Protein AF-A0A3D2B765-F1 (afdb_monomer)

Structure (mmCIF, N/CA/C/O backbone):
data_AF-A0A3D2B765-F1
#
_entry.id   AF-A0A3D2B765-F1
#
loop_
_atom_site.group_PDB
_atom_site.id
_atom_site.type_symbol
_atom_site.label_atom_id
_atom_site.label_alt_id
_atom_site.label_comp_id
_atom_site.label_asym_id
_atom_site.label_entity_id
_atom_site.label_seq_id
_atom_site.pdbx_PDB_ins_code
_atom_site.Cartn_x
_atom_site.Cartn_y
_atom_site.Cartn_z
_atom_site.occupancy
_atom_site.B_iso_or_equiv
_atom_site.auth_seq_id
_atom_site.auth_comp_id
_atom_site.auth_asym_id
_atom_site.auth_atom_id
_atom_site.pdbx_PDB_model_num
ATOM 1 N N . MET A 1 1 ? 132.346 -5.206 -86.046 1.00 43.31 1 MET A N 1
ATOM 2 C CA . MET A 1 1 ? 131.871 -4.388 -84.910 1.00 43.31 1 MET A CA 1
ATOM 3 C C . MET A 1 1 ? 131.123 -3.215 -85.511 1.00 43.31 1 MET A C 1
ATOM 5 O O . MET A 1 1 ? 131.767 -2.311 -86.018 1.00 43.31 1 MET A O 1
ATOM 9 N N . ALA A 1 2 ? 129.797 -3.313 -85.607 1.00 49.16 2 ALA A N 1
ATOM 10 C CA . ALA A 1 2 ? 128.962 -2.236 -86.130 1.00 49.16 2 ALA A CA 1
ATOM 11 C C . ALA A 1 2 ? 128.742 -1.226 -84.998 1.00 49.16 2 ALA A C 1
ATOM 13 O O . ALA A 1 2 ? 128.163 -1.568 -83.969 1.00 49.16 2 ALA A O 1
ATOM 14 N N . THR A 1 3 ? 129.302 -0.034 -85.162 1.00 50.75 3 THR A N 1
ATOM 15 C CA . THR A 1 3 ? 129.155 1.108 -84.261 1.00 50.75 3 THR A CA 1
ATOM 16 C C . THR A 1 3 ? 127.729 1.638 -84.368 1.00 50.75 3 THR A C 1
ATOM 18 O O . THR A 1 3 ? 127.282 1.942 -85.474 1.00 50.75 3 THR A O 1
ATOM 21 N N . LEU A 1 4 ? 127.005 1.700 -83.244 1.00 56.97 4 LEU A N 1
ATOM 22 C CA . LEU A 1 4 ? 125.755 2.460 -83.178 1.00 56.97 4 LEU A CA 1
ATOM 23 C C . LEU A 1 4 ? 126.056 3.911 -83.574 1.00 56.97 4 LEU A C 1
ATOM 25 O O . LEU A 1 4 ? 127.001 4.491 -83.049 1.00 56.97 4 LEU A O 1
ATOM 29 N N . AS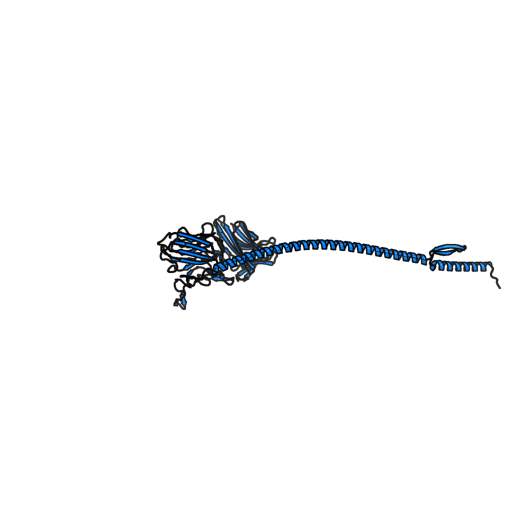P A 1 5 ? 125.265 4.453 -84.499 1.00 66.06 5 ASP A N 1
ATOM 30 C CA . ASP A 1 5 ? 125.273 5.872 -84.854 1.00 66.06 5 ASP A CA 1
ATOM 31 C C . ASP A 1 5 ? 124.842 6.702 -83.632 1.00 66.06 5 ASP A C 1
ATOM 33 O O . ASP A 1 5 ? 123.852 6.365 -82.966 1.00 66.06 5 ASP A O 1
ATOM 37 N N . ASP A 1 6 ? 125.604 7.752 -83.318 1.00 69.00 6 ASP A N 1
ATOM 38 C CA . ASP A 1 6 ? 125.453 8.573 -82.110 1.00 69.00 6 ASP A CA 1
ATOM 39 C C . ASP A 1 6 ? 124.035 9.166 -81.999 1.00 69.00 6 ASP A C 1
ATOM 41 O O . ASP A 1 6 ? 123.502 9.320 -80.894 1.00 69.00 6 ASP A O 1
ATOM 45 N N . ASP A 1 7 ? 123.373 9.410 -83.134 1.00 71.00 7 ASP A N 1
ATOM 46 C CA . ASP A 1 7 ? 122.008 9.938 -83.197 1.00 71.00 7 ASP A CA 1
ATOM 47 C C . ASP A 1 7 ? 120.944 8.934 -82.714 1.00 71.00 7 ASP A C 1
ATOM 49 O O . ASP A 1 7 ? 120.005 9.315 -82.006 1.00 71.00 7 ASP A O 1
ATOM 53 N N . LEU A 1 8 ? 121.100 7.635 -83.011 1.00 76.88 8 LEU A N 1
ATOM 54 C CA . LEU A 1 8 ? 120.183 6.596 -82.526 1.00 76.88 8 LEU A CA 1
ATOM 55 C C . LEU A 1 8 ? 120.366 6.363 -81.021 1.00 76.88 8 LEU A C 1
ATOM 57 O O . LEU A 1 8 ? 119.384 6.235 -80.287 1.00 76.88 8 LEU A O 1
ATOM 61 N N . ALA A 1 9 ? 121.614 6.362 -80.542 1.00 74.06 9 ALA A N 1
ATOM 62 C CA . ALA A 1 9 ? 121.914 6.265 -79.114 1.00 74.06 9 ALA A CA 1
ATOM 63 C C . ALA A 1 9 ? 121.333 7.458 -78.332 1.00 74.06 9 ALA A C 1
ATOM 65 O O . ALA A 1 9 ? 120.778 7.281 -77.243 1.00 74.06 9 ALA A O 1
ATOM 66 N N . LYS A 1 10 ? 121.380 8.664 -78.911 1.00 76.88 10 LYS A N 1
ATOM 67 C CA . LYS A 1 10 ? 120.802 9.884 -78.336 1.00 76.88 10 LYS A CA 1
ATOM 68 C C . LYS A 1 10 ? 119.273 9.851 -78.297 1.00 76.88 10 LYS A C 1
ATOM 70 O O . LYS A 1 10 ? 118.702 10.163 -77.257 1.00 76.88 10 LYS A O 1
ATOM 75 N N . ALA A 1 11 ? 118.608 9.419 -79.371 1.00 78.19 11 ALA A N 1
ATOM 76 C CA . ALA A 1 11 ? 117.147 9.302 -79.416 1.00 78.19 11 ALA A CA 1
ATOM 77 C C . ALA A 1 11 ? 116.607 8.257 -78.423 1.00 78.19 11 ALA A C 1
ATOM 79 O O . ALA A 1 11 ? 115.615 8.501 -77.738 1.00 78.19 11 ALA A O 1
ATOM 80 N N . VAL A 1 12 ? 117.287 7.111 -78.298 1.00 81.44 12 VAL A N 1
ATOM 81 C CA . VAL A 1 12 ? 116.940 6.074 -77.313 1.00 81.44 12 VAL A CA 1
ATOM 82 C C . VAL A 1 12 ? 117.151 6.587 -75.885 1.00 81.44 12 VAL A C 1
ATOM 84 O O . VAL A 1 12 ? 116.276 6.411 -75.039 1.00 81.44 12 VAL A O 1
ATOM 87 N N . THR A 1 13 ? 118.263 7.282 -75.622 1.00 81.31 13 THR A N 1
ATOM 88 C CA . THR A 1 13 ? 118.538 7.901 -74.312 1.00 81.31 13 THR A CA 1
ATOM 89 C C . THR A 1 13 ? 117.486 8.952 -73.952 1.00 81.31 13 THR A C 1
ATOM 91 O O . THR A 1 13 ? 117.015 8.986 -72.818 1.00 81.31 13 THR A O 1
ATOM 94 N N . GLU A 1 14 ? 117.062 9.765 -74.920 1.00 82.25 14 GLU A N 1
ATOM 95 C CA . GLU A 1 14 ? 116.035 10.789 -74.729 1.00 82.25 14 GLU A CA 1
ATOM 96 C C . GLU A 1 14 ? 114.642 10.184 -74.491 1.00 82.25 14 GLU A C 1
ATOM 98 O O . GLU A 1 14 ? 113.902 10.653 -73.627 1.00 82.25 14 GLU A O 1
ATOM 103 N N . GLY A 1 15 ? 114.311 9.081 -75.172 1.00 83.81 15 GLY A N 1
ATOM 104 C CA . GLY A 1 15 ? 113.097 8.305 -74.909 1.00 83.81 15 GLY A CA 1
ATOM 105 C C . GLY A 1 15 ? 113.079 7.691 -73.505 1.00 83.81 15 GLY A C 1
ATOM 106 O O . GLY A 1 15 ? 112.064 7.773 -72.813 1.00 83.81 15 GLY A O 1
ATOM 107 N N . PHE A 1 16 ? 114.208 7.144 -73.038 1.00 86.69 16 PHE A N 1
ATOM 108 C CA . PHE A 1 16 ? 114.338 6.662 -71.657 1.00 86.69 16 PHE A CA 1
ATOM 109 C C . PHE A 1 16 ? 114.245 7.798 -70.632 1.00 86.69 16 PHE A C 1
ATOM 111 O O . PHE A 1 16 ? 113.593 7.633 -69.600 1.00 86.69 16 PHE A O 1
ATOM 118 N N . ARG A 1 17 ? 114.834 8.966 -70.924 1.00 86.31 17 ARG A N 1
ATOM 119 C CA . ARG A 1 17 ? 114.729 10.169 -70.086 1.00 86.31 17 ARG A CA 1
ATOM 120 C C . ARG A 1 17 ? 113.277 10.637 -69.970 1.00 86.31 17 ARG A C 1
ATOM 122 O O . ARG A 1 17 ? 112.829 10.948 -68.868 1.00 86.31 17 ARG A O 1
ATOM 129 N N . GLN A 1 18 ? 112.531 10.642 -71.076 1.00 87.25 18 GLN A N 1
ATOM 130 C CA . GLN A 1 18 ? 111.116 11.007 -71.068 1.00 87.25 18 GLN A CA 1
ATOM 131 C C . GLN A 1 18 ? 110.263 9.977 -70.320 1.00 87.25 18 GLN A C 1
ATOM 133 O O . GLN A 1 18 ? 109.444 10.363 -69.494 1.00 87.25 18 GLN A O 1
ATOM 138 N N . ALA A 1 19 ? 110.504 8.678 -70.516 1.00 87.06 19 ALA A N 1
ATOM 139 C CA . ALA A 1 19 ? 109.804 7.629 -69.775 1.00 87.06 19 ALA A CA 1
ATOM 140 C C . ALA A 1 19 ? 110.054 7.734 -68.260 1.00 87.06 19 ALA A C 1
ATOM 142 O O . ALA A 1 19 ? 109.138 7.555 -67.460 1.00 87.06 19 ALA A O 1
ATOM 143 N N . GLN A 1 20 ? 111.281 8.078 -67.853 1.00 89.44 20 GLN A N 1
ATOM 144 C CA . GLN A 1 20 ? 111.611 8.317 -66.449 1.00 89.44 20 GLN A CA 1
ATOM 145 C C . GLN A 1 20 ? 110.875 9.545 -65.894 1.00 89.44 20 GLN A C 1
ATOM 147 O O . GLN A 1 20 ? 110.379 9.498 -64.770 1.00 89.44 20 GLN A O 1
ATOM 152 N N . ILE A 1 21 ? 110.751 10.617 -66.682 1.00 88.94 21 ILE A N 1
ATOM 153 C CA . ILE A 1 21 ? 109.950 11.796 -66.320 1.00 88.94 21 ILE A CA 1
ATOM 154 C C . ILE A 1 21 ? 108.468 11.444 -66.195 1.00 88.94 21 ILE A C 1
ATOM 156 O O . ILE A 1 21 ? 107.834 11.874 -65.238 1.00 88.94 21 ILE A O 1
ATOM 160 N N . ASP A 1 22 ? 107.919 10.642 -67.104 1.00 90.31 22 ASP A N 1
ATOM 161 C CA . ASP A 1 22 ? 106.507 10.258 -67.080 1.00 90.31 22 ASP A CA 1
ATOM 162 C C . ASP A 1 22 ? 106.182 9.359 -65.879 1.00 90.31 22 ASP A C 1
ATOM 164 O O . ASP A 1 22 ? 105.148 9.553 -65.241 1.00 90.31 22 ASP A O 1
ATOM 168 N N . ILE A 1 23 ? 107.085 8.443 -65.508 1.00 91.81 23 ILE A N 1
ATOM 169 C CA . ILE A 1 23 ? 106.965 7.634 -64.283 1.00 91.81 23 ILE A CA 1
ATOM 170 C C . ILE A 1 23 ? 106.979 8.534 -63.043 1.00 91.81 23 ILE A C 1
ATOM 172 O O . ILE A 1 23 ? 106.123 8.389 -62.173 1.00 91.81 23 ILE A O 1
ATOM 176 N N . VAL A 1 24 ? 107.910 9.493 -62.973 1.00 89.69 24 VAL A N 1
ATOM 177 C CA . VAL A 1 24 ? 107.983 10.449 -61.855 1.00 89.69 24 VAL A CA 1
ATOM 178 C C . VAL A 1 24 ? 106.733 11.331 -61.806 1.00 89.69 24 VAL A C 1
ATOM 180 O O . VAL A 1 24 ? 106.176 11.541 -60.734 1.00 89.69 24 VAL A O 1
ATOM 183 N N . ASN A 1 25 ? 106.242 11.812 -62.949 1.00 92.75 25 ASN A N 1
ATOM 184 C CA . ASN A 1 25 ? 105.008 12.590 -63.027 1.00 92.75 25 ASN A CA 1
ATOM 185 C C . ASN A 1 25 ? 103.793 11.767 -62.584 1.00 92.75 25 ASN A C 1
ATOM 187 O O . ASN A 1 25 ? 102.943 12.287 -61.866 1.00 92.75 25 ASN A O 1
ATOM 191 N N . GLN A 1 26 ? 103.699 10.502 -63.000 1.00 91.88 26 GLN A N 1
ATOM 192 C CA . GLN A 1 26 ? 102.617 9.606 -62.602 1.00 91.88 26 GLN A CA 1
ATOM 193 C C . GLN A 1 26 ? 102.646 9.338 -61.097 1.00 91.88 26 GLN A C 1
ATOM 195 O O . GLN A 1 26 ? 101.596 9.420 -60.464 1.00 91.88 26 GLN A O 1
ATOM 200 N N . ASP A 1 27 ? 103.820 9.065 -60.524 1.00 91.69 27 ASP A N 1
ATOM 201 C CA . ASP A 1 27 ? 103.969 8.886 -59.079 1.00 91.69 27 ASP A CA 1
ATOM 202 C C . ASP A 1 27 ? 103.556 10.160 -58.336 1.00 91.69 27 ASP A C 1
ATOM 204 O O . ASP A 1 27 ? 102.670 10.121 -57.494 1.00 91.69 27 ASP A O 1
ATOM 208 N N . LEU A 1 28 ? 104.062 11.325 -58.747 1.00 90.56 28 LEU A N 1
ATOM 209 C CA . LEU A 1 28 ? 103.657 12.608 -58.172 1.00 90.56 28 LEU A CA 1
ATOM 210 C C . LEU A 1 28 ? 102.136 12.831 -58.252 1.00 90.56 28 LEU A C 1
ATOM 212 O O . LEU A 1 28 ? 101.515 13.210 -57.261 1.00 90.56 28 LEU A O 1
ATOM 216 N N . ILE A 1 29 ? 101.512 12.569 -59.404 1.00 91.81 29 ILE A N 1
ATOM 217 C CA . ILE A 1 29 ? 100.063 12.725 -59.578 1.00 91.81 29 ILE A CA 1
ATOM 218 C C . ILE A 1 29 ? 99.287 11.751 -58.686 1.00 91.81 29 ILE A C 1
ATOM 220 O O . ILE A 1 29 ? 98.302 12.163 -58.078 1.00 91.81 29 ILE A O 1
ATOM 224 N N . LEU A 1 30 ? 99.684 10.478 -58.613 1.00 90.00 30 LEU A N 1
ATOM 225 C CA . LEU A 1 30 ? 98.911 9.436 -57.931 1.00 90.00 30 LEU A CA 1
ATOM 226 C C . LEU A 1 30 ? 99.183 9.357 -56.424 1.00 90.00 30 LEU A C 1
ATOM 228 O O . LEU A 1 30 ? 98.255 9.077 -55.672 1.00 90.00 30 LEU A O 1
ATOM 232 N N . SER A 1 31 ? 100.422 9.587 -55.986 1.00 86.75 31 SER A N 1
ATOM 233 C CA . SER A 1 31 ? 100.885 9.342 -54.613 1.00 86.75 31 SER A CA 1
ATOM 234 C C . SER A 1 31 ? 101.283 10.610 -53.848 1.00 86.75 31 SER A C 1
ATOM 236 O O . SER A 1 31 ? 101.340 10.577 -52.618 1.00 86.75 31 SER A O 1
ATOM 238 N N . GLY A 1 32 ? 101.485 11.748 -54.525 1.00 87.25 32 GLY A N 1
ATOM 239 C CA . GLY A 1 32 ? 101.774 13.025 -53.865 1.00 87.25 32 GLY A CA 1
ATOM 240 C C . GLY A 1 32 ? 100.661 13.457 -52.903 1.00 87.25 32 GLY A C 1
ATOM 241 O O . GLY A 1 32 ? 99.497 13.118 -53.102 1.00 87.25 32 GLY A O 1
ATOM 242 N N . THR A 1 33 ? 100.981 14.218 -51.856 1.00 87.25 33 THR A N 1
ATOM 243 C CA . THR A 1 33 ? 100.013 14.617 -50.808 1.00 87.25 33 THR A CA 1
ATOM 244 C C . THR A 1 33 ? 99.444 16.026 -50.979 1.00 87.25 33 THR A C 1
ATOM 246 O O . THR A 1 33 ? 98.430 16.347 -50.366 1.00 87.25 33 THR A O 1
ATOM 249 N N . ASP A 1 34 ? 100.070 16.848 -51.823 1.00 90.00 34 ASP A N 1
ATOM 250 C CA . ASP A 1 34 ? 99.756 18.264 -52.022 1.00 90.00 34 ASP A CA 1
ATOM 251 C C . ASP A 1 34 ? 99.614 18.616 -53.515 1.00 90.00 34 ASP A C 1
ATOM 253 O O . ASP A 1 34 ? 99.385 17.747 -54.360 1.00 90.00 34 ASP A O 1
ATOM 257 N N . ASP A 1 35 ? 99.708 19.903 -53.860 1.00 91.88 35 ASP A N 1
ATOM 258 C CA . ASP A 1 35 ? 99.886 20.288 -55.257 1.00 91.88 35 ASP A CA 1
ATOM 259 C C . ASP A 1 35 ? 101.255 19.810 -55.739 1.00 91.88 35 ASP A C 1
ATOM 261 O O . ASP A 1 35 ? 102.297 20.154 -55.179 1.00 91.88 35 ASP A O 1
ATOM 265 N N . VAL A 1 36 ? 101.249 19.006 -56.793 1.00 91.44 36 VAL A N 1
ATOM 266 C CA . VAL A 1 36 ? 102.445 18.424 -57.385 1.00 91.44 36 VAL A CA 1
ATOM 267 C C . VAL A 1 36 ? 102.806 19.136 -58.673 1.00 91.44 36 VAL A C 1
ATOM 269 O O . VAL A 1 36 ? 101.946 19.633 -59.399 1.00 91.44 36 VAL A O 1
ATOM 272 N N . THR A 1 37 ? 104.105 19.209 -58.950 1.00 92.62 37 THR A N 1
ATOM 273 C CA . THR A 1 37 ? 104.629 19.866 -60.148 1.00 92.62 37 THR A CA 1
ATOM 274 C C . THR A 1 37 ? 105.208 18.822 -61.084 1.00 92.62 37 THR A C 1
ATOM 276 O O . THR A 1 37 ? 106.235 18.221 -60.780 1.00 92.62 37 THR A O 1
ATOM 279 N N . VAL A 1 38 ? 104.555 18.628 -62.224 1.00 91.75 38 VAL A N 1
ATOM 280 C CA . VAL A 1 38 ? 105.006 17.713 -63.274 1.00 91.75 38 VAL A CA 1
ATOM 281 C C . VAL A 1 38 ? 105.881 18.448 -64.282 1.00 91.75 38 VAL A C 1
ATOM 283 O O . VAL A 1 38 ? 105.679 19.639 -64.535 1.00 91.75 38 VAL A O 1
ATOM 286 N N . THR A 1 39 ? 106.857 17.748 -64.856 1.00 91.06 39 THR A N 1
ATOM 287 C CA . THR A 1 39 ? 107.708 18.283 -65.931 1.00 91.06 39 THR A CA 1
ATOM 288 C C . THR A 1 39 ? 107.216 17.739 -67.266 1.00 91.06 39 THR A C 1
ATOM 290 O O . THR A 1 39 ? 107.131 16.527 -67.439 1.00 91.06 39 THR A O 1
ATOM 293 N N . LEU A 1 40 ? 106.852 18.618 -68.195 1.00 87.06 40 LEU A N 1
ATOM 294 C CA . LEU A 1 40 ? 106.370 18.241 -69.522 1.00 87.06 40 LEU A CA 1
ATOM 295 C C . LEU A 1 40 ? 107.539 17.848 -70.437 1.00 87.06 40 LEU A C 1
ATOM 297 O O . LEU A 1 40 ? 108.704 18.093 -70.122 1.00 87.06 40 LEU A O 1
ATOM 301 N N . ALA A 1 41 ? 107.228 17.255 -71.590 1.00 81.88 41 ALA A N 1
ATOM 302 C CA . ALA A 1 41 ? 108.240 16.781 -72.537 1.00 81.88 41 ALA A CA 1
ATOM 303 C C . ALA A 1 41 ? 109.158 17.894 -73.084 1.00 81.88 41 ALA A C 1
ATOM 305 O O . ALA A 1 41 ? 110.308 17.634 -73.427 1.00 81.88 41 ALA A O 1
ATOM 306 N N . ASP A 1 42 ? 108.682 19.143 -73.110 1.00 84.56 42 ASP A N 1
ATOM 307 C CA . ASP A 1 42 ? 109.452 20.333 -73.498 1.00 84.56 42 ASP A CA 1
ATOM 308 C C . ASP A 1 42 ? 110.288 20.940 -72.347 1.00 84.56 42 ASP A C 1
ATOM 310 O O . ASP A 1 42 ? 110.934 21.972 -72.518 1.00 84.56 42 ASP A O 1
ATOM 314 N N . GLY A 1 43 ? 110.276 20.312 -71.164 1.00 80.69 43 GLY A N 1
ATOM 315 C CA . GLY A 1 43 ? 110.978 20.762 -69.960 1.00 80.69 43 GLY A CA 1
ATOM 316 C C . GLY A 1 43 ? 110.238 21.824 -69.139 1.00 80.69 43 GLY A C 1
ATOM 317 O O . GLY A 1 43 ? 110.706 22.184 -68.053 1.00 80.69 43 GLY A O 1
ATOM 318 N N . SER A 1 44 ? 109.087 22.318 -69.603 1.00 89.62 44 SER A N 1
ATOM 319 C CA . SER A 1 44 ? 108.252 23.244 -68.834 1.00 89.62 44 SER A CA 1
ATOM 320 C C . SER A 1 44 ? 107.575 22.541 -67.649 1.00 89.62 44 SER A C 1
ATOM 322 O O . SER A 1 44 ? 107.417 21.320 -67.623 1.00 89.62 44 SER A O 1
ATOM 324 N N . LYS A 1 45 ? 107.200 23.307 -66.619 1.00 92.25 45 LYS A N 1
ATOM 325 C CA . LYS A 1 45 ? 106.627 22.780 -65.371 1.00 92.25 45 LYS A CA 1
ATOM 326 C C . LYS A 1 45 ? 105.172 23.204 -65.213 1.00 92.25 45 LYS A C 1
ATOM 328 O O . LYS A 1 45 ? 104.847 24.367 -65.447 1.00 92.25 45 LYS A O 1
ATOM 333 N N . LYS A 1 46 ? 104.310 22.288 -64.759 1.00 91.38 46 LYS A N 1
ATOM 334 C CA . LYS A 1 46 ? 102.900 22.571 -64.446 1.00 91.38 46 LYS A CA 1
ATOM 335 C C . LYS A 1 46 ? 102.530 22.042 -63.068 1.00 91.38 46 LYS A C 1
ATOM 337 O O . LYS A 1 46 ? 102.831 20.896 -62.752 1.00 91.38 46 LYS A O 1
ATOM 342 N N . THR A 1 47 ? 101.851 22.870 -62.282 1.00 93.69 47 THR A N 1
ATOM 343 C CA . THR A 1 47 ? 101.428 22.542 -60.916 1.00 93.69 47 THR A CA 1
ATOM 344 C C . THR A 1 47 ? 99.920 22.321 -60.858 1.00 93.69 47 THR A C 1
ATOM 346 O O . THR A 1 47 ? 99.153 23.091 -61.438 1.00 93.69 47 THR A O 1
ATOM 349 N N . GLY A 1 48 ? 99.494 21.270 -60.163 1.00 90.75 48 GLY A N 1
ATOM 350 C CA . GLY A 1 48 ? 98.089 20.963 -59.904 1.00 90.75 48 GLY A CA 1
ATOM 351 C C . GLY A 1 48 ? 97.943 19.978 -58.744 1.00 90.75 48 GLY A C 1
ATOM 352 O O . GLY A 1 48 ? 98.945 19.416 -58.304 1.00 90.75 48 GLY A O 1
ATOM 353 N N . PRO A 1 49 ? 96.727 19.762 -58.229 1.00 91.56 49 PRO A N 1
ATOM 354 C CA . PRO A 1 49 ? 96.523 18.877 -57.092 1.00 91.56 49 PRO A CA 1
ATOM 355 C C . PRO A 1 49 ? 96.815 17.424 -57.472 1.00 91.56 49 PRO A C 1
ATOM 357 O O . PRO A 1 49 ? 96.432 16.968 -58.553 1.00 91.56 49 PRO A O 1
ATOM 360 N N . SER A 1 50 ? 97.460 16.686 -56.569 1.00 92.88 50 SER A N 1
ATOM 361 C CA . SER A 1 50 ? 97.535 15.232 -56.685 1.00 92.88 50 SER A CA 1
ATOM 362 C C . SER A 1 50 ? 96.153 14.583 -56.521 1.00 92.88 50 SER A C 1
ATOM 364 O O . SER A 1 50 ? 95.202 15.173 -55.992 1.00 92.88 50 SER A O 1
ATOM 366 N N . TRP A 1 51 ? 96.047 13.322 -56.930 1.00 92.25 51 TRP A N 1
ATOM 367 C CA . TRP A 1 51 ? 94.854 12.503 -56.742 1.00 92.25 51 TRP A CA 1
ATOM 368 C C . TRP A 1 51 ? 94.552 12.277 -55.258 1.00 92.25 51 TRP A C 1
ATOM 370 O O . TRP A 1 51 ? 93.396 12.381 -54.847 1.00 92.25 51 TRP A O 1
ATOM 380 N N . SER A 1 52 ? 95.584 12.073 -54.430 1.00 90.75 52 SER A N 1
ATOM 381 C CA . SER A 1 52 ? 95.428 11.966 -52.976 1.00 90.75 52 SER A CA 1
ATOM 382 C C . SER A 1 52 ? 94.833 13.241 -52.378 1.00 90.75 52 SER A C 1
ATOM 384 O O . SER A 1 52 ? 93.886 13.147 -51.598 1.00 90.75 52 SER A O 1
ATOM 386 N N . LYS A 1 53 ? 95.294 14.434 -52.788 1.00 91.38 53 LYS A N 1
ATOM 387 C CA . LYS A 1 53 ? 94.742 15.714 -52.313 1.00 91.38 53 LYS A CA 1
ATOM 388 C C . LYS A 1 53 ? 93.275 15.889 -52.707 1.00 91.38 53 LYS A C 1
ATOM 390 O O . LYS A 1 53 ? 92.455 16.255 -51.865 1.00 91.38 53 LYS A O 1
ATOM 395 N N . LEU A 1 54 ? 92.930 15.593 -53.962 1.00 91.06 54 LEU A N 1
ATOM 396 C CA . LEU A 1 54 ? 91.542 15.644 -54.440 1.00 91.06 54 LEU A CA 1
ATOM 397 C C . LEU A 1 54 ? 90.645 14.646 -53.699 1.00 91.06 54 LEU A C 1
ATOM 399 O O . LEU A 1 54 ? 89.536 14.996 -53.300 1.00 91.06 54 LEU A O 1
ATOM 403 N N . SER A 1 55 ? 91.130 13.424 -53.465 1.00 90.25 55 SER A N 1
ATOM 404 C CA . SER A 1 55 ? 90.388 12.404 -52.720 1.00 90.25 55 SER A CA 1
ATOM 405 C C . SER A 1 55 ? 90.162 12.807 -51.258 1.00 90.25 55 SER A C 1
ATOM 407 O O . SER A 1 55 ? 89.051 12.660 -50.753 1.00 90.25 55 SER A O 1
ATOM 409 N N . ALA A 1 56 ? 91.163 13.401 -50.599 1.00 89.25 56 ALA A N 1
ATOM 410 C CA . ALA A 1 56 ? 91.053 13.904 -49.232 1.00 89.25 56 ALA A CA 1
ATOM 411 C C . ALA A 1 56 ? 90.029 15.042 -49.126 1.00 89.25 56 ALA A C 1
ATOM 413 O O . ALA A 1 56 ? 89.180 15.026 -48.236 1.00 89.25 56 ALA A O 1
ATOM 414 N N . GLN A 1 57 ? 90.044 15.985 -50.073 1.00 90.94 57 GLN A N 1
ATOM 415 C CA . GLN A 1 57 ? 89.040 17.050 -50.154 1.00 90.94 57 GLN A CA 1
ATOM 416 C C . GLN A 1 57 ? 87.628 16.495 -50.380 1.00 90.94 57 GLN A C 1
ATOM 418 O O . GLN A 1 57 ? 86.686 16.945 -49.728 1.00 90.94 57 GLN A O 1
ATOM 423 N N . ALA A 1 58 ? 87.476 15.498 -51.257 1.00 89.94 58 ALA A N 1
ATOM 424 C CA . ALA A 1 58 ? 86.194 14.839 -51.496 1.00 89.94 58 ALA A CA 1
ATOM 425 C C . ALA A 1 58 ? 85.678 14.101 -50.246 1.00 89.94 58 ALA A C 1
ATOM 427 O O . ALA A 1 58 ? 84.496 14.211 -49.925 1.00 89.94 58 ALA A O 1
ATOM 428 N N . MET A 1 59 ? 86.554 13.413 -49.504 1.00 93.19 59 MET A N 1
ATOM 429 C CA . MET A 1 59 ? 86.205 12.774 -48.228 1.00 93.19 59 MET A CA 1
ATOM 430 C C . MET A 1 59 ? 85.794 13.805 -47.171 1.00 93.19 59 MET A C 1
ATOM 432 O O . MET A 1 59 ? 84.724 13.672 -46.589 1.00 93.19 59 MET A O 1
ATOM 436 N N . SER A 1 60 ? 86.565 14.885 -46.989 1.00 92.31 60 SER A N 1
ATOM 437 C CA . SER A 1 60 ? 86.216 15.962 -46.046 1.00 92.31 60 SER A CA 1
ATOM 438 C C . SER A 1 60 ? 84.895 16.658 -46.397 1.00 92.31 60 SER A C 1
ATOM 440 O O . SER A 1 60 ? 84.125 17.028 -45.506 1.00 92.31 60 SER A O 1
ATOM 442 N N . ALA A 1 61 ? 84.599 16.829 -47.690 1.00 91.50 61 ALA A N 1
ATOM 443 C CA . ALA A 1 61 ? 83.306 17.332 -48.148 1.00 91.50 61 ALA A CA 1
ATOM 444 C C . ALA A 1 61 ? 82.171 16.336 -47.848 1.00 91.50 61 ALA A C 1
ATOM 446 O O . ALA A 1 61 ? 81.096 16.753 -47.414 1.00 91.50 61 ALA A O 1
ATOM 447 N N . GLY A 1 62 ? 82.420 15.033 -48.021 1.00 93.25 62 GLY A N 1
ATOM 448 C CA . GLY A 1 62 ? 81.505 13.957 -47.632 1.00 93.25 62 GLY A CA 1
ATOM 449 C C . GLY A 1 62 ? 81.200 13.949 -46.131 1.00 93.25 62 GLY A C 1
ATOM 450 O O . GLY A 1 62 ? 80.029 13.951 -45.750 1.00 93.25 62 GLY A O 1
ATOM 451 N N . ASP A 1 63 ? 82.227 14.044 -45.284 1.00 94.00 63 ASP A N 1
ATOM 452 C CA . ASP A 1 63 ? 82.087 14.135 -43.825 1.00 94.00 63 ASP A CA 1
ATOM 453 C C . ASP A 1 63 ? 81.300 15.386 -43.414 1.00 94.00 63 ASP A C 1
ATOM 455 O O . ASP A 1 63 ? 80.401 15.325 -42.572 1.00 94.00 63 ASP A O 1
ATOM 459 N N . SER A 1 64 ? 81.574 16.522 -44.062 1.00 93.62 64 SER A N 1
ATOM 460 C CA . SER A 1 64 ? 80.844 17.773 -43.830 1.00 93.62 64 SER A CA 1
ATOM 461 C C . SER A 1 64 ? 79.367 17.657 -44.221 1.00 93.62 64 SER A C 1
ATOM 463 O O . SER A 1 64 ? 78.493 18.130 -43.491 1.00 93.62 64 SER A O 1
ATOM 465 N N . ALA A 1 65 ? 79.057 16.995 -45.340 1.00 93.31 65 ALA A N 1
ATOM 466 C CA . ALA A 1 65 ? 77.682 16.736 -45.758 1.00 93.31 65 ALA A CA 1
ATOM 467 C C . ALA A 1 65 ? 76.953 15.787 -44.788 1.00 93.31 65 ALA A C 1
ATOM 469 O O . ALA A 1 65 ? 75.797 16.035 -44.434 1.00 93.31 65 ALA A O 1
ATOM 470 N N . ALA A 1 66 ? 77.629 14.744 -44.295 1.00 93.50 66 ALA A N 1
ATOM 471 C CA . ALA A 1 66 ? 77.085 13.832 -43.289 1.00 93.50 66 ALA A CA 1
ATOM 472 C C . ALA A 1 66 ? 76.819 14.540 -41.945 1.00 93.50 66 ALA A C 1
ATOM 474 O O . ALA A 1 66 ? 75.764 14.344 -41.326 1.00 93.50 66 ALA A O 1
ATOM 475 N N . ALA A 1 67 ? 77.727 15.421 -41.516 1.00 94.00 67 ALA A N 1
ATOM 476 C CA . ALA A 1 67 ? 77.545 16.256 -40.331 1.00 94.00 67 ALA A CA 1
ATOM 477 C C . ALA A 1 67 ? 76.351 17.216 -40.487 1.00 94.00 67 ALA A C 1
ATOM 479 O O . ALA A 1 67 ? 75.540 17.349 -39.566 1.00 94.00 67 ALA A O 1
ATOM 480 N N . ALA A 1 68 ? 76.183 17.830 -41.663 1.00 93.88 68 ALA A N 1
ATOM 481 C CA . ALA A 1 68 ? 75.036 18.686 -41.962 1.00 93.88 68 ALA A CA 1
ATOM 482 C C . ALA A 1 68 ? 73.704 17.911 -41.929 1.00 93.88 68 ALA A C 1
ATOM 484 O O . ALA A 1 68 ? 72.738 18.378 -41.322 1.00 93.88 68 ALA A O 1
ATOM 485 N N . ALA A 1 69 ? 73.657 16.703 -42.501 1.00 94.00 69 ALA A N 1
ATOM 486 C CA . ALA A 1 69 ? 72.475 15.836 -42.457 1.00 94.00 69 ALA A CA 1
ATOM 487 C C . ALA A 1 69 ? 72.112 15.407 -41.021 1.00 94.00 69 ALA A C 1
ATOM 489 O O . ALA A 1 69 ? 70.940 15.419 -40.628 1.00 94.00 69 ALA A O 1
ATOM 490 N N . THR A 1 70 ? 73.122 15.093 -40.204 1.00 95.19 70 THR A N 1
ATOM 491 C CA . THR A 1 70 ? 72.945 14.787 -38.775 1.00 95.19 70 THR A CA 1
ATOM 492 C C . THR A 1 70 ? 72.396 15.998 -38.019 1.00 95.19 70 THR A C 1
ATOM 494 O O . THR A 1 70 ? 71.440 15.876 -37.252 1.00 95.19 70 THR A O 1
ATOM 497 N N . SER A 1 71 ? 72.940 17.190 -38.280 1.00 95.19 71 SER A N 1
ATOM 498 C CA . SER A 1 71 ? 72.472 18.442 -37.676 1.00 95.19 71 SER A CA 1
ATOM 499 C C . SER A 1 71 ? 71.008 18.741 -38.023 1.00 95.19 71 SER A C 1
ATOM 501 O O . SER A 1 71 ? 70.216 19.057 -37.134 1.00 95.19 71 SER A O 1
ATOM 503 N N . ALA A 1 72 ? 70.603 18.547 -39.284 1.00 95.38 72 ALA A N 1
ATOM 504 C CA . ALA A 1 72 ? 69.209 18.698 -39.708 1.00 95.38 72 ALA A CA 1
ATOM 505 C C . ALA A 1 72 ? 68.263 17.730 -38.968 1.00 95.38 72 ALA A C 1
ATOM 507 O O . ALA A 1 72 ? 67.185 18.125 -38.517 1.00 95.38 72 ALA A O 1
ATOM 508 N N . THR A 1 73 ? 68.690 16.478 -38.775 1.00 95.12 73 THR A N 1
ATOM 509 C CA . THR A 1 73 ? 67.931 15.467 -38.018 1.00 95.12 73 THR A CA 1
ATOM 510 C C . THR A 1 73 ? 67.789 15.852 -36.541 1.00 95.12 73 THR A C 1
ATOM 512 O O . THR A 1 73 ? 66.698 15.769 -35.967 1.00 95.12 73 THR A O 1
ATOM 515 N N . ASN A 1 74 ? 68.866 16.347 -35.925 1.00 95.00 74 ASN A N 1
ATOM 516 C CA . ASN A 1 74 ? 68.854 16.825 -34.542 1.00 95.00 74 ASN A CA 1
ATOM 517 C C . ASN A 1 74 ? 67.945 18.049 -34.369 1.00 95.00 74 ASN A C 1
ATOM 519 O O . ASN A 1 74 ? 67.174 18.109 -33.411 1.00 95.00 74 ASN A O 1
ATOM 523 N N . ALA A 1 75 ? 67.973 18.992 -35.315 1.00 94.94 75 ALA A N 1
ATOM 524 C CA . ALA A 1 75 ? 67.077 20.145 -35.316 1.00 94.94 75 ALA A CA 1
ATOM 525 C C . ALA A 1 75 ? 65.604 19.710 -35.383 1.00 94.94 75 ALA A C 1
ATOM 527 O O . ALA A 1 75 ? 64.781 20.200 -34.606 1.00 94.94 75 ALA A O 1
ATOM 528 N N . LYS A 1 76 ? 65.276 18.724 -36.232 1.00 95.00 76 LYS A N 1
ATOM 529 C CA . LYS A 1 76 ? 63.911 18.186 -36.329 1.00 95.00 76 LYS A CA 1
ATOM 530 C C . LYS A 1 76 ? 63.460 17.461 -35.057 1.00 95.00 76 LYS A C 1
ATOM 532 O O . LYS A 1 76 ? 62.308 17.584 -34.632 1.00 95.00 76 LYS A O 1
ATOM 537 N N . THR A 1 77 ? 64.377 16.737 -34.420 1.00 95.81 77 THR A N 1
ATOM 538 C CA . THR A 1 77 ? 64.137 16.089 -33.122 1.00 95.81 77 THR A CA 1
ATOM 539 C C . THR A 1 77 ? 63.873 17.132 -32.034 1.00 95.81 77 THR A C 1
ATOM 541 O O . THR A 1 77 ? 62.923 16.999 -31.265 1.00 95.81 77 THR A O 1
ATOM 544 N N . SER A 1 78 ? 64.651 18.217 -32.011 1.00 95.31 78 SER A N 1
ATOM 545 C CA . SER A 1 78 ? 64.468 19.330 -31.072 1.00 95.31 78 SER A CA 1
ATOM 546 C C . SER A 1 78 ? 63.107 20.019 -31.242 1.00 95.31 78 SER A C 1
ATOM 548 O O . SER A 1 78 ? 62.403 20.245 -30.258 1.00 95.31 78 SER A O 1
ATOM 550 N N . GLU A 1 79 ? 62.674 20.263 -32.485 1.00 96.56 79 GLU A N 1
ATOM 551 C CA . GLU A 1 79 ? 61.334 20.792 -32.786 1.00 96.56 79 GLU A CA 1
ATOM 552 C C . GLU A 1 79 ? 60.222 19.875 -32.237 1.00 96.56 79 GLU A C 1
ATOM 554 O O . GLU A 1 79 ? 59.264 20.334 -31.610 1.00 96.56 79 GLU A O 1
ATOM 559 N N . THR A 1 80 ? 60.375 18.560 -32.411 1.00 95.75 80 THR A N 1
ATOM 560 C CA . THR A 1 80 ? 59.426 17.556 -31.903 1.00 95.75 80 THR A CA 1
ATOM 561 C C . THR A 1 80 ? 59.365 17.555 -30.372 1.00 95.75 80 THR A C 1
ATOM 563 O O . THR A 1 80 ? 58.276 17.529 -29.786 1.00 95.75 80 THR A O 1
ATOM 566 N N . ASN A 1 81 ? 60.519 17.653 -29.709 1.00 95.12 81 ASN A N 1
ATOM 567 C CA . ASN A 1 81 ? 60.606 17.733 -28.252 1.00 95.12 81 ASN A CA 1
ATOM 568 C C . ASN A 1 81 ? 59.967 19.021 -27.712 1.00 95.12 81 ASN A C 1
ATOM 570 O O . ASN A 1 81 ? 59.219 18.968 -26.736 1.00 95.12 81 ASN A O 1
ATOM 574 N N . ALA A 1 82 ? 60.185 20.163 -28.372 1.00 95.19 82 ALA A N 1
ATOM 575 C CA . ALA A 1 82 ? 59.567 21.434 -27.997 1.00 95.19 82 ALA A CA 1
ATOM 576 C C . ALA A 1 82 ? 58.030 21.386 -28.109 1.00 95.19 82 ALA A C 1
ATOM 578 O O . ALA A 1 82 ? 57.322 21.832 -27.202 1.00 95.19 82 ALA A O 1
ATOM 579 N N . ASN A 1 83 ? 57.498 20.777 -29.174 1.00 95.06 83 ASN A N 1
ATOM 580 C CA . ASN A 1 83 ? 56.054 20.582 -29.343 1.00 95.06 83 ASN A CA 1
ATOM 581 C C . ASN A 1 83 ? 55.458 19.631 -28.289 1.00 95.06 83 ASN A C 1
ATOM 583 O O . ASN A 1 83 ? 54.370 19.884 -27.758 1.00 95.06 83 ASN A O 1
ATOM 587 N N . SER A 1 84 ? 56.187 18.572 -27.933 1.00 95.38 84 SER A N 1
ATOM 588 C CA . SER A 1 84 ? 55.794 17.650 -26.859 1.00 95.38 84 SER A CA 1
ATOM 589 C C . SER A 1 84 ? 55.759 18.359 -25.500 1.00 95.38 84 SER A C 1
ATOM 591 O O . SER A 1 84 ? 54.780 18.237 -24.763 1.00 95.38 84 SER A O 1
ATOM 593 N N . ALA A 1 85 ? 56.767 19.187 -25.204 1.00 95.75 85 ALA A N 1
ATOM 594 C CA . ALA A 1 85 ? 56.824 19.991 -23.984 1.00 95.75 85 ALA A CA 1
ATOM 595 C C . ALA A 1 85 ? 55.669 21.004 -23.897 1.00 95.75 85 ALA A C 1
ATOM 597 O O . ALA A 1 85 ? 55.049 21.143 -22.842 1.00 95.75 85 ALA A O 1
ATOM 598 N N . LYS A 1 86 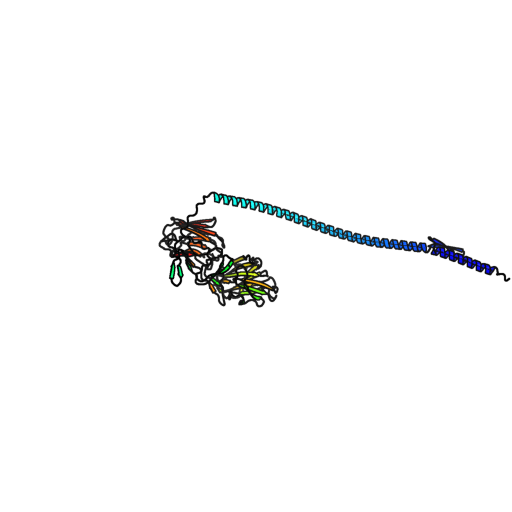? 55.311 21.658 -25.010 1.00 97.00 86 LYS A N 1
ATOM 599 C CA . LYS A 1 86 ? 54.144 22.555 -25.085 1.00 97.00 86 LYS A CA 1
ATOM 600 C C . LYS A 1 86 ? 52.838 21.825 -24.745 1.00 97.00 86 LYS A C 1
ATOM 602 O O . LYS A 1 86 ? 52.011 22.351 -24.002 1.00 97.00 86 LYS A O 1
ATOM 607 N N . THR A 1 87 ? 52.668 20.607 -25.255 1.00 95.9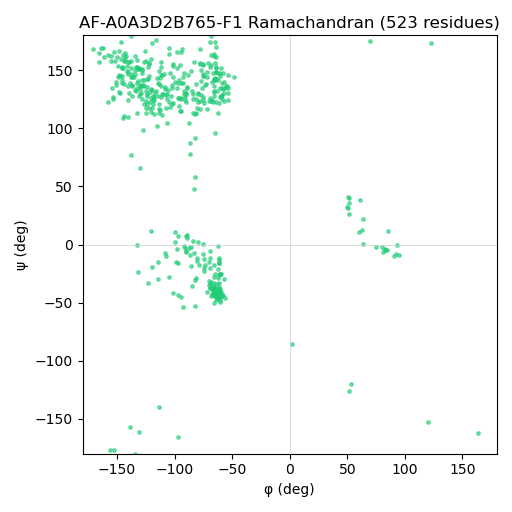4 87 THR A N 1
ATOM 608 C CA . THR A 1 87 ? 51.485 19.769 -24.990 1.00 95.94 87 THR A CA 1
ATOM 609 C C . THR A 1 87 ? 51.421 19.329 -23.525 1.00 95.94 87 THR A C 1
ATOM 611 O O . THR A 1 87 ? 50.364 19.408 -22.892 1.00 95.94 87 THR A O 1
ATOM 614 N N . ALA A 1 88 ? 52.560 18.930 -22.952 1.00 94.94 88 ALA A N 1
ATOM 615 C CA . ALA A 1 88 ? 52.663 18.580 -21.538 1.00 94.94 88 ALA A CA 1
ATOM 616 C C . ALA A 1 88 ? 52.331 19.776 -20.626 1.00 94.94 88 ALA A C 1
ATOM 618 O O . ALA A 1 88 ? 51.584 19.626 -19.659 1.00 94.94 88 ALA A O 1
ATOM 619 N N . ALA A 1 89 ? 52.812 20.978 -20.965 1.00 95.38 89 ALA A N 1
ATOM 620 C CA . ALA A 1 89 ? 52.502 22.201 -20.227 1.00 95.38 89 ALA A CA 1
ATOM 621 C C . ALA A 1 89 ? 51.002 22.546 -20.270 1.00 95.38 89 ALA A C 1
ATOM 623 O O . ALA A 1 89 ? 50.418 22.862 -19.233 1.00 95.38 89 ALA A O 1
ATOM 624 N N . ALA A 1 90 ? 50.358 22.424 -21.437 1.00 95.19 90 ALA A N 1
ATOM 625 C CA . ALA A 1 90 ? 48.915 22.633 -21.572 1.00 95.19 90 ALA A CA 1
ATOM 626 C C . ALA A 1 90 ? 48.105 21.626 -20.734 1.00 95.19 90 ALA A C 1
ATOM 628 O O . ALA A 1 90 ? 47.185 22.016 -20.017 1.00 95.19 90 ALA A O 1
ATOM 629 N N . THR A 1 91 ? 48.499 20.349 -20.754 1.00 95.81 91 THR A N 1
ATOM 630 C CA . THR A 1 91 ? 47.873 19.293 -19.937 1.00 95.81 91 THR A CA 1
ATOM 631 C C . THR A 1 91 ? 48.017 19.587 -18.441 1.00 95.81 91 THR A C 1
ATOM 633 O O . THR A 1 91 ? 47.057 19.464 -17.683 1.00 95.81 91 THR A O 1
ATOM 636 N N . SER A 1 92 ? 49.200 20.038 -18.011 1.00 95.19 92 SER A N 1
ATOM 637 C CA . SER A 1 92 ? 49.457 20.421 -16.619 1.00 95.19 92 SER A CA 1
ATOM 638 C C . SER A 1 92 ? 48.562 21.582 -16.165 1.00 95.19 92 SER A C 1
ATOM 640 O O . SER A 1 92 ? 47.994 21.533 -15.074 1.00 95.19 92 SER A O 1
ATOM 642 N N . ALA A 1 93 ? 48.342 22.583 -17.024 1.00 96.75 93 ALA A N 1
ATOM 643 C CA . ALA A 1 93 ? 47.425 23.687 -16.738 1.00 96.75 93 ALA A CA 1
ATOM 644 C C . ALA A 1 93 ? 45.965 23.214 -16.570 1.00 96.75 93 ALA A C 1
ATOM 646 O O . ALA A 1 93 ? 45.286 23.632 -15.630 1.00 96.75 93 ALA A O 1
ATOM 647 N N . SER A 1 94 ? 45.488 22.301 -17.425 1.00 95.50 94 SER A N 1
ATOM 648 C CA . SER A 1 94 ? 44.153 21.694 -17.292 1.00 95.50 94 SER A CA 1
ATOM 649 C C . SER A 1 94 ? 44.005 20.874 -16.005 1.00 95.50 94 SER A C 1
ATOM 651 O O . SER A 1 94 ? 42.978 20.963 -15.325 1.00 95.50 94 SER A O 1
ATOM 653 N N . ASN A 1 95 ? 45.040 20.119 -15.629 1.00 94.06 95 ASN A N 1
ATOM 654 C CA . ASN A 1 95 ? 45.054 19.351 -14.384 1.00 94.06 95 ASN A CA 1
ATOM 655 C C . ASN A 1 95 ? 45.018 20.272 -13.158 1.00 94.06 95 ASN A C 1
ATOM 657 O O . ASN A 1 95 ? 44.220 20.043 -12.253 1.00 94.06 95 ASN A O 1
ATOM 661 N N . ALA A 1 96 ? 45.802 21.354 -13.159 1.00 94.88 96 ALA A N 1
ATOM 662 C CA . ALA A 1 96 ? 45.779 22.353 -12.092 1.00 94.88 96 ALA A CA 1
ATOM 663 C C . ALA A 1 96 ? 44.388 22.991 -11.937 1.00 94.88 96 ALA A C 1
ATOM 665 O O . ALA A 1 96 ? 43.899 23.137 -10.815 1.00 94.88 96 ALA A O 1
ATOM 666 N N . LYS A 1 97 ? 43.707 23.295 -13.053 1.00 94.94 97 LYS A N 1
ATOM 667 C CA . LYS A 1 97 ? 42.339 23.828 -13.010 1.00 94.94 97 LYS A CA 1
ATOM 668 C C . LYS A 1 97 ? 41.338 22.821 -12.439 1.00 94.94 97 LYS A C 1
ATOM 670 O O . LYS A 1 97 ? 40.480 23.191 -11.643 1.00 94.94 97 LYS A O 1
ATOM 675 N N . THR A 1 98 ? 41.480 21.546 -12.795 1.00 95.38 98 THR A N 1
ATOM 676 C CA . THR A 1 98 ? 40.658 20.457 -12.240 1.00 95.38 98 THR A CA 1
ATOM 677 C C . THR A 1 98 ? 40.876 20.312 -10.731 1.00 95.38 98 THR A C 1
ATOM 679 O O . THR A 1 98 ? 39.913 20.193 -9.974 1.00 95.38 98 THR A O 1
ATOM 682 N N . SER A 1 99 ? 42.127 20.390 -10.265 1.00 94.06 99 SER A N 1
ATOM 683 C CA . SER A 1 99 ? 42.454 20.371 -8.835 1.00 94.06 99 SER A CA 1
ATOM 684 C C . SER A 1 99 ? 41.834 21.546 -8.073 1.00 94.06 99 SER A C 1
ATOM 686 O O . SER A 1 99 ? 41.324 21.342 -6.974 1.00 94.06 99 SER A O 1
ATOM 688 N N . GLU A 1 100 ? 41.812 22.749 -8.653 1.00 97.06 100 GLU A N 1
ATOM 689 C CA . GLU A 1 100 ? 41.139 23.916 -8.064 1.00 97.06 100 GLU A CA 1
ATOM 690 C C . GLU A 1 100 ? 39.626 23.672 -7.891 1.00 97.06 100 GLU A C 1
ATOM 692 O O . GLU A 1 100 ? 39.068 23.911 -6.817 1.00 97.06 100 GLU A O 1
ATOM 697 N N . THR A 1 101 ? 38.959 23.117 -8.909 1.00 95.75 101 THR A N 1
ATOM 698 C CA . THR A 1 101 ? 37.533 22.752 -8.835 1.00 95.75 101 THR A CA 1
ATOM 699 C C . THR A 1 101 ? 37.262 21.668 -7.788 1.00 95.75 101 THR A C 1
ATOM 701 O O . THR A 1 101 ? 36.282 21.761 -7.043 1.00 95.75 101 THR A O 1
ATOM 704 N N . ASN A 1 102 ? 38.136 20.665 -7.680 1.00 93.62 102 ASN A N 1
ATOM 705 C CA . ASN A 1 102 ? 38.024 19.601 -6.677 1.00 93.62 102 ASN A CA 1
ATOM 706 C C . ASN A 1 102 ? 38.256 20.113 -5.245 1.00 93.62 102 ASN A C 1
ATOM 708 O O . ASN A 1 102 ? 37.628 19.624 -4.300 1.00 93.62 102 ASN A O 1
ATOM 712 N N . ALA A 1 103 ? 39.115 21.119 -5.068 1.00 94.50 103 ALA A N 1
ATOM 713 C CA . ALA A 1 103 ? 39.293 21.786 -3.783 1.00 94.50 103 ALA A CA 1
ATOM 714 C C . ALA A 1 103 ? 38.025 22.558 -3.379 1.00 94.50 103 ALA A C 1
ATOM 716 O O . ALA A 1 103 ? 37.563 22.415 -2.247 1.00 94.50 103 ALA A O 1
ATOM 717 N N . LYS A 1 104 ? 37.400 23.290 -4.317 1.00 94.69 104 LYS A N 1
ATOM 718 C CA . LYS A 1 104 ? 36.151 24.032 -4.059 1.00 94.69 104 LYS A CA 1
ATOM 719 C C . LYS A 1 104 ? 34.969 23.103 -3.750 1.00 94.69 104 LYS A C 1
ATOM 721 O O . LYS A 1 104 ? 34.345 23.238 -2.704 1.00 94.69 104 LYS A O 1
ATOM 726 N N . THR A 1 105 ? 34.769 22.110 -4.617 1.00 95.50 105 THR A N 1
ATOM 727 C CA . THR A 1 105 ? 34.447 20.711 -4.278 1.00 95.50 105 THR A CA 1
ATOM 728 C C . THR A 1 105 ? 34.290 20.368 -2.793 1.00 95.50 105 THR A C 1
ATOM 730 O O . THR A 1 105 ? 33.227 20.354 -2.168 1.00 95.50 105 THR A O 1
ATOM 733 N N . SER A 1 106 ? 35.462 20.087 -2.235 1.00 93.00 106 SER A N 1
ATOM 734 C CA . SER A 1 106 ? 35.666 19.607 -0.878 1.00 93.00 106 SER A CA 1
ATOM 735 C C . SER A 1 106 ? 35.285 20.645 0.177 1.00 93.00 106 SER A C 1
ATOM 737 O O . SER A 1 106 ? 34.734 20.274 1.209 1.00 93.00 106 SER A O 1
ATOM 739 N N . GLU A 1 107 ? 35.511 21.935 -0.083 1.00 96.50 107 GLU A N 1
ATOM 740 C CA . GLU A 1 107 ? 35.112 23.026 0.816 1.00 96.50 107 GLU A CA 1
ATOM 741 C C . GLU A 1 107 ? 33.582 23.089 0.990 1.00 96.50 107 GLU A C 1
ATOM 743 O O . GLU A 1 107 ? 33.080 23.173 2.114 1.00 96.50 107 GLU A O 1
ATOM 748 N N . THR A 1 108 ? 32.820 22.964 -0.102 1.00 95.12 108 THR A N 1
ATOM 749 C CA . THR A 1 108 ? 31.348 22.914 -0.056 1.00 95.12 108 THR A CA 1
ATOM 750 C C . THR A 1 108 ? 30.838 21.674 0.680 1.00 95.12 108 THR A C 1
ATOM 752 O O . THR A 1 108 ? 29.921 21.771 1.504 1.00 95.12 108 THR A O 1
ATOM 755 N N . ASN A 1 109 ? 31.452 20.513 0.439 1.00 92.50 109 ASN A N 1
ATOM 756 C CA . ASN A 1 109 ? 31.101 19.278 1.140 1.00 92.50 109 ASN A CA 1
ATOM 757 C C . ASN A 1 109 ? 31.385 19.382 2.646 1.00 92.50 109 ASN A C 1
ATOM 759 O O . ASN A 1 109 ? 30.547 18.986 3.454 1.00 92.50 109 ASN A O 1
ATOM 763 N N . ALA A 1 110 ? 32.516 19.978 3.038 1.00 93.19 110 ALA A N 1
ATOM 764 C CA . ALA A 1 110 ? 32.852 20.208 4.441 1.00 93.19 110 ALA A CA 1
ATOM 765 C C . ALA A 1 110 ? 31.825 21.118 5.136 1.00 93.19 110 ALA A C 1
ATOM 767 O O . ALA A 1 110 ? 31.372 20.798 6.236 1.00 93.19 110 ALA A O 1
ATOM 768 N N . LYS A 1 111 ? 31.383 22.197 4.473 1.00 94.12 111 LYS A N 1
ATOM 769 C CA . LYS A 1 111 ? 30.346 23.088 5.016 1.00 94.12 111 LYS A CA 1
ATOM 770 C C . LYS A 1 111 ? 28.989 22.394 5.166 1.00 94.12 111 LYS A C 1
ATOM 772 O O . LYS A 1 111 ? 28.281 22.618 6.144 1.00 94.12 111 LYS A O 1
ATOM 777 N N . THR A 1 112 ? 28.638 21.523 4.222 1.00 94.25 112 THR A N 1
ATOM 778 C CA . THR A 1 112 ? 27.413 20.708 4.296 1.00 94.25 112 THR A CA 1
ATOM 779 C C . THR A 1 112 ? 27.460 19.750 5.488 1.00 94.25 112 THR A C 1
ATOM 781 O O . THR A 1 112 ? 26.496 19.663 6.248 1.00 94.25 112 THR A O 1
ATOM 784 N N . SER A 1 113 ? 28.599 19.089 5.709 1.00 91.56 113 SER A N 1
ATOM 785 C CA . SER A 1 113 ? 28.807 18.214 6.869 1.00 91.56 113 SER A CA 1
ATOM 786 C C . SER A 1 113 ? 28.708 18.962 8.203 1.00 91.56 113 SER A C 1
ATOM 788 O O . SER A 1 113 ? 28.103 18.445 9.139 1.00 91.56 113 SER A O 1
ATOM 790 N N . GLU A 1 114 ? 29.236 20.186 8.291 1.00 96.25 114 GLU A N 1
ATOM 791 C CA . GLU A 1 114 ? 29.099 21.044 9.479 1.00 96.25 114 GLU A CA 1
ATOM 792 C C . GLU A 1 114 ? 27.623 21.353 9.792 1.00 96.25 114 GLU A C 1
ATOM 794 O O . GLU A 1 114 ? 27.181 21.204 10.933 1.00 96.25 114 GLU A O 1
ATOM 799 N N . ASN A 1 115 ? 26.830 21.705 8.773 1.00 94.31 115 ASN A N 1
ATOM 800 C CA . ASN A 1 115 ? 25.395 21.954 8.936 1.00 94.31 115 ASN A CA 1
ATOM 801 C C . ASN A 1 115 ? 24.645 20.692 9.390 1.00 94.31 115 ASN A C 1
ATOM 803 O O . ASN A 1 115 ? 23.850 20.753 10.327 1.00 94.31 115 ASN A O 1
ATOM 807 N N . ASN A 1 116 ? 24.938 19.537 8.783 1.00 91.25 116 ASN A N 1
ATOM 808 C CA . ASN A 1 116 ? 24.328 18.258 9.160 1.00 91.25 116 ASN A CA 1
ATOM 809 C C . ASN A 1 116 ? 24.658 17.865 10.608 1.00 91.25 116 ASN A C 1
ATOM 811 O O . ASN A 1 116 ? 23.793 17.354 11.328 1.00 91.25 116 ASN A O 1
ATOM 815 N N . ALA A 1 117 ? 25.888 18.131 11.058 1.00 90.62 117 ALA A N 1
ATOM 816 C CA . ALA A 1 117 ? 26.286 17.922 12.446 1.00 90.62 117 ALA A CA 1
ATOM 817 C C . ALA A 1 117 ? 25.481 18.823 13.399 1.00 90.62 117 ALA A C 1
ATOM 819 O O . ALA A 1 117 ? 24.983 18.343 14.417 1.00 90.62 117 ALA A O 1
ATOM 820 N N . LYS A 1 118 ? 25.257 20.095 13.036 1.00 93.19 118 LYS A N 1
ATOM 821 C CA . LYS A 1 118 ? 24.441 21.029 13.830 1.00 93.19 118 LYS A CA 1
ATOM 822 C C . LYS A 1 118 ? 22.967 20.620 13.911 1.00 93.19 118 LYS A C 1
ATOM 824 O O . LYS A 1 118 ? 22.348 20.710 14.975 1.00 93.19 118 LYS A O 1
ATOM 829 N N . THR A 1 119 ? 22.398 20.135 12.809 1.00 92.62 119 THR A N 1
ATOM 830 C CA . THR A 1 119 ? 21.042 19.567 12.794 1.00 92.62 119 THR A CA 1
ATOM 831 C C . THR A 1 119 ? 20.956 18.330 13.685 1.00 92.62 119 THR A C 1
ATOM 833 O O . THR A 1 119 ? 20.018 18.205 14.470 1.00 92.62 119 THR A O 1
ATOM 836 N N . SER A 1 120 ? 21.956 17.448 13.626 1.00 91.12 120 SER A N 1
ATOM 837 C CA . SER A 1 120 ? 22.010 16.247 14.469 1.00 91.12 120 SER A CA 1
ATOM 838 C C . SER A 1 120 ? 22.090 16.591 15.959 1.00 91.12 120 SER A C 1
ATOM 840 O O . SER A 1 120 ? 21.374 15.994 16.759 1.00 91.12 120 SER A O 1
ATOM 842 N N . GLU A 1 121 ? 22.888 17.596 16.332 1.00 94.38 121 GLU A N 1
ATOM 843 C CA . GLU A 1 121 ? 22.959 18.117 17.705 1.00 94.38 121 GLU A CA 1
ATOM 844 C C . GLU A 1 121 ? 21.588 18.626 18.191 1.00 94.38 121 GLU A C 1
ATOM 846 O O . GLU A 1 121 ? 21.150 18.299 19.294 1.00 94.38 121 GLU A O 1
ATOM 851 N N . THR A 1 122 ? 20.870 19.366 17.340 1.00 92.62 122 THR A N 1
ATOM 852 C CA . THR A 1 122 ? 19.532 19.899 17.651 1.00 92.62 122 THR A CA 1
ATOM 853 C C . THR A 1 122 ? 18.504 18.775 17.828 1.00 92.62 122 THR A C 1
ATOM 855 O O . THR A 1 122 ? 17.729 18.786 18.786 1.00 92.62 122 THR A O 1
ATOM 858 N N . ASN A 1 123 ? 18.524 17.768 16.951 1.00 88.00 123 ASN A N 1
ATOM 859 C CA . ASN A 1 123 ? 17.640 16.602 17.036 1.00 88.00 123 ASN A CA 1
ATOM 860 C C . ASN A 1 123 ? 17.913 15.761 18.292 1.00 88.00 123 ASN A C 1
ATOM 862 O O . ASN A 1 123 ? 16.975 15.283 18.935 1.00 88.00 123 ASN A O 1
ATOM 866 N N . ALA A 1 124 ? 19.185 15.603 18.672 1.00 86.25 124 ALA A N 1
ATOM 867 C CA . ALA A 1 124 ? 19.567 14.912 19.899 1.00 86.25 124 ALA A CA 1
ATOM 868 C C . ALA A 1 124 ? 19.064 15.658 21.147 1.00 86.25 124 ALA A C 1
ATOM 870 O O . ALA A 1 124 ? 18.491 15.036 22.042 1.00 86.25 124 ALA A O 1
ATOM 871 N N . ALA A 1 125 ? 19.197 16.989 21.182 1.00 88.75 125 ALA A N 1
ATOM 872 C CA . ALA A 1 125 ? 18.673 17.812 22.271 1.00 88.75 125 ALA A CA 1
ATOM 873 C C . ALA A 1 125 ? 17.138 17.733 22.383 1.00 88.75 125 ALA A C 1
ATOM 875 O O . ALA A 1 125 ? 16.609 17.582 23.484 1.00 88.75 125 ALA A O 1
ATOM 876 N N . ALA A 1 126 ? 16.419 17.764 21.254 1.00 85.94 126 ALA A N 1
ATOM 877 C CA . ALA A 1 126 ? 14.965 17.592 21.228 1.00 85.94 126 ALA A CA 1
ATOM 878 C C . ALA A 1 126 ? 14.535 16.199 21.722 1.00 85.94 126 ALA A C 1
ATOM 880 O O . ALA A 1 126 ? 13.590 16.081 22.502 1.00 85.94 126 ALA A O 1
ATOM 881 N N . SER A 1 127 ? 15.267 15.152 21.326 1.00 85.44 127 SER A N 1
ATOM 882 C CA . SER A 1 127 ? 15.021 13.777 21.781 1.00 85.44 127 SER A CA 1
ATOM 883 C C . SER A 1 127 ? 15.241 13.629 23.288 1.00 85.44 127 SER A C 1
ATOM 885 O O . SER A 1 127 ? 14.441 12.992 23.971 1.00 85.44 127 SER A O 1
ATOM 887 N N . LEU A 1 128 ? 16.287 14.263 23.830 1.00 84.31 128 LEU A N 1
ATOM 888 C CA . LEU A 1 128 ? 16.549 14.289 25.269 1.00 84.31 128 LEU A CA 1
ATOM 889 C C . LEU A 1 128 ? 15.434 15.015 26.035 1.00 84.31 128 LEU A C 1
ATOM 891 O O . LEU A 1 128 ? 14.972 14.507 27.054 1.00 84.31 128 LEU A O 1
ATOM 895 N N . ALA A 1 129 ? 14.969 16.163 25.537 1.00 82.12 129 ALA A N 1
ATOM 896 C CA . ALA A 1 129 ? 13.869 16.904 26.152 1.00 82.12 129 ALA A CA 1
ATOM 897 C C . ALA A 1 129 ? 12.558 16.093 26.161 1.00 82.12 129 ALA A C 1
ATOM 899 O O . ALA A 1 129 ? 11.861 16.055 27.177 1.00 82.12 129 ALA A O 1
ATOM 900 N N . ALA A 1 130 ? 12.250 15.391 25.064 1.00 76.12 130 ALA A N 1
ATOM 901 C CA . ALA A 1 130 ? 11.098 14.493 24.982 1.00 76.12 130 ALA A CA 1
ATOM 902 C C . ALA A 1 130 ? 11.216 13.314 25.966 1.00 76.12 130 ALA A C 1
ATOM 904 O O . ALA A 1 130 ? 10.258 12.991 26.667 1.00 76.12 130 ALA A O 1
ATOM 905 N N . ALA A 1 131 ? 12.404 12.711 26.083 1.00 73.25 131 ALA A N 1
ATOM 906 C CA . ALA A 1 131 ? 12.657 11.640 27.046 1.00 73.25 131 ALA A CA 1
ATOM 907 C C . ALA A 1 131 ? 12.504 12.122 28.501 1.00 73.25 131 ALA A C 1
ATOM 909 O O . ALA A 1 131 ? 11.908 11.430 29.324 1.00 73.25 131 ALA A O 1
ATOM 910 N N . GLN A 1 132 ? 12.980 13.330 28.815 1.00 77.06 132 GLN A N 1
ATOM 911 C CA . GLN A 1 132 ? 12.849 13.925 30.148 1.00 77.06 132 GLN A CA 1
ATOM 912 C C . GLN A 1 132 ? 11.386 14.222 30.521 1.00 77.06 132 GLN A C 1
ATOM 914 O O . GLN A 1 132 ? 11.002 14.002 31.671 1.00 77.06 132 GLN A O 1
ATOM 919 N N . GLN A 1 133 ? 10.547 14.643 29.565 1.00 72.75 133 GLN A N 1
ATOM 920 C CA . GLN A 1 133 ? 9.098 14.777 29.781 1.00 72.75 133 GLN A CA 1
ATOM 921 C C . GLN A 1 133 ? 8.415 13.437 30.088 1.00 72.75 133 GLN A C 1
ATOM 923 O O . GLN A 1 133 ? 7.482 13.404 30.883 1.00 72.75 133 GLN A O 1
ATOM 928 N N . LEU A 1 134 ? 8.887 12.332 29.505 1.00 59.12 134 LEU A N 1
ATOM 929 C CA . LEU A 1 134 ? 8.327 11.002 29.761 1.00 59.12 134 LEU A CA 1
ATOM 930 C C . LEU A 1 134 ? 8.653 10.497 31.179 1.00 59.12 134 LEU A C 1
ATOM 932 O O . LEU A 1 134 ? 7.856 9.789 31.783 1.00 59.12 134 LEU A O 1
ATOM 936 N N . THR A 1 135 ? 9.808 10.885 31.729 1.00 57.22 135 THR A N 1
ATOM 937 C CA . THR A 1 135 ? 10.251 10.467 33.074 1.00 57.22 135 THR A CA 1
ATOM 938 C C . THR A 1 135 ? 9.622 11.246 34.234 1.00 57.22 135 THR A C 1
ATOM 940 O O . THR A 1 135 ? 9.744 10.816 35.379 1.00 57.22 135 THR A O 1
ATOM 943 N N . SER A 1 136 ? 8.972 12.388 33.976 1.00 55.62 136 SER A N 1
ATOM 944 C CA . SER A 1 136 ? 8.373 13.238 35.020 1.00 55.62 136 SER A CA 1
ATOM 945 C C . SER A 1 136 ? 6.916 12.895 35.346 1.00 55.62 136 SER A C 1
ATOM 947 O O . SER A 1 136 ? 6.362 13.437 36.304 1.00 55.62 136 SER A O 1
ATOM 949 N N . VAL A 1 137 ? 6.307 11.970 34.597 1.00 57.56 137 VAL A N 1
ATOM 950 C CA . VAL A 1 137 ? 4.977 11.424 34.875 1.00 57.56 137 VAL A CA 1
ATOM 951 C C . VAL A 1 137 ? 5.165 10.024 35.467 1.00 57.56 137 VAL A C 1
ATOM 953 O O . VAL A 1 137 ? 5.739 9.166 34.796 1.00 57.56 137 VAL A O 1
ATOM 956 N N . PRO A 1 138 ? 4.729 9.754 36.711 1.00 59.50 138 PRO A N 1
ATOM 957 C CA . PRO A 1 138 ? 4.700 8.394 37.230 1.00 59.50 138 PRO A CA 1
ATOM 958 C C . PRO A 1 138 ? 3.915 7.515 36.254 1.00 59.50 138 PRO A C 1
ATOM 960 O O . PRO A 1 138 ? 2.772 7.834 35.926 1.00 59.50 138 PRO A O 1
ATOM 963 N N . TYR A 1 139 ? 4.524 6.434 35.765 1.00 59.53 139 TYR A N 1
ATOM 964 C CA . TYR A 1 139 ? 3.799 5.423 35.003 1.00 59.53 139 TYR A CA 1
ATOM 965 C C . TYR A 1 139 ? 2.781 4.765 35.941 1.00 59.53 139 TYR A C 1
ATOM 967 O O . TYR A 1 139 ? 3.117 3.861 36.706 1.00 59.53 139 TYR A O 1
ATOM 975 N N . GLU A 1 140 ? 1.541 5.244 35.913 1.00 60.72 140 GLU A N 1
ATOM 976 C CA . GLU A 1 140 ? 0.405 4.463 36.381 1.00 60.72 140 GLU A CA 1
ATOM 977 C C . GLU A 1 140 ? 0.005 3.512 35.257 1.00 60.72 140 GLU A C 1
ATOM 979 O O . GLU A 1 140 ? -0.228 3.933 34.121 1.00 60.72 140 GLU A O 1
ATOM 984 N N . ALA A 1 141 ? -0.044 2.214 35.563 1.00 65.81 141 ALA A N 1
ATOM 985 C CA . ALA A 1 141 ? -0.559 1.235 34.621 1.00 65.81 141 ALA A CA 1
ATOM 986 C C . ALA A 1 141 ? -1.990 1.637 34.247 1.00 65.81 141 ALA A C 1
ATOM 988 O O . ALA A 1 141 ? -2.841 1.792 35.126 1.00 65.81 141 ALA A O 1
ATOM 989 N N . ALA A 1 142 ? -2.246 1.816 32.948 1.00 66.06 142 ALA A N 1
ATOM 990 C CA . ALA A 1 142 ? -3.590 2.099 32.473 1.00 66.06 142 ALA A CA 1
ATOM 991 C C . ALA A 1 142 ? -4.545 0.999 32.980 1.00 66.06 142 ALA A C 1
ATOM 993 O O . ALA A 1 142 ? -4.175 -0.182 32.954 1.00 66.06 142 ALA A O 1
ATOM 994 N N . PRO A 1 143 ? -5.747 1.358 33.466 1.00 76.44 143 PRO A N 1
ATOM 995 C CA . PRO A 1 143 ? -6.707 0.368 33.929 1.00 76.44 143 PRO A CA 1
ATOM 996 C C . PRO A 1 143 ? -7.017 -0.618 32.801 1.00 76.44 143 PRO A C 1
ATOM 998 O O . PRO A 1 143 ? -7.140 -0.227 31.638 1.00 76.44 143 PRO A O 1
ATOM 1001 N N . PHE A 1 144 ? -7.127 -1.903 33.148 1.00 85.62 144 PHE A N 1
ATOM 1002 C CA . PHE A 1 144 ? -7.490 -2.937 32.183 1.00 85.62 144 PHE A CA 1
ATOM 1003 C C . PHE A 1 144 ? -8.864 -2.595 31.582 1.00 85.62 144 PHE A C 1
ATOM 1005 O O . PHE A 1 144 ? -9.802 -2.357 32.347 1.00 85.62 144 PHE A O 1
ATOM 1012 N N . PRO A 1 145 ? -8.996 -2.514 30.249 1.00 91.38 145 PRO A N 1
ATOM 1013 C CA . PRO A 1 145 ? -10.220 -2.029 29.627 1.00 91.38 145 PRO A CA 1
ATOM 1014 C C . PRO A 1 145 ? -11.363 -3.042 29.763 1.00 91.38 145 PRO A C 1
ATOM 1016 O O . PRO A 1 145 ? -11.148 -4.253 29.716 1.00 91.38 145 PRO A O 1
ATOM 1019 N N . ASP A 1 146 ? -12.596 -2.539 29.859 1.00 92.38 146 ASP A N 1
ATOM 1020 C CA . ASP A 1 146 ? -13.807 -3.375 29.925 1.00 92.38 146 ASP A CA 1
ATOM 1021 C C . ASP A 1 146 ? -14.004 -4.223 28.657 1.00 92.38 146 ASP A C 1
ATOM 1023 O O . ASP A 1 146 ? -14.574 -5.315 28.700 1.00 92.38 146 ASP A O 1
ATOM 1027 N N . VAL A 1 147 ? -13.513 -3.719 27.519 1.00 94.75 147 VAL A N 1
ATOM 1028 C CA . VAL A 1 147 ? -13.518 -4.388 26.217 1.00 94.75 147 VAL A CA 1
ATOM 1029 C C . VAL A 1 147 ? -12.121 -4.312 25.615 1.00 94.75 147 VAL A C 1
ATOM 1031 O O . VAL A 1 147 ? -11.563 -3.225 25.477 1.00 94.75 147 VAL A O 1
ATOM 1034 N N . TRP A 1 148 ? -11.575 -5.458 25.208 1.00 95.06 148 TRP A N 1
ATOM 1035 C CA . TRP A 1 148 ? -10.277 -5.544 24.546 1.00 95.06 148 TRP A CA 1
ATOM 1036 C C . TRP A 1 148 ? -10.315 -6.569 23.417 1.00 95.06 148 TRP A C 1
ATOM 1038 O O . TRP A 1 148 ? -10.352 -7.775 23.664 1.00 95.06 148 TRP A O 1
ATOM 1048 N N . ALA A 1 149 ? -10.256 -6.078 22.181 1.00 95.19 149 ALA A N 1
ATOM 1049 C CA . ALA A 1 149 ? -10.053 -6.878 20.979 1.00 95.19 149 ALA A CA 1
ATOM 1050 C C . ALA A 1 149 ? -8.686 -6.513 20.367 1.00 95.19 149 ALA A C 1
ATOM 1052 O O . ALA A 1 149 ? -8.528 -5.374 19.930 1.00 95.19 149 ALA A O 1
ATOM 1053 N N . PRO A 1 150 ? -7.688 -7.419 20.355 1.00 94.12 150 PRO A N 1
ATOM 1054 C CA . PRO A 1 150 ? -6.377 -7.129 19.769 1.00 94.12 150 PRO A CA 1
ATOM 1055 C C . PRO A 1 150 ? -6.414 -6.908 18.252 1.00 94.12 150 PRO A C 1
ATOM 1057 O O . PRO A 1 150 ? -5.625 -6.120 17.745 1.00 94.12 150 PRO A O 1
ATOM 1060 N N . LEU A 1 151 ? -7.316 -7.603 17.542 1.00 94.75 151 LEU A N 1
ATOM 1061 C CA . LEU A 1 151 ? -7.544 -7.487 16.091 1.00 94.75 151 LEU A CA 1
ATOM 1062 C C . LEU A 1 151 ? -6.271 -7.595 15.234 1.00 94.75 151 LEU A C 1
ATOM 1064 O O . LEU A 1 151 ? -6.179 -6.999 14.162 1.00 94.75 151 LEU A O 1
ATOM 1068 N N . ASN A 1 152 ? -5.292 -8.367 15.701 1.00 91.00 152 ASN A N 1
ATOM 1069 C CA . ASN A 1 152 ? -4.008 -8.534 15.033 1.00 91.00 152 ASN A CA 1
ATOM 1070 C C . ASN A 1 152 ? -3.912 -9.859 14.263 1.00 91.00 152 ASN A C 1
ATOM 1072 O O . ASN A 1 152 ? -3.367 -9.861 13.165 1.00 91.00 152 ASN A O 1
ATOM 1076 N N . ASP A 1 153 ? -4.407 -10.956 14.834 1.00 91.88 153 ASP A N 1
ATOM 1077 C CA . ASP A 1 153 ? -4.306 -12.320 14.299 1.00 91.88 153 ASP A CA 1
ATOM 1078 C C . ASP A 1 153 ? -5.657 -13.054 14.321 1.00 91.88 153 ASP A C 1
ATOM 1080 O O . ASP A 1 153 ? -5.869 -13.990 13.551 1.00 91.88 153 ASP A O 1
ATOM 1084 N N . ASP A 1 154 ? -6.575 -12.642 15.203 1.00 94.81 154 ASP A N 1
ATOM 1085 C CA . ASP A 1 154 ? -7.943 -13.145 15.269 1.00 94.81 154 ASP A CA 1
ATOM 1086 C C . ASP A 1 154 ? -8.925 -12.110 15.858 1.00 94.81 154 ASP A C 1
ATOM 1088 O O . ASP A 1 154 ? -8.586 -10.950 16.109 1.00 94.81 154 ASP A O 1
ATOM 1092 N N . LEU A 1 155 ? -10.185 -12.527 16.011 1.00 97.00 155 LEU A N 1
ATOM 1093 C CA . LEU A 1 155 ? -11.295 -11.704 16.502 1.00 97.00 155 LEU A CA 1
ATOM 1094 C C . LEU A 1 155 ? -11.612 -11.933 17.987 1.00 97.00 155 LEU A C 1
ATOM 1096 O O . LEU A 1 155 ? -12.670 -11.492 18.451 1.00 97.00 155 LEU A O 1
ATOM 1100 N N . ARG A 1 156 ? -10.757 -12.649 18.729 1.00 96.69 156 ARG A N 1
ATOM 1101 C CA . ARG A 1 156 ? -11.032 -12.998 20.126 1.00 96.69 156 ARG A CA 1
ATOM 1102 C C . ARG A 1 156 ? -10.916 -11.777 21.025 1.00 96.69 156 ARG A C 1
ATOM 1104 O O . ARG A 1 156 ? -10.051 -10.917 20.869 1.00 96.69 156 ARG A O 1
ATOM 1111 N N . LEU A 1 157 ? -11.788 -11.745 22.019 1.00 96.81 157 LEU A N 1
ATOM 1112 C CA . LEU A 1 157 ? -11.800 -10.756 23.078 1.00 96.81 157 LEU A CA 1
ATOM 1113 C C . LEU A 1 157 ? -10.930 -11.240 24.243 1.00 96.81 157 LEU A C 1
ATOM 1115 O O . LEU A 1 157 ? -11.128 -12.344 24.752 1.00 96.81 157 LEU A O 1
ATOM 1119 N N . LEU A 1 158 ? -10.011 -10.392 24.705 1.00 95.31 158 LEU A N 1
ATOM 1120 C CA . LEU A 1 158 ? -9.340 -10.565 26.001 1.00 95.31 158 LEU A CA 1
ATOM 1121 C C . LEU A 1 158 ? -10.220 -10.053 27.150 1.00 95.31 158 LEU A C 1
ATOM 1123 O O . LEU A 1 158 ? -10.149 -10.563 28.266 1.00 95.31 158 LEU A O 1
ATOM 1127 N N . ALA A 1 159 ? -11.072 -9.070 26.855 1.00 94.50 159 ALA A N 1
ATOM 1128 C CA . ALA A 1 159 ? -12.132 -8.576 27.723 1.00 94.50 159 ALA A CA 1
ATOM 1129 C C . ALA A 1 159 ? -13.339 -8.154 26.882 1.00 94.50 159 ALA A C 1
ATOM 1131 O O . ALA A 1 159 ? -13.195 -7.755 25.725 1.00 94.50 159 ALA A O 1
ATOM 1132 N N . GLY A 1 160 ? -14.524 -8.215 27.477 1.00 94.56 160 GLY A N 1
ATOM 1133 C CA . GLY A 1 160 ? -15.774 -7.819 26.842 1.00 94.56 160 GLY A CA 1
ATOM 1134 C C . GLY A 1 160 ? -16.806 -8.937 26.818 1.00 94.56 160 GLY A C 1
ATOM 1135 O O . GLY A 1 160 ? -16.572 -10.090 27.198 1.00 94.56 160 GLY A O 1
ATOM 1136 N N . SER A 1 161 ? -18.002 -8.572 26.378 1.00 94.75 161 SER A N 1
ATOM 1137 C CA . SER A 1 161 ? -19.138 -9.477 26.314 1.00 94.75 161 SER A CA 1
ATOM 1138 C C . SER A 1 161 ? -19.388 -9.899 24.869 1.00 94.75 161 SER A C 1
ATOM 1140 O O . SER A 1 161 ? -19.675 -9.061 24.024 1.00 94.75 161 SER A O 1
ATOM 1142 N N . ALA A 1 162 ? -19.378 -11.197 24.590 1.00 95.81 162 ALA A N 1
ATOM 1143 C CA . ALA A 1 162 ? -19.924 -11.803 23.373 1.00 95.81 162 ALA A CA 1
ATOM 1144 C C . ALA A 1 162 ? -20.567 -13.152 23.745 1.00 95.81 162 ALA A C 1
ATOM 1146 O O . ALA A 1 162 ? -20.299 -13.660 24.846 1.00 95.81 162 ALA A O 1
ATOM 1147 N N . PRO A 1 163 ? -21.401 -13.749 22.876 1.00 94.81 163 PRO A N 1
ATOM 1148 C CA . PRO A 1 163 ? -21.690 -15.173 22.975 1.00 94.81 163 PRO A CA 1
ATOM 1149 C C . PRO A 1 163 ? -20.377 -15.965 22.985 1.00 94.81 163 PRO A C 1
ATOM 1151 O O . PRO A 1 163 ? -19.407 -15.564 22.343 1.00 94.81 163 PRO A O 1
ATOM 1154 N N . TYR A 1 164 ? -20.343 -17.072 23.720 1.00 95.38 164 TYR A N 1
ATOM 1155 C CA . TYR A 1 164 ? -19.194 -17.967 23.681 1.00 95.38 164 TYR A CA 1
ATOM 1156 C C . TYR A 1 164 ? -19.011 -18.551 22.281 1.00 95.38 164 TYR A C 1
ATOM 1158 O O . TYR A 1 164 ? -19.989 -18.884 21.598 1.00 95.38 164 TYR A O 1
ATOM 1166 N N . ASP A 1 165 ? -17.751 -18.685 21.876 1.00 94.81 165 ASP A N 1
ATOM 1167 C CA . ASP A 1 165 ? -17.400 -19.328 20.620 1.00 94.81 165 ASP A CA 1
ATOM 1168 C C . ASP A 1 165 ? -17.817 -20.803 20.668 1.00 94.81 165 ASP A C 1
ATOM 1170 O O . ASP A 1 165 ? -17.844 -21.438 21.725 1.00 94.81 165 ASP A O 1
ATOM 1174 N N . LYS A 1 166 ? -18.173 -21.363 19.513 1.00 94.12 166 LYS A N 1
ATOM 1175 C CA . LYS A 1 166 ? -18.711 -22.722 19.414 1.00 94.12 166 LYS A CA 1
ATOM 1176 C C . LYS A 1 166 ? -17.931 -23.534 18.398 1.00 94.12 166 LYS A C 1
ATOM 1178 O O . LYS A 1 166 ? -17.670 -23.063 17.295 1.00 94.12 166 LYS A O 1
ATOM 1183 N N . LEU A 1 167 ? -17.627 -24.780 18.745 1.00 91.81 167 LEU A N 1
ATOM 1184 C CA . LEU A 1 167 ? -17.028 -25.759 17.846 1.00 91.81 167 LEU A CA 1
ATOM 1185 C C . LEU A 1 167 ? -17.990 -26.931 17.659 1.00 91.81 167 LEU A C 1
ATOM 1187 O O . LEU A 1 167 ? -18.488 -27.489 18.632 1.00 91.81 167 LEU A O 1
ATOM 1191 N N . THR A 1 168 ? -18.254 -27.320 16.412 1.00 92.12 168 THR A N 1
ATOM 1192 C CA . THR A 1 168 ? -19.075 -28.506 16.130 1.00 92.12 168 THR A CA 1
ATOM 1193 C C . THR A 1 168 ? -18.172 -29.709 15.881 1.00 92.12 168 THR A C 1
ATOM 1195 O O . THR A 1 168 ? -17.390 -29.701 14.934 1.00 92.12 168 THR A O 1
ATOM 1198 N N . ILE A 1 169 ? -18.292 -30.748 16.708 1.00 91.38 169 ILE A N 1
ATOM 1199 C CA . ILE A 1 169 ? -17.541 -32.004 16.589 1.00 91.38 169 ILE A CA 1
ATOM 1200 C C . ILE A 1 169 ? -18.554 -33.140 16.477 1.00 91.38 169 ILE A C 1
ATOM 1202 O O . ILE A 1 169 ? -19.355 -33.352 17.385 1.00 91.38 169 ILE A O 1
ATOM 1206 N N . SER A 1 170 ? -18.553 -33.860 15.353 1.00 91.62 170 SER A N 1
ATOM 1207 C CA . SER A 1 170 ? -19.463 -34.996 15.118 1.00 91.62 170 SER A CA 1
ATOM 1208 C C . SER A 1 170 ? -20.950 -34.670 15.363 1.00 91.62 170 SER A C 1
ATOM 1210 O O . SER A 1 170 ? -21.704 -35.500 15.863 1.00 91.62 170 SER A O 1
ATOM 1212 N N . GLY A 1 171 ? -21.374 -33.442 15.042 1.00 90.31 171 GLY A N 1
ATOM 1213 C CA . GLY A 1 171 ? -22.751 -32.966 15.232 1.00 90.31 171 GLY A CA 1
ATOM 1214 C C . GLY A 1 171 ? -23.092 -32.471 16.644 1.00 90.31 171 GLY A C 1
ATOM 1215 O O . GLY A 1 171 ? -24.189 -31.959 16.848 1.00 90.31 171 GLY A O 1
ATOM 1216 N N . GLN A 1 172 ? -22.172 -32.567 17.609 1.00 91.69 172 GLN A N 1
ATOM 1217 C CA . GLN A 1 172 ? -22.315 -31.951 18.930 1.00 91.69 172 GLN A CA 1
ATOM 1218 C C . GLN A 1 172 ? -21.665 -30.567 18.951 1.00 91.69 172 GLN A C 1
ATOM 1220 O O . GLN A 1 172 ? -20.577 -30.379 18.408 1.00 91.69 172 GLN A O 1
ATOM 1225 N N . VAL A 1 173 ? -22.325 -29.603 19.592 1.00 93.44 173 VAL A N 1
ATOM 1226 C CA . VAL A 1 173 ? -21.822 -28.234 19.747 1.00 93.44 173 VAL A CA 1
ATOM 1227 C C . VAL A 1 173 ? -21.126 -28.109 21.100 1.00 93.44 173 VAL A C 1
ATOM 1229 O O . VAL A 1 173 ? -21.775 -28.215 22.139 1.00 93.44 173 VAL A O 1
ATOM 1232 N N . LEU A 1 174 ? -19.816 -27.874 21.078 1.00 93.94 174 LEU A N 1
ATOM 1233 C CA . LEU A 1 174 ? -19.003 -27.552 22.245 1.00 93.94 174 LEU A CA 1
ATOM 1234 C C . LEU A 1 174 ? -18.884 -26.035 22.380 1.00 93.94 174 LEU A C 1
ATOM 1236 O O . LEU A 1 174 ? -18.443 -25.358 21.452 1.00 93.94 174 LEU A O 1
ATOM 1240 N N . GLU A 1 175 ? -19.252 -25.517 23.546 1.00 96.06 175 GLU A N 1
ATOM 1241 C CA . GLU A 1 175 ? -18.999 -24.130 23.923 1.00 96.06 175 GLU A CA 1
ATOM 1242 C C . GLU A 1 175 ? -17.547 -23.971 24.394 1.00 96.06 175 GLU A C 1
ATOM 1244 O O . GLU A 1 175 ? -17.058 -24.753 25.212 1.00 96.06 175 GLU A O 1
ATOM 1249 N N . LEU A 1 176 ? -16.845 -22.985 23.846 1.00 94.56 176 LEU A N 1
ATOM 1250 C CA . LEU A 1 176 ? -15.464 -22.665 24.183 1.00 94.56 176 LEU A CA 1
ATOM 1251 C C . LEU A 1 176 ? -15.426 -21.554 25.240 1.00 94.56 176 LEU A C 1
ATOM 1253 O O . LEU A 1 176 ? -16.328 -20.723 25.290 1.00 94.56 176 LEU A O 1
ATOM 1257 N N . PRO A 1 177 ? -14.364 -21.465 26.058 1.00 93.69 177 PRO A N 1
ATOM 1258 C CA . PRO A 1 177 ? -14.217 -20.372 27.020 1.00 93.69 177 PRO A CA 1
ATOM 1259 C C . PRO A 1 177 ? -13.947 -19.014 26.352 1.00 93.69 177 PRO A C 1
ATOM 1261 O O . PRO A 1 177 ? -13.989 -17.982 27.021 1.00 93.69 177 PRO A O 1
ATOM 1264 N N . THR A 1 178 ? -13.639 -19.006 25.053 1.00 95.56 178 THR A N 1
ATOM 1265 C CA . THR A 1 178 ? -13.351 -17.802 24.278 1.00 95.56 178 THR A CA 1
ATOM 1266 C C . THR A 1 178 ? -14.629 -17.131 23.787 1.00 95.56 178 THR A C 1
ATOM 1268 O O . THR A 1 178 ? -15.695 -17.739 23.687 1.00 95.56 178 THR A O 1
ATOM 1271 N N . LYS A 1 179 ? -14.505 -15.839 23.506 1.00 96.50 179 LYS A N 1
ATOM 1272 C CA . LYS A 1 179 ? -15.556 -14.971 22.987 1.00 96.50 179 LYS A CA 1
ATOM 1273 C C . LYS A 1 179 ? -14.946 -14.158 21.864 1.00 96.50 179 LYS A C 1
ATOM 1275 O O . LYS A 1 179 ? -13.877 -13.586 22.071 1.00 96.50 179 LYS A O 1
ATOM 1280 N N . SER A 1 180 ? -15.619 -14.070 20.728 1.00 96.75 180 SER A N 1
ATOM 1281 C CA . SER A 1 180 ? -15.107 -13.339 19.572 1.00 96.75 180 SER A CA 1
ATOM 1282 C C . SER A 1 180 ? -16.095 -12.305 19.052 1.00 96.75 180 SER A C 1
ATOM 1284 O O . SER A 1 180 ? -17.311 -12.397 19.244 1.00 96.75 180 SER A O 1
ATOM 1286 N N . MET A 1 181 ? -15.563 -11.309 18.351 1.00 97.31 181 MET A N 1
ATOM 1287 C CA . MET A 1 181 ? -16.374 -10.480 17.468 1.00 97.31 181 MET A CA 1
ATOM 1288 C C . MET A 1 181 ? -16.946 -11.324 16.326 1.00 97.31 181 MET A C 1
ATOM 1290 O O . MET A 1 181 ? -16.371 -12.335 15.922 1.00 97.31 181 MET A O 1
ATOM 1294 N N . THR A 1 182 ? -18.091 -10.907 15.790 1.00 97.12 182 THR A N 1
ATOM 1295 C CA . THR A 1 182 ? -18.718 -11.584 14.652 1.00 97.12 182 THR A CA 1
ATOM 1296 C C . THR A 1 182 ? -18.289 -10.916 13.360 1.00 97.12 182 THR A C 1
ATOM 1298 O O . THR A 1 182 ? -18.494 -9.716 13.187 1.00 97.12 182 THR A O 1
ATOM 1301 N N . PHE A 1 183 ? -17.753 -11.704 12.434 1.00 97.94 183 PHE A N 1
ATOM 1302 C CA . PHE A 1 183 ? -17.396 -11.248 11.099 1.00 97.94 183 PHE A CA 1
ATOM 1303 C C . PHE A 1 183 ? -18.254 -11.931 10.041 1.00 97.94 183 PHE A C 1
ATOM 1305 O O . PHE A 1 183 ? -18.531 -13.128 10.113 1.00 97.94 183 PHE A O 1
ATOM 1312 N N . THR A 1 184 ? -18.671 -11.156 9.045 1.00 97.94 184 THR A N 1
ATOM 1313 C CA . THR A 1 184 ? -19.453 -11.646 7.911 1.00 97.94 184 THR A CA 1
ATOM 1314 C C . THR A 1 184 ? -18.938 -11.047 6.612 1.00 97.94 184 THR A C 1
ATOM 1316 O O . THR A 1 184 ? -18.654 -9.853 6.536 1.00 97.94 184 THR A O 1
ATOM 1319 N N . ARG A 1 185 ? -18.838 -11.895 5.586 1.00 98.12 185 ARG A N 1
ATOM 1320 C CA . ARG A 1 185 ? -18.592 -11.514 4.190 1.00 98.12 185 ARG A CA 1
ATOM 1321 C C . ARG A 1 185 ? -19.091 -12.641 3.296 1.00 98.12 185 ARG A C 1
ATOM 1323 O O . ARG A 1 185 ? -18.595 -13.759 3.398 1.00 98.12 185 ARG A O 1
ATOM 1330 N N . SER A 1 186 ? -20.009 -12.345 2.379 1.00 97.88 186 SER A N 1
ATOM 1331 C CA . SER A 1 186 ? -20.697 -13.352 1.549 1.00 97.88 186 SER A CA 1
ATOM 1332 C C . SER A 1 186 ? -19.862 -13.959 0.411 1.00 97.88 186 SER A C 1
ATOM 1334 O O . SER A 1 186 ? -20.370 -14.780 -0.348 1.00 97.88 186 SER A O 1
ATOM 1336 N N . THR A 1 187 ? -18.600 -13.560 0.253 1.00 98.44 187 THR A N 1
ATOM 1337 C CA . THR A 1 187 ? -17.698 -14.030 -0.811 1.00 98.44 187 THR A CA 1
ATOM 1338 C C . THR A 1 187 ? -16.327 -14.373 -0.240 1.00 98.44 187 THR A C 1
ATOM 1340 O O . THR A 1 187 ? -15.953 -13.898 0.836 1.00 98.44 187 THR A O 1
ATOM 1343 N N . ILE A 1 188 ? -15.539 -15.143 -0.990 1.00 98.31 188 ILE A N 1
ATOM 1344 C CA . ILE A 1 188 ? -14.093 -15.211 -0.757 1.00 98.31 188 ILE A CA 1
ATOM 1345 C C . ILE A 1 188 ? -13.453 -13.838 -1.014 1.00 98.31 188 ILE A C 1
ATOM 1347 O O . ILE A 1 188 ? -14.048 -12.975 -1.672 1.00 98.31 188 ILE A O 1
ATOM 1351 N N . ALA A 1 189 ? -12.252 -13.630 -0.492 1.00 98.44 189 ALA A N 1
ATOM 1352 C CA . ALA A 1 189 ? -11.466 -12.420 -0.712 1.00 98.44 189 ALA A CA 1
ATOM 1353 C C . ALA A 1 189 ? -9.974 -12.735 -0.617 1.00 98.44 189 ALA A C 1
ATOM 1355 O O . ALA A 1 189 ? -9.603 -13.721 0.014 1.00 98.44 189 ALA A O 1
ATOM 1356 N N . THR A 1 190 ? -9.119 -11.899 -1.205 1.00 98.50 190 THR A N 1
ATOM 1357 C CA . THR A 1 190 ? -7.670 -12.018 -1.002 1.00 98.50 190 THR A CA 1
ATOM 1358 C C . THR A 1 190 ? -7.143 -10.941 -0.063 1.00 98.50 190 THR A C 1
ATOM 1360 O O . THR A 1 190 ? -7.851 -9.976 0.234 1.00 98.50 190 THR A O 1
ATOM 1363 N N . TYR A 1 191 ? -5.938 -11.156 0.448 1.00 97.88 191 TYR A N 1
ATOM 1364 C CA . TYR A 1 191 ? -5.162 -10.206 1.243 1.00 97.88 191 TYR A CA 1
ATOM 1365 C C . TYR A 1 191 ? -3.682 -10.576 1.167 1.00 97.88 191 TYR A C 1
ATOM 1367 O O . TYR A 1 191 ? -3.339 -11.701 0.783 1.00 97.88 191 TYR A O 1
ATOM 1375 N N . ILE A 1 192 ? -2.816 -9.639 1.532 1.00 96.19 192 ILE A N 1
ATOM 1376 C CA . ILE A 1 192 ? -1.397 -9.896 1.737 1.00 96.19 192 ILE A CA 1
ATOM 1377 C C . ILE A 1 192 ? -1.181 -10.178 3.221 1.00 96.19 192 ILE A C 1
ATOM 1379 O O . ILE A 1 192 ? -1.395 -9.320 4.073 1.00 96.19 192 ILE A O 1
ATOM 1383 N N . ASP A 1 193 ? -0.773 -11.401 3.551 1.00 95.25 193 ASP A N 1
ATOM 1384 C CA . ASP A 1 193 ? -0.509 -11.749 4.944 1.00 95.25 193 ASP A CA 1
ATOM 1385 C C . ASP A 1 193 ? 0.740 -11.033 5.491 1.00 95.25 193 ASP A C 1
ATOM 1387 O O . ASP A 1 193 ? 1.502 -10.379 4.774 1.00 95.25 193 ASP A O 1
ATOM 1391 N N . LYS A 1 194 ? 1.004 -11.198 6.788 1.00 93.25 194 LYS A N 1
ATOM 1392 C CA . LYS A 1 194 ? 2.155 -10.575 7.463 1.00 93.25 194 LYS A CA 1
ATOM 1393 C C . LYS A 1 194 ? 3.520 -11.012 6.919 1.00 93.25 194 LYS A C 1
ATOM 1395 O O . LYS A 1 194 ? 4.518 -10.354 7.204 1.00 93.25 194 LYS A O 1
ATOM 1400 N N . SER A 1 195 ? 3.581 -12.106 6.156 1.00 92.62 195 SER A N 1
ATOM 1401 C CA . SER A 1 195 ? 4.798 -12.557 5.472 1.00 92.62 195 SER A CA 1
ATOM 1402 C C . SER A 1 195 ? 4.974 -11.932 4.084 1.00 92.62 195 SER A C 1
ATOM 1404 O O . SER A 1 195 ? 5.999 -12.144 3.439 1.00 92.62 195 SER A O 1
ATOM 1406 N N . GLY A 1 196 ? 4.005 -11.129 3.636 1.00 93.12 196 GLY A N 1
ATOM 1407 C CA . GLY A 1 196 ? 4.010 -10.484 2.331 1.00 93.12 196 GLY A CA 1
ATOM 1408 C C . GLY A 1 196 ? 3.444 -11.357 1.214 1.00 93.12 196 GLY A C 1
ATOM 1409 O O . GLY A 1 196 ? 3.613 -10.979 0.058 1.00 93.12 196 GLY A O 1
ATOM 1410 N N . VAL A 1 197 ? 2.790 -12.484 1.533 1.00 96.19 197 VAL A N 1
ATOM 1411 C CA . VAL A 1 197 ? 2.279 -13.479 0.573 1.00 96.19 197 VAL A CA 1
ATOM 1412 C C . VAL A 1 197 ? 0.779 -13.291 0.333 1.00 96.19 197 VAL A C 1
ATOM 1414 O O . VAL A 1 197 ? 0.012 -13.083 1.270 1.00 96.19 197 VAL A O 1
ATOM 1417 N N . LEU A 1 198 ? 0.339 -13.430 -0.921 1.00 97.44 198 LEU A N 1
ATOM 1418 C CA . LEU A 1 198 ? -1.072 -13.403 -1.299 1.00 97.44 198 LEU A CA 1
ATOM 1419 C C . LEU A 1 198 ? -1.800 -14.639 -0.755 1.00 97.44 198 LEU A C 1
ATOM 1421 O O . LEU A 1 198 ? -1.452 -15.782 -1.064 1.00 97.44 198 LEU A O 1
ATOM 1425 N N . LYS A 1 199 ? -2.855 -14.407 0.023 1.00 97.94 199 LYS A N 1
ATOM 1426 C CA . LYS A 1 199 ? -3.725 -15.439 0.594 1.00 97.94 199 LYS A CA 1
ATOM 1427 C C . LYS A 1 199 ? -5.159 -15.260 0.135 1.00 97.94 199 LYS A C 1
ATOM 1429 O O . LYS A 1 199 ? -5.559 -14.184 -0.293 1.00 97.94 199 LYS A O 1
ATOM 1434 N N . THR A 1 200 ? -5.935 -16.337 0.223 1.00 97.94 200 THR A N 1
ATOM 1435 C CA . THR A 1 200 ? -7.384 -16.319 0.004 1.00 97.94 200 THR A CA 1
ATOM 1436 C C . THR A 1 200 ? -8.069 -16.643 1.321 1.00 97.94 200 THR A C 1
ATOM 1438 O O . THR A 1 200 ? -7.846 -17.716 1.868 1.00 97.94 200 THR A O 1
ATOM 1441 N N . ALA A 1 201 ? -8.900 -15.724 1.797 1.00 98.38 201 ALA A N 1
ATOM 1442 C CA . ALA A 1 201 ? -9.806 -15.926 2.913 1.00 98.38 201 ALA A CA 1
ATOM 1443 C C . ALA A 1 201 ? -11.148 -16.461 2.395 1.00 98.38 201 ALA A C 1
ATOM 1445 O O . ALA A 1 201 ? -11.699 -15.963 1.401 1.00 98.38 201 ALA A O 1
ATOM 1446 N N . ALA A 1 202 ? -11.689 -17.463 3.078 1.00 98.56 202 ALA A N 1
ATOM 1447 C CA . ALA A 1 202 ? -12.993 -18.032 2.796 1.00 98.56 202 ALA A CA 1
ATOM 1448 C C . ALA A 1 202 ? -14.137 -17.028 3.045 1.00 98.56 202 ALA A C 1
ATOM 1450 O O . ALA A 1 202 ? -13.961 -15.906 3.534 1.00 98.56 202 ALA A O 1
ATOM 1451 N N . VAL A 1 203 ? -15.354 -17.440 2.691 1.00 98.25 203 VAL A N 1
ATOM 1452 C CA . VAL A 1 203 ? -16.584 -16.749 3.105 1.00 98.25 203 VAL A CA 1
ATOM 1453 C C . VAL A 1 203 ? -16.611 -16.660 4.634 1.00 98.25 203 VAL A C 1
ATOM 1455 O O . VAL A 1 203 ? -16.338 -17.647 5.311 1.00 98.25 203 VAL A O 1
ATOM 1458 N N . ASN A 1 204 ? -16.948 -15.483 5.166 1.00 97.56 204 ASN A N 1
ATOM 1459 C CA . ASN A 1 204 ? -16.932 -15.156 6.601 1.00 97.56 204 ASN A CA 1
ATOM 1460 C C . ASN A 1 204 ? -15.569 -15.275 7.313 1.00 97.56 204 ASN A C 1
ATOM 1462 O O . ASN A 1 204 ? -15.524 -15.169 8.536 1.00 97.56 204 ASN A O 1
ATOM 1466 N N . GLU A 1 205 ? -14.462 -15.447 6.589 1.00 97.62 205 GLU A N 1
ATOM 1467 C CA . GLU A 1 205 ? -13.129 -15.441 7.192 1.00 97.62 205 GLU A CA 1
ATOM 1468 C C . GLU A 1 205 ? -12.553 -14.008 7.209 1.00 97.62 205 GLU A C 1
ATOM 1470 O O . GLU A 1 205 ? -12.462 -13.372 6.146 1.00 97.62 205 GLU A O 1
ATOM 1475 N N . PRO A 1 206 ? -12.188 -13.463 8.385 1.00 97.75 206 PRO A N 1
ATOM 1476 C CA . PRO A 1 206 ? -11.545 -12.155 8.484 1.00 97.75 206 PRO A CA 1
ATOM 1477 C C . PRO A 1 206 ? -10.167 -12.162 7.814 1.00 97.75 206 PRO A C 1
ATOM 1479 O O . PRO A 1 206 ? -9.534 -13.204 7.662 1.00 97.75 206 PRO A O 1
ATOM 1482 N N . ARG A 1 207 ? -9.698 -10.983 7.406 1.00 97.88 207 ARG A N 1
ATOM 1483 C CA . ARG A 1 207 ? -8.400 -10.804 6.746 1.00 97.88 207 ARG A CA 1
ATOM 1484 C C . ARG A 1 207 ? -7.501 -9.985 7.657 1.00 97.88 207 ARG A C 1
ATOM 1486 O O . ARG A 1 207 ? -7.918 -8.924 8.107 1.00 97.88 207 ARG A O 1
ATOM 1493 N N . PHE A 1 208 ? -6.298 -10.481 7.922 1.00 96.81 208 PHE A N 1
ATOM 1494 C CA . PHE A 1 208 ? -5.315 -9.799 8.760 1.00 96.81 208 PHE A CA 1
ATOM 1495 C C . PHE A 1 208 ? -4.055 -9.534 7.947 1.00 96.81 208 PHE A C 1
ATOM 1497 O O . PHE A 1 208 ? -3.365 -10.472 7.537 1.00 96.81 208 PHE A O 1
ATOM 1504 N N . GLU A 1 209 ? -3.773 -8.257 7.716 1.00 94.69 209 GLU A N 1
ATOM 1505 C CA . GLU A 1 209 ? -2.542 -7.811 7.067 1.00 94.69 209 GLU A CA 1
ATOM 1506 C C . GLU A 1 209 ? -1.517 -7.385 8.128 1.00 94.69 209 GLU A C 1
ATOM 1508 O O . GLU A 1 209 ? -1.629 -7.718 9.315 1.00 94.69 209 GLU A O 1
ATOM 1513 N N . ARG A 1 210 ? -0.466 -6.678 7.712 1.00 92.25 210 ARG A N 1
ATOM 1514 C CA . ARG A 1 210 ? 0.581 -6.204 8.621 1.00 92.25 210 ARG A CA 1
ATOM 1515 C C . ARG A 1 210 ? 0.029 -5.246 9.680 1.00 92.25 210 ARG A C 1
ATOM 1517 O O . ARG A 1 210 ? 0.529 -5.242 10.802 1.00 92.25 210 ARG A O 1
ATOM 1524 N N . GLU A 1 211 ? -0.982 -4.468 9.320 1.00 92.06 211 GLU A N 1
ATOM 1525 C CA . GLU A 1 211 ? -1.565 -3.399 10.126 1.00 92.06 211 GLU A CA 1
ATOM 1526 C C . GLU A 1 211 ? -2.726 -3.864 11.021 1.00 92.06 211 GLU A C 1
ATOM 1528 O O . GLU A 1 211 ? -3.183 -3.090 11.856 1.00 92.06 211 GLU A O 1
ATOM 1533 N N . GLY A 1 212 ? -3.174 -5.119 10.894 1.00 95.00 212 GLY A N 1
ATOM 1534 C CA . GLY A 1 212 ? -4.268 -5.693 11.685 1.00 95.00 212 GLY A CA 1
ATOM 1535 C C . GLY A 1 212 ? -5.443 -6.1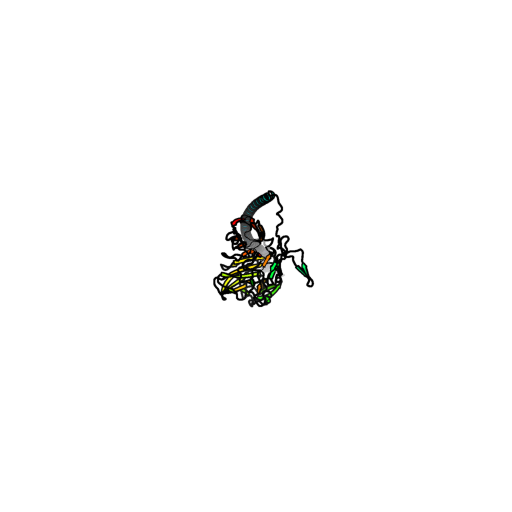64 10.829 1.00 95.00 212 GLY A C 1
ATOM 1536 O O . GLY A 1 212 ? -5.259 -6.578 9.682 1.00 95.00 212 GLY A O 1
ATOM 1537 N N . LEU A 1 213 ? -6.646 -6.158 11.412 1.00 97.69 213 LEU A N 1
ATOM 1538 C CA . LEU A 1 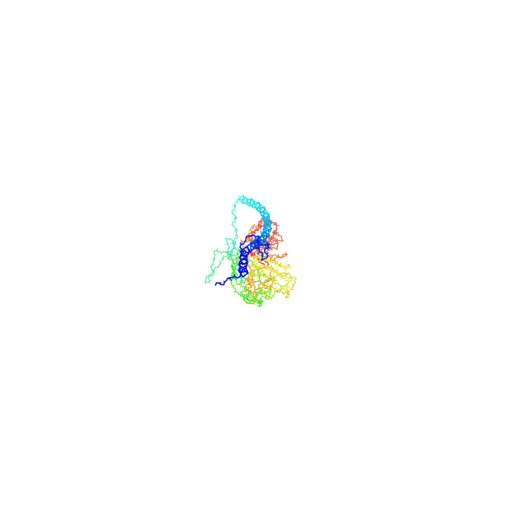213 ? -7.893 -6.519 10.733 1.00 97.69 213 LEU A CA 1
ATOM 1539 C C . LEU A 1 213 ? -8.170 -5.560 9.569 1.00 97.69 213 LEU A C 1
ATOM 1541 O O . LEU A 1 213 ? -8.497 -4.398 9.789 1.00 97.69 213 LEU A O 1
ATOM 1545 N N . LEU A 1 214 ? -8.121 -6.085 8.350 1.00 98.06 214 LEU A N 1
ATOM 1546 C CA . LEU A 1 214 ? -8.429 -5.356 7.128 1.00 98.06 214 LEU A CA 1
ATOM 1547 C C . LEU A 1 214 ? -9.943 -5.209 6.945 1.00 98.06 214 LEU A C 1
ATOM 1549 O O . LEU A 1 214 ? -10.672 -6.208 6.944 1.00 98.06 214 LEU A O 1
ATOM 1553 N N . MET A 1 215 ? -10.395 -3.977 6.706 1.00 98.06 215 MET A N 1
ATOM 1554 C CA . MET A 1 215 ? -11.800 -3.659 6.466 1.00 98.06 215 MET A CA 1
ATOM 1555 C C . MET A 1 215 ? -11.998 -2.929 5.131 1.00 98.06 215 MET A C 1
ATOM 1557 O O . MET A 1 215 ? -11.500 -1.824 4.914 1.00 98.06 215 MET A O 1
ATOM 1561 N N . GLU A 1 216 ? -12.796 -3.518 4.234 1.00 97.44 216 GLU A N 1
ATOM 1562 C CA . GLU A 1 216 ? -13.051 -2.955 2.904 1.00 97.44 216 GLU A CA 1
ATOM 1563 C C . GLU A 1 216 ? -14.525 -3.038 2.487 1.00 97.44 216 GLU A C 1
ATOM 1565 O O . GLU A 1 216 ? -15.219 -4.031 2.723 1.00 97.44 216 GLU A O 1
ATOM 1570 N N . GLY A 1 217 ? -15.000 -2.016 1.765 1.00 97.50 217 GLY A N 1
ATOM 1571 C CA . GLY A 1 217 ? -16.327 -2.038 1.140 1.00 97.50 217 GLY A CA 1
ATOM 1572 C C . GLY A 1 217 ? -16.434 -3.047 -0.006 1.00 97.50 217 GLY A C 1
ATOM 1573 O O . GLY A 1 217 ? -15.470 -3.728 -0.344 1.00 97.50 217 GLY A O 1
ATOM 1574 N N . GLN A 1 218 ? -17.609 -3.151 -0.627 1.00 98.00 218 GLN A N 1
ATOM 1575 C CA . GLN A 1 218 ? -17.791 -3.989 -1.817 1.00 98.00 218 GLN A CA 1
ATOM 1576 C C . GLN A 1 218 ? -16.960 -3.442 -2.989 1.00 98.00 218 GLN A C 1
ATOM 1578 O O . GLN A 1 218 ? -16.903 -2.231 -3.198 1.00 98.00 218 GLN A O 1
ATOM 1583 N N . SER A 1 219 ? -16.364 -4.327 -3.786 1.00 98.44 219 SER A N 1
ATOM 1584 C CA . SER A 1 219 ? -15.701 -3.938 -5.033 1.00 98.44 219 SER A CA 1
ATOM 1585 C C . SER A 1 219 ? -15.823 -5.012 -6.109 1.00 98.44 219 SER A C 1
ATOM 1587 O O . SER A 1 219 ? -16.095 -6.171 -5.807 1.00 98.44 219 SER A O 1
ATOM 1589 N N . THR A 1 220 ? -15.648 -4.625 -7.371 1.00 98.75 220 THR A N 1
ATOM 1590 C CA . THR A 1 220 ? -15.704 -5.515 -8.538 1.00 98.75 220 THR A CA 1
ATOM 1591 C C . THR A 1 220 ? -14.478 -5.306 -9.409 1.00 98.75 220 THR A C 1
ATOM 1593 O O . THR A 1 220 ? -14.201 -4.171 -9.788 1.00 98.75 220 THR A O 1
ATOM 1596 N N . ASN A 1 221 ? -13.792 -6.392 -9.769 1.00 98.75 221 ASN A N 1
ATOM 1597 C CA . ASN A 1 221 ? -12.711 -6.354 -10.750 1.00 98.75 221 ASN A CA 1
ATOM 1598 C C . ASN A 1 221 ? -13.248 -6.611 -12.160 1.00 98.75 221 ASN A C 1
ATOM 1600 O O . ASN A 1 221 ? -13.867 -7.644 -12.421 1.00 98.75 221 ASN A O 1
ATOM 1604 N N . TYR A 1 222 ? -12.977 -5.675 -13.065 1.00 98.75 222 TYR A N 1
ATOM 1605 C CA . TYR A 1 222 ? -13.410 -5.705 -14.460 1.00 98.75 222 TYR A CA 1
ATOM 1606 C C . TYR A 1 222 ? -12.340 -6.214 -15.433 1.00 98.75 222 TYR A C 1
ATOM 1608 O O . TYR A 1 222 ? -12.623 -6.354 -16.626 1.00 98.75 222 TYR A O 1
ATOM 1616 N N . VAL A 1 223 ? -11.123 -6.507 -14.971 1.00 98.50 223 VAL A N 1
ATOM 1617 C CA . VAL A 1 223 ? -10.111 -7.215 -15.771 1.00 98.50 223 VAL A CA 1
ATOM 1618 C C . VAL A 1 223 ? -10.496 -8.682 -15.815 1.00 98.50 223 VAL A C 1
ATOM 1620 O O . VAL A 1 223 ? -10.664 -9.282 -14.764 1.00 98.50 223 VAL A O 1
ATOM 1623 N N . LEU A 1 224 ? -10.651 -9.262 -17.004 1.00 98.00 224 LEU A N 1
ATOM 1624 C CA . LEU A 1 224 ? -11.030 -10.670 -17.159 1.00 98.00 224 LEU A CA 1
ATOM 1625 C C . LEU A 1 224 ? -9.799 -11.578 -17.119 1.00 98.00 224 LEU A C 1
ATOM 1627 O O . LEU A 1 224 ? -8.723 -11.190 -17.574 1.00 98.00 224 LEU A O 1
ATOM 1631 N N . ASN A 1 225 ? -9.977 -12.800 -16.620 1.00 97.00 225 ASN A N 1
ATOM 1632 C CA . ASN A 1 225 ? -8.928 -13.806 -16.450 1.00 97.00 225 ASN A CA 1
ATOM 1633 C C . ASN A 1 225 ? -7.715 -13.253 -15.692 1.00 97.00 225 ASN A C 1
ATOM 1635 O O . ASN A 1 225 ? -6.571 -13.505 -16.060 1.00 97.00 225 ASN A O 1
ATOM 1639 N N . SER A 1 226 ? -7.932 -12.433 -14.662 1.00 96.25 226 SER A N 1
ATOM 1640 C CA . SER A 1 226 ? -6.824 -11.821 -13.927 1.00 96.25 226 SER A CA 1
ATOM 1641 C C . SER A 1 226 ? -5.983 -12.874 -13.192 1.00 96.25 226 SER A C 1
ATOM 1643 O O . SER A 1 226 ? -4.799 -12.657 -12.946 1.00 96.25 226 SER A O 1
ATOM 1645 N N . ASN A 1 227 ? -6.577 -14.029 -12.862 1.00 94.56 227 ASN A N 1
ATOM 1646 C CA . ASN A 1 227 ? -5.893 -15.164 -12.242 1.00 94.56 227 ASN A CA 1
ATOM 1647 C C . ASN A 1 227 ? -5.224 -16.128 -13.238 1.00 94.56 227 ASN A C 1
ATOM 1649 O O . ASN A 1 227 ? -4.472 -16.999 -12.807 1.00 94.56 227 ASN A O 1
ATOM 1653 N N . ASP A 1 228 ? -5.479 -15.962 -14.537 1.00 95.12 228 ASP A N 1
ATOM 1654 C CA . ASP A 1 228 ? -4.827 -16.685 -15.629 1.00 95.12 228 ASP A CA 1
ATOM 1655 C C . ASP A 1 228 ? -4.502 -15.702 -16.767 1.00 95.12 228 ASP A C 1
ATOM 1657 O O . ASP A 1 228 ? -5.188 -15.643 -17.798 1.00 95.12 228 ASP A O 1
ATOM 1661 N N . PRO A 1 229 ? -3.443 -14.893 -16.597 1.00 93.50 229 PRO A N 1
ATOM 1662 C CA . PRO A 1 229 ? -3.125 -13.835 -17.541 1.00 93.50 229 PRO A CA 1
ATOM 1663 C C . PRO A 1 229 ? -2.632 -14.362 -18.901 1.00 93.50 229 PRO A C 1
ATOM 1665 O O . PRO A 1 229 ? -2.472 -13.583 -19.844 1.00 93.50 229 PRO A O 1
ATOM 1668 N N . SER A 1 230 ? -2.440 -15.679 -19.060 1.00 92.38 230 SER A N 1
ATOM 1669 C CA . SER A 1 230 ? -2.167 -16.289 -20.368 1.00 92.38 230 SER A CA 1
ATOM 1670 C C . SER A 1 230 ? -3.322 -16.066 -21.362 1.00 92.38 230 SER A C 1
ATOM 1672 O O . SER A 1 230 ? -3.101 -15.955 -22.577 1.00 92.38 230 SER A O 1
ATOM 1674 N N . LEU A 1 231 ? -4.543 -15.890 -20.842 1.00 94.50 231 LEU A N 1
ATOM 1675 C CA . LEU A 1 231 ? -5.770 -15.650 -21.601 1.00 94.50 231 LEU A CA 1
ATOM 1676 C C . LEU A 1 231 ? -6.010 -14.172 -21.940 1.00 94.50 231 LEU A C 1
ATOM 1678 O O . LEU A 1 231 ? -6.976 -13.851 -22.633 1.00 94.50 231 LEU A O 1
ATOM 1682 N N . TRP A 1 232 ? -5.149 -13.253 -21.495 1.00 96.12 232 TRP A N 1
ATOM 1683 C CA . TRP A 1 232 ? -5.306 -11.834 -21.807 1.00 96.12 232 TRP A CA 1
ATOM 1684 C C . TRP A 1 232 ? -5.152 -11.538 -23.299 1.00 96.12 232 TRP A C 1
ATOM 1686 O O . TRP A 1 232 ? -4.314 -12.115 -24.001 1.00 96.12 232 TRP A O 1
ATOM 1696 N N . LEU A 1 233 ? -5.953 -10.589 -23.779 1.00 92.88 233 LEU A N 1
ATOM 1697 C CA . LEU A 1 233 ? -5.834 -10.041 -25.125 1.00 92.88 233 LEU A CA 1
ATOM 1698 C C . LEU A 1 233 ? -4.740 -8.964 -25.127 1.00 92.88 233 LEU A C 1
ATOM 1700 O O . LEU A 1 233 ? -4.987 -7.788 -24.840 1.00 92.88 233 LEU A O 1
ATOM 1704 N N . SER A 1 234 ? -3.518 -9.397 -25.435 1.00 93.38 234 SER A N 1
ATOM 1705 C CA . SER A 1 234 ? -2.339 -8.541 -25.548 1.00 93.38 234 SER A CA 1
ATOM 1706 C C . SER A 1 234 ? -2.093 -8.099 -26.989 1.00 93.38 234 SER A C 1
ATOM 1708 O O . SER A 1 234 ? -2.620 -8.660 -27.952 1.00 93.38 234 SER A O 1
ATOM 1710 N N . ASN A 1 235 ? -1.233 -7.098 -27.154 1.00 94.06 235 ASN A N 1
ATOM 1711 C CA . ASN A 1 235 ? -0.692 -6.749 -28.461 1.00 94.06 235 ASN A CA 1
ATOM 1712 C C . ASN A 1 235 ? 0.055 -7.956 -29.066 1.00 94.06 235 ASN A C 1
ATOM 1714 O O . ASN A 1 235 ? 0.806 -8.627 -28.360 1.00 94.06 235 ASN A O 1
ATOM 1718 N N . GLY A 1 236 ? -0.100 -8.202 -30.373 1.00 94.06 236 GLY A N 1
ATOM 1719 C CA . GLY A 1 236 ? 0.526 -9.342 -31.062 1.00 94.06 236 GLY A CA 1
ATOM 1720 C C . GLY A 1 236 ? 2.061 -9.348 -31.046 1.00 94.06 236 GLY A C 1
ATOM 1721 O O . GLY A 1 236 ? 2.674 -10.384 -31.281 1.00 94.06 236 GLY A O 1
ATOM 1722 N N . THR A 1 237 ? 2.685 -8.211 -30.722 1.00 94.62 237 THR A N 1
ATOM 1723 C CA . THR A 1 237 ? 4.145 -8.092 -30.567 1.00 94.62 237 THR A CA 1
ATOM 1724 C C . THR A 1 237 ? 4.653 -8.373 -29.143 1.00 94.62 237 THR A C 1
ATOM 1726 O O . THR A 1 237 ? 5.843 -8.212 -28.870 1.00 94.62 237 THR A O 1
ATOM 1729 N N . LEU A 1 238 ? 3.770 -8.804 -28.232 1.00 95.00 238 LEU A N 1
ATOM 1730 C CA . LEU A 1 238 ? 4.130 -9.368 -26.931 1.00 95.00 238 LEU A CA 1
ATOM 1731 C C . LEU A 1 238 ? 3.877 -10.872 -26.927 1.00 95.00 238 LEU A C 1
ATOM 1733 O O . LEU A 1 238 ? 2.736 -11.326 -27.022 1.00 95.00 238 LEU A O 1
ATOM 1737 N N . THR A 1 239 ? 4.941 -11.642 -26.743 1.00 95.88 239 THR A N 1
ATOM 1738 C CA . THR A 1 239 ? 4.827 -13.047 -26.361 1.00 95.88 239 THR A CA 1
ATOM 1739 C C . THR A 1 239 ? 4.424 -13.114 -24.892 1.00 95.88 239 THR A C 1
ATOM 1741 O O . THR A 1 239 ? 5.117 -12.563 -24.036 1.00 95.88 239 THR A O 1
ATOM 1744 N N . LYS A 1 240 ? 3.296 -13.769 -24.613 1.00 95.25 240 LYS A N 1
ATOM 1745 C CA . LYS A 1 240 ? 2.726 -13.898 -23.269 1.00 95.25 240 LYS A CA 1
ATOM 1746 C C . LYS A 1 240 ? 3.273 -15.122 -22.543 1.00 95.25 240 LYS A C 1
ATOM 1748 O O . LYS A 1 240 ? 3.442 -16.177 -23.152 1.00 95.25 240 LYS A O 1
ATOM 1753 N N . GLY A 1 241 ? 3.433 -15.006 -21.235 1.00 93.31 241 GLY A N 1
ATOM 1754 C CA . GLY A 1 241 ? 3.674 -16.112 -20.321 1.00 93.31 241 GLY A CA 1
ATOM 1755 C C . GLY A 1 241 ? 3.031 -15.859 -18.960 1.00 93.31 241 GLY A C 1
ATOM 1756 O O . GLY A 1 241 ? 2.463 -14.796 -18.703 1.00 93.31 241 GLY A O 1
ATOM 1757 N N . SER A 1 242 ? 3.101 -16.868 -18.096 1.00 95.06 242 SER A N 1
ATOM 1758 C CA . SER A 1 242 ? 2.613 -16.798 -16.722 1.00 95.06 242 SER A CA 1
ATOM 1759 C C . SER A 1 242 ? 3.592 -17.519 -15.803 1.00 95.06 242 SER A C 1
ATOM 1761 O O . SER A 1 242 ? 3.997 -18.644 -16.099 1.00 95.06 242 SER A O 1
ATOM 1763 N N . ILE A 1 243 ? 3.986 -16.866 -14.714 1.00 95.56 243 ILE A N 1
ATOM 1764 C CA . ILE A 1 243 ? 4.894 -17.399 -13.690 1.00 95.56 243 ILE A CA 1
ATOM 1765 C C . ILE A 1 243 ? 4.337 -17.113 -12.290 1.00 95.56 243 ILE A C 1
ATOM 1767 O O . ILE A 1 243 ? 3.288 -16.491 -12.145 1.00 95.56 243 ILE A O 1
ATOM 1771 N N . VAL A 1 244 ? 5.059 -17.539 -11.256 1.00 95.56 244 VAL A N 1
ATOM 1772 C CA . VAL A 1 244 ? 4.876 -17.084 -9.872 1.00 95.56 244 VAL A CA 1
ATOM 1773 C C . VAL A 1 244 ? 6.182 -16.414 -9.453 1.00 95.56 244 VAL A C 1
ATOM 1775 O O . VAL A 1 244 ? 7.243 -17.014 -9.614 1.00 95.56 244 VAL A O 1
ATOM 1778 N N . ASP A 1 245 ? 6.118 -15.162 -9.000 1.00 92.88 245 ASP A N 1
ATOM 1779 C CA . ASP A 1 245 ? 7.303 -14.338 -8.709 1.00 92.88 245 ASP A CA 1
ATOM 1780 C C . ASP A 1 245 ? 7.037 -13.350 -7.558 1.00 92.88 245 ASP A C 1
ATOM 1782 O O . ASP A 1 245 ? 5.888 -13.101 -7.187 1.00 92.88 245 ASP A O 1
ATOM 1786 N N . GLY A 1 246 ? 8.101 -12.746 -7.027 1.00 92.62 246 GLY A N 1
ATOM 1787 C CA . GLY A 1 246 ? 8.039 -11.724 -5.983 1.00 92.62 246 GLY A CA 1
ATOM 1788 C C . GLY A 1 246 ? 7.595 -12.258 -4.620 1.00 92.62 246 GLY A C 1
ATOM 1789 O O . GLY A 1 246 ? 7.215 -13.412 -4.463 1.00 92.62 246 GLY A O 1
ATOM 1790 N N . THR A 1 247 ? 7.616 -11.403 -3.600 1.00 93.50 247 THR A N 1
ATOM 1791 C CA . THR A 1 247 ? 7.263 -11.821 -2.227 1.00 93.50 247 THR A CA 1
ATOM 1792 C C . THR A 1 247 ? 5.801 -12.234 -2.098 1.00 93.50 247 THR A C 1
ATOM 1794 O O . THR A 1 247 ? 5.472 -13.081 -1.275 1.00 93.50 247 THR A O 1
ATOM 1797 N N . THR A 1 248 ? 4.931 -11.675 -2.944 1.00 93.62 248 THR A N 1
ATOM 1798 C CA . THR A 1 248 ? 3.494 -11.975 -2.938 1.00 93.62 248 THR A CA 1
ATOM 1799 C C . THR A 1 248 ? 3.171 -13.381 -3.404 1.00 93.62 248 THR A C 1
ATOM 1801 O O . THR A 1 248 ? 2.089 -13.867 -3.085 1.00 93.62 248 THR A O 1
ATOM 1804 N N . GLN A 1 249 ? 4.069 -14.046 -4.141 1.00 94.94 249 GLN A N 1
ATOM 1805 C CA . GLN A 1 249 ? 3.810 -15.356 -4.743 1.00 94.94 249 GLN A CA 1
ATOM 1806 C C . GLN A 1 249 ? 2.504 -15.380 -5.565 1.00 94.94 249 GLN A C 1
ATOM 1808 O O . GLN A 1 249 ? 1.866 -16.423 -5.720 1.00 94.94 249 GLN A O 1
ATOM 1813 N N . ALA A 1 250 ? 2.084 -14.222 -6.081 1.00 95.00 250 ALA A N 1
ATOM 1814 C CA . ALA A 1 250 ? 0.915 -14.102 -6.932 1.00 95.00 250 ALA A CA 1
ATOM 1815 C C . ALA A 1 250 ? 1.225 -14.637 -8.336 1.00 95.00 250 ALA A C 1
ATOM 1817 O O . ALA A 1 250 ? 2.373 -14.620 -8.788 1.00 95.00 250 ALA A O 1
ATOM 1818 N N . VAL A 1 251 ? 0.182 -15.067 -9.049 1.00 96.00 251 VAL A N 1
ATOM 1819 C CA . VAL A 1 251 ? 0.289 -15.341 -10.486 1.00 96.00 251 VAL A CA 1
ATOM 1820 C C . VAL A 1 251 ? 0.706 -14.052 -11.197 1.00 96.00 251 VAL A C 1
ATOM 1822 O O . VAL A 1 251 ? 0.090 -12.997 -11.021 1.00 96.00 251 VAL A O 1
ATOM 1825 N N . THR A 1 252 ? 1.763 -14.152 -11.993 1.00 96.81 252 THR A N 1
ATOM 1826 C CA . THR A 1 252 ? 2.437 -13.035 -12.648 1.00 96.81 252 THR A CA 1
ATOM 1827 C C . THR A 1 252 ? 2.359 -13.206 -14.154 1.00 96.81 252 THR A C 1
ATOM 1829 O O . THR A 1 252 ? 2.905 -14.161 -14.706 1.00 96.81 252 THR A O 1
ATOM 1832 N N . TYR A 1 253 ? 1.759 -12.237 -14.835 1.00 97.25 253 TYR A N 1
ATOM 1833 C CA . TYR A 1 253 ? 1.873 -12.106 -16.282 1.00 97.25 253 TYR A CA 1
ATOM 1834 C C . TYR A 1 253 ? 3.310 -11.774 -16.675 1.00 97.25 253 TYR A C 1
ATOM 1836 O O . TYR A 1 253 ? 3.902 -10.863 -16.094 1.00 97.25 253 TYR A O 1
ATOM 1844 N N . THR A 1 254 ? 3.824 -12.424 -17.717 1.00 96.06 254 THR A N 1
ATOM 1845 C CA . THR A 1 254 ? 5.034 -11.985 -18.416 1.00 96.06 254 THR A CA 1
ATOM 1846 C C . THR A 1 254 ? 4.699 -11.604 -19.852 1.00 96.06 254 THR A C 1
ATOM 1848 O O . THR A 1 254 ? 4.007 -12.329 -20.564 1.00 96.06 254 THR A O 1
ATOM 1851 N N . GLY A 1 255 ? 5.184 -10.445 -20.290 1.00 96.00 255 GLY A N 1
ATOM 1852 C CA . GLY A 1 255 ? 5.074 -10.005 -21.677 1.00 96.00 255 GLY A CA 1
ATOM 1853 C C . GLY A 1 255 ? 6.449 -9.681 -22.230 1.00 96.00 255 GLY A C 1
ATOM 1854 O O . GLY A 1 255 ? 7.054 -8.709 -21.786 1.00 96.00 255 GLY A O 1
ATOM 1855 N N . THR A 1 256 ? 6.926 -10.456 -23.201 1.00 96.44 256 THR A N 1
ATOM 1856 C CA . THR A 1 256 ? 8.225 -10.235 -23.853 1.00 96.44 256 THR A CA 1
ATOM 1857 C C . THR A 1 256 ? 8.030 -9.688 -25.259 1.00 96.44 256 THR A C 1
ATOM 1859 O O . THR A 1 256 ? 7.348 -10.303 -26.080 1.00 96.44 256 THR A O 1
ATOM 1862 N N . VAL A 1 257 ? 8.652 -8.550 -25.561 1.00 97.06 257 VAL A N 1
ATOM 1863 C CA . VAL A 1 257 ? 8.641 -7.953 -26.901 1.00 97.06 257 VAL A CA 1
ATOM 1864 C C . VAL A 1 257 ? 9.289 -8.920 -27.891 1.00 97.06 257 VAL A C 1
ATOM 1866 O O . VAL A 1 257 ? 10.448 -9.297 -27.725 1.00 97.06 257 VAL A O 1
ATOM 1869 N N . ASN A 1 258 ? 8.549 -9.311 -28.928 1.00 96.62 258 ASN A N 1
ATOM 1870 C CA . ASN A 1 258 ? 9.009 -10.247 -29.962 1.00 96.62 258 ASN A CA 1
ATOM 1871 C C . ASN A 1 258 ? 9.306 -9.569 -31.314 1.00 96.62 258 ASN A C 1
ATOM 1873 O O . ASN A 1 258 ? 9.911 -10.183 -32.189 1.00 96.62 258 ASN A O 1
ATOM 1877 N N . ALA A 1 259 ? 8.937 -8.293 -31.464 1.00 95.06 259 ALA A N 1
ATOM 1878 C CA . ALA A 1 259 ? 9.231 -7.479 -32.637 1.00 95.06 259 ALA A CA 1
ATOM 1879 C C . ALA A 1 259 ? 9.427 -6.006 -32.244 1.00 95.06 259 ALA A C 1
ATOM 1881 O O . ALA A 1 259 ? 8.582 -5.417 -31.572 1.00 95.06 259 ALA A O 1
ATOM 1882 N N . ALA A 1 260 ? 10.516 -5.390 -32.712 1.00 91.31 260 ALA A N 1
ATOM 1883 C CA . ALA A 1 260 ? 10.878 -4.002 -32.400 1.00 91.31 260 ALA A CA 1
ATOM 1884 C C . ALA A 1 260 ? 10.160 -2.971 -33.299 1.00 91.31 260 ALA A C 1
ATOM 1886 O O . ALA A 1 260 ? 10.780 -2.080 -33.884 1.00 91.31 260 ALA A O 1
ATOM 1887 N N . THR A 1 261 ? 8.842 -3.108 -33.453 1.00 93.81 261 THR A N 1
ATOM 1888 C CA . THR A 1 261 ? 8.028 -2.287 -34.371 1.00 93.81 261 THR A CA 1
ATOM 1889 C C . THR A 1 261 ? 7.122 -1.281 -33.667 1.00 93.81 261 THR A C 1
ATOM 1891 O O . THR A 1 261 ? 6.512 -0.449 -34.335 1.00 93.81 261 THR A O 1
ATOM 1894 N N . SER A 1 262 ? 7.032 -1.332 -32.336 1.00 91.81 262 SER A N 1
ATOM 1895 C CA . SER A 1 262 ? 6.186 -0.444 -31.541 1.00 91.81 262 SER A CA 1
ATOM 1896 C C . SER A 1 262 ? 6.923 0.048 -30.302 1.00 91.81 262 SER A C 1
ATOM 1898 O O . SER A 1 262 ? 7.729 -0.665 -29.707 1.00 91.81 262 SER A O 1
ATOM 1900 N N . ALA A 1 263 ? 6.623 1.279 -29.901 1.00 92.75 263 ALA A N 1
ATOM 1901 C CA . ALA A 1 263 ? 7.022 1.844 -28.618 1.00 92.75 263 ALA A CA 1
ATOM 1902 C C . ALA A 1 263 ? 5.970 1.597 -27.525 1.00 92.75 263 ALA A C 1
ATOM 1904 O O . ALA A 1 263 ? 6.156 2.032 -26.397 1.00 92.75 263 ALA A O 1
ATOM 1905 N N . ASN A 1 264 ? 4.826 0.989 -27.850 1.00 93.62 264 ASN A N 1
ATOM 1906 C CA . ASN A 1 264 ? 3.661 0.904 -26.972 1.00 93.62 264 ASN A CA 1
ATOM 1907 C C . ASN A 1 264 ? 2.945 -0.440 -27.159 1.00 93.62 264 ASN A C 1
ATOM 1909 O O . ASN A 1 264 ? 2.290 -0.669 -28.180 1.00 93.62 264 ASN A O 1
ATOM 1913 N N . HIS A 1 265 ? 3.041 -1.321 -26.167 1.00 95.44 265 HIS A N 1
ATOM 1914 C CA . HIS A 1 265 ? 2.487 -2.669 -26.223 1.00 95.44 265 HIS A CA 1
ATOM 1915 C C . HIS A 1 265 ? 1.452 -2.887 -25.121 1.00 95.44 265 HIS A C 1
ATOM 1917 O O . HIS A 1 265 ? 1.770 -2.839 -23.936 1.00 95.44 265 HIS A O 1
ATOM 1923 N N . GLN A 1 266 ? 0.205 -3.142 -25.518 1.00 96.38 266 GLN A N 1
ATOM 1924 C CA . GLN A 1 266 ? -0.879 -3.481 -24.595 1.00 96.38 266 GLN A CA 1
ATOM 1925 C C . GLN A 1 266 ? -0.625 -4.846 -23.967 1.00 96.38 266 GLN A C 1
ATOM 1927 O O . GLN A 1 266 ? -0.519 -5.828 -24.702 1.00 96.38 266 GLN A O 1
ATOM 1932 N N . ALA A 1 267 ? -0.597 -4.922 -22.639 1.00 96.50 267 ALA A N 1
ATOM 1933 C CA . ALA A 1 267 ? -0.653 -6.206 -21.951 1.00 96.50 267 ALA A CA 1
ATOM 1934 C C . ALA A 1 267 ? -2.108 -6.678 -21.834 1.00 96.50 267 ALA A C 1
ATOM 1936 O O . ALA A 1 267 ? -2.429 -7.766 -22.298 1.00 96.50 267 ALA A O 1
ATOM 1937 N N . THR A 1 268 ? -3.000 -5.839 -21.297 1.00 97.81 268 THR A N 1
ATOM 1938 C CA . THR A 1 268 ? -4.445 -6.112 -21.261 1.00 97.81 268 THR A CA 1
ATOM 1939 C C . THR A 1 268 ? -5.249 -4.844 -20.956 1.00 97.81 268 THR A C 1
ATOM 1941 O O . THR A 1 268 ? -4.685 -3.815 -20.568 1.00 97.81 268 THR A O 1
ATOM 1944 N N . VAL A 1 269 ? -6.567 -4.933 -21.124 1.00 98.12 269 VAL A N 1
ATOM 1945 C CA . VAL A 1 269 ? -7.557 -3.899 -20.794 1.00 98.12 269 VAL A CA 1
ATOM 1946 C C . VAL A 1 269 ? -8.726 -4.525 -20.040 1.00 98.12 269 VAL A C 1
ATOM 1948 O O . VAL A 1 269 ? -9.018 -5.711 -20.202 1.00 98.12 269 VAL A O 1
ATOM 1951 N N . SER A 1 270 ? -9.400 -3.732 -19.214 1.00 98.56 270 SER A N 1
ATOM 1952 C CA . SER A 1 270 ? -10.641 -4.135 -18.564 1.00 98.56 270 SER A CA 1
ATOM 1953 C C . SER A 1 270 ? -11.768 -4.344 -19.577 1.00 98.56 270 SER A C 1
ATOM 1955 O O . SER A 1 270 ? -11.746 -3.827 -20.695 1.00 98.56 270 SER A O 1
ATOM 1957 N N . SER A 1 271 ? -12.804 -5.052 -19.139 1.00 98.00 271 SER A N 1
ATOM 1958 C CA . SER A 1 271 ? -14.133 -4.966 -19.743 1.00 98.00 271 SER A CA 1
ATOM 1959 C C . SER A 1 271 ? -14.737 -3.560 -19.575 1.00 98.00 271 SER A C 1
ATOM 1961 O O . SER A 1 271 ? -14.188 -2.708 -18.869 1.00 98.00 271 SER A O 1
ATOM 1963 N N . ASN A 1 272 ? -15.853 -3.316 -20.265 1.00 98.25 272 ASN A N 1
ATOM 1964 C CA . ASN A 1 272 ? -16.573 -2.044 -20.256 1.00 98.25 272 ASN A CA 1
ATOM 1965 C C . ASN A 1 272 ? -17.174 -1.744 -18.876 1.00 98.25 272 ASN A C 1
ATOM 1967 O O . ASN A 1 272 ? -17.884 -2.578 -18.316 1.00 98.25 272 ASN A O 1
ATOM 1971 N N . ILE A 1 273 ? -16.950 -0.528 -18.375 1.00 98.69 273 ILE A N 1
ATOM 1972 C CA . ILE A 1 273 ? -17.462 -0.047 -17.089 1.00 98.69 273 ILE A CA 1
ATOM 1973 C C . ILE A 1 273 ? -18.373 1.147 -17.351 1.00 98.69 273 ILE A C 1
ATOM 1975 O O . ILE A 1 273 ? -17.909 2.207 -17.764 1.00 98.69 273 ILE A O 1
ATOM 1979 N N . THR A 1 274 ? -19.673 0.992 -17.113 1.00 98.62 274 THR A N 1
ATOM 1980 C CA . THR A 1 274 ? -20.619 2.110 -17.208 1.00 98.62 274 THR A CA 1
ATOM 1981 C C . THR A 1 274 ? -20.476 3.023 -15.996 1.00 98.62 274 THR A C 1
ATOM 1983 O O . THR A 1 274 ? -20.565 2.567 -14.849 1.00 98.62 274 THR A O 1
ATOM 1986 N N . VAL A 1 275 ? -20.276 4.310 -16.260 1.00 98.56 275 VAL A N 1
ATOM 1987 C CA . VAL A 1 275 ? -20.105 5.355 -15.248 1.00 98.56 275 VAL A CA 1
ATOM 1988 C C . VAL A 1 275 ? -21.060 6.516 -15.498 1.00 98.56 275 VAL A C 1
ATOM 1990 O O . VAL A 1 275 ? -21.391 6.812 -16.645 1.00 98.56 275 VAL A O 1
ATOM 1993 N N . ASP A 1 276 ? -21.451 7.183 -14.421 1.00 98.25 276 ASP A N 1
ATOM 1994 C CA . ASP A 1 276 ? -22.074 8.500 -14.393 1.00 98.25 276 ASP A CA 1
ATOM 1995 C C . ASP A 1 276 ? -21.030 9.591 -14.103 1.00 98.25 276 ASP A C 1
ATOM 1997 O O . ASP A 1 276 ? -19.907 9.327 -13.661 1.00 98.25 276 ASP A O 1
ATOM 2001 N N . ALA A 1 277 ? -21.406 10.852 -14.332 1.00 96.81 277 ALA A N 1
ATOM 2002 C CA . ALA A 1 277 ? -20.559 11.991 -13.991 1.00 96.81 277 ALA A CA 1
ATOM 2003 C C . ALA A 1 277 ? -20.240 12.009 -12.482 1.00 96.81 277 ALA A C 1
ATOM 2005 O O . ALA A 1 277 ? -21.137 11.967 -11.642 1.00 96.81 277 ALA A O 1
ATOM 2006 N N . GLY A 1 278 ? -18.957 12.118 -12.143 1.00 95.06 278 GLY A N 1
ATOM 2007 C CA . GLY A 1 278 ? -18.443 12.125 -10.775 1.00 95.06 278 GLY A CA 1
ATOM 2008 C C . GLY A 1 278 ? -18.082 10.746 -10.220 1.00 95.06 278 GLY A C 1
ATOM 2009 O O . GLY A 1 278 ? -17.441 10.682 -9.171 1.00 95.06 278 GLY A O 1
ATOM 2010 N N . GLU A 1 279 ? -18.435 9.654 -10.903 1.00 97.19 279 GLU A N 1
ATOM 2011 C CA . GLU A 1 279 ? -17.993 8.318 -10.505 1.00 97.19 279 GLU A CA 1
ATOM 2012 C C . GLU A 1 279 ? -16.535 8.072 -10.900 1.00 97.19 279 GLU A C 1
ATOM 2014 O O . GLU A 1 279 ? -16.021 8.624 -11.877 1.00 97.19 279 GLU A O 1
ATOM 2019 N N . ALA A 1 280 ? -15.862 7.233 -10.116 1.00 97.62 280 ALA A N 1
ATOM 2020 C CA . ALA A 1 280 ? -14.441 6.977 -10.258 1.00 97.62 280 ALA A CA 1
ATOM 2021 C C . ALA A 1 280 ? -14.157 5.542 -10.711 1.00 97.62 280 ALA A C 1
ATOM 2023 O O . ALA A 1 280 ? -14.822 4.596 -10.286 1.00 97.62 280 ALA A O 1
ATOM 2024 N N . VAL A 1 281 ? -13.131 5.394 -11.547 1.00 98.69 281 VAL A N 1
ATOM 2025 C CA . VAL A 1 281 ? -12.562 4.113 -11.962 1.00 98.69 281 VAL A CA 1
ATOM 2026 C C . VAL A 1 281 ? -11.093 4.088 -11.572 1.00 98.69 281 VAL A C 1
ATOM 2028 O O . VAL A 1 281 ? -10.321 4.940 -12.011 1.00 98.69 281 VAL A O 1
ATOM 2031 N N . THR A 1 282 ? -10.704 3.099 -10.774 1.00 98.81 282 THR A N 1
ATOM 2032 C CA . THR A 1 282 ? -9.327 2.901 -10.323 1.00 98.81 282 THR A CA 1
ATOM 2033 C C . THR A 1 282 ? -8.732 1.672 -10.984 1.00 98.81 282 THR A C 1
ATOM 2035 O O . THR A 1 282 ? -9.332 0.604 -10.954 1.00 98.81 282 THR A O 1
ATOM 2038 N N . ILE A 1 283 ? -7.547 1.813 -11.570 1.00 98.88 283 ILE A N 1
ATOM 2039 C CA . ILE A 1 283 ? -6.693 0.699 -11.987 1.00 98.88 283 ILE A CA 1
ATOM 2040 C C . ILE A 1 283 ? -5.569 0.537 -10.970 1.00 98.88 283 ILE A C 1
ATOM 2042 O O . ILE A 1 283 ? -4.979 1.529 -10.539 1.00 98.88 283 ILE A O 1
ATOM 2046 N N . SER A 1 284 ? -5.257 -0.700 -10.603 1.00 98.44 284 SER A N 1
ATOM 2047 C CA . SER A 1 284 ? -4.141 -1.031 -9.724 1.00 98.44 284 SER A CA 1
ATOM 2048 C C . SER A 1 284 ? -3.423 -2.293 -10.186 1.00 98.44 284 SER A C 1
ATOM 2050 O O . SER A 1 284 ? -4.022 -3.183 -10.788 1.00 98.44 284 SER A O 1
ATOM 2052 N N . ALA A 1 285 ? -2.115 -2.354 -9.948 1.00 97.69 285 ALA A N 1
ATOM 2053 C CA . ALA A 1 285 ? -1.300 -3.540 -10.187 1.00 97.69 285 ALA A CA 1
ATOM 2054 C C . ALA A 1 285 ? 0.011 -3.463 -9.406 1.00 97.69 285 ALA A C 1
ATOM 2056 O O . ALA A 1 285 ? 0.485 -2.375 -9.078 1.00 97.69 285 ALA A O 1
ATOM 2057 N N . ARG A 1 286 ? 0.662 -4.611 -9.217 1.00 96.06 286 ARG A N 1
ATOM 2058 C CA . ARG A 1 286 ? 2.113 -4.633 -9.018 1.00 96.06 286 ARG A CA 1
ATOM 2059 C C . ARG A 1 286 ? 2.788 -4.818 -10.365 1.00 96.06 286 ARG A C 1
ATOM 2061 O O . ARG A 1 286 ? 2.435 -5.746 -11.091 1.00 96.06 286 ARG A O 1
ATOM 2068 N N . ALA A 1 287 ? 3.761 -3.983 -10.708 1.00 95.94 287 ALA A N 1
ATOM 2069 C CA . ALA A 1 287 ? 4.474 -4.119 -11.973 1.00 95.94 287 ALA A CA 1
ATOM 2070 C C . ALA A 1 287 ? 5.971 -3.833 -11.843 1.00 95.94 287 ALA A C 1
ATOM 2072 O O . ALA A 1 287 ? 6.395 -3.008 -11.038 1.00 95.94 287 ALA A O 1
ATOM 2073 N N . LYS A 1 288 ? 6.759 -4.510 -12.678 1.00 93.38 288 LYS A N 1
ATOM 2074 C CA . LYS A 1 288 ? 8.157 -4.172 -12.975 1.00 93.38 288 LYS A CA 1
ATOM 2075 C C . LYS A 1 288 ? 8.438 -4.486 -14.435 1.00 93.38 288 LYS A C 1
ATOM 2077 O O . LYS A 1 288 ? 7.806 -5.372 -15.012 1.00 93.38 288 LYS A O 1
ATOM 2082 N N . ALA A 1 289 ? 9.372 -3.784 -15.052 1.00 92.44 289 ALA A N 1
ATOM 2083 C CA . ALA A 1 289 ? 9.745 -4.042 -16.437 1.00 92.44 289 ALA A CA 1
ATOM 2084 C C . ALA A 1 289 ? 11.242 -3.828 -16.640 1.00 92.44 289 ALA A C 1
ATOM 2086 O O . ALA A 1 289 ? 11.883 -3.120 -15.874 1.00 92.44 289 ALA A O 1
ATOM 2087 N N . SER A 1 290 ? 11.794 -4.436 -17.690 1.00 87.38 290 SER A N 1
ATOM 2088 C CA . SER A 1 290 ? 13.171 -4.175 -18.118 1.00 87.38 290 SER A CA 1
ATOM 2089 C C . SER A 1 290 ? 13.302 -2.890 -18.942 1.00 87.38 290 SER A C 1
ATOM 2091 O O . SER A 1 290 ? 14.415 -2.470 -19.235 1.00 87.38 290 SER A O 1
ATOM 2093 N N . SER A 1 291 ? 12.183 -2.302 -19.375 1.00 79.44 291 SER A N 1
ATOM 2094 C CA . SER A 1 291 ? 12.138 -0.941 -19.919 1.00 79.44 291 SER A CA 1
ATOM 2095 C C . SER A 1 291 ? 11.801 0.062 -18.830 1.00 79.44 291 SER A C 1
ATOM 2097 O O . SER A 1 291 ? 11.199 -0.308 -17.829 1.00 79.44 291 SER A O 1
ATOM 2099 N N . ASP A 1 292 ? 11.962 1.342 -19.133 1.00 77.75 292 ASP A N 1
ATOM 2100 C CA . ASP A 1 292 ? 11.679 2.385 -18.159 1.00 77.75 292 ASP A CA 1
ATOM 2101 C C . ASP A 1 292 ? 10.189 2.647 -17.913 1.00 77.75 292 ASP A C 1
ATOM 2103 O O . ASP A 1 292 ? 9.898 3.233 -16.887 1.00 77.75 292 ASP A O 1
ATOM 2107 N N . ILE A 1 293 ? 9.230 2.284 -18.784 1.00 94.25 293 ILE A N 1
ATOM 2108 C CA . ILE A 1 293 ? 7.865 2.847 -18.673 1.00 94.25 293 ILE A CA 1
ATOM 2109 C C . ILE A 1 293 ? 6.760 1.788 -18.577 1.00 94.25 293 ILE A C 1
ATOM 2111 O O . ILE A 1 293 ? 6.463 1.075 -19.539 1.00 94.25 293 ILE A O 1
ATOM 2115 N N . VAL A 1 294 ? 6.054 1.790 -17.442 1.00 96.94 294 VAL A N 1
ATOM 2116 C CA . VAL A 1 294 ? 4.715 1.196 -17.299 1.00 96.94 294 VAL A CA 1
ATOM 2117 C C . VAL A 1 294 ? 3.681 2.300 -17.482 1.00 96.94 294 VAL A C 1
ATOM 2119 O O . VAL A 1 294 ? 3.734 3.332 -16.815 1.00 96.94 294 VAL A O 1
ATOM 2122 N N . ARG A 1 295 ? 2.732 2.098 -18.397 1.00 97.06 295 ARG A N 1
ATOM 2123 C CA . ARG A 1 295 ? 1.644 3.046 -18.663 1.00 97.06 295 ARG A CA 1
ATOM 2124 C C . ARG A 1 295 ? 0.319 2.458 -18.209 1.00 97.06 295 ARG A C 1
ATOM 2126 O O . ARG A 1 295 ? -0.047 1.380 -18.676 1.00 97.06 295 ARG A O 1
ATOM 2133 N N . PHE A 1 296 ? -0.441 3.216 -17.426 1.00 98.56 296 PHE A N 1
ATOM 2134 C CA . PHE A 1 296 ? -1.888 3.033 -17.359 1.00 98.56 296 PHE A CA 1
ATOM 2135 C C . PHE A 1 296 ? -2.580 4.035 -18.277 1.00 98.56 296 PHE A C 1
ATOM 2137 O O . PHE A 1 296 ? -2.177 5.197 -18.379 1.00 98.56 296 PHE A O 1
ATOM 2144 N N . ARG A 1 297 ? -3.609 3.566 -18.978 1.00 98.25 297 ARG A N 1
ATOM 2145 C CA . ARG A 1 297 ? -4.419 4.379 -19.888 1.00 98.25 297 ARG A CA 1
ATOM 2146 C C . ARG A 1 297 ? -5.887 4.127 -19.610 1.00 98.25 297 ARG A C 1
ATOM 2148 O O . ARG A 1 297 ? -6.290 2.974 -19.471 1.00 98.25 297 ARG A O 1
ATOM 2155 N N . PHE A 1 298 ? -6.655 5.207 -19.628 1.00 98.75 298 PHE A N 1
ATOM 2156 C CA . PHE A 1 298 ? -8.105 5.208 -19.566 1.00 98.75 298 PHE A CA 1
ATOM 2157 C C . PHE A 1 298 ? -8.688 5.620 -20.914 1.00 98.75 298 PHE A C 1
ATOM 2159 O O . PHE A 1 298 ? -8.126 6.460 -21.626 1.00 98.75 298 PHE A O 1
ATOM 2166 N N . THR A 1 299 ? -9.840 5.051 -21.244 1.00 98.56 299 THR A N 1
ATOM 2167 C CA . THR A 1 299 ? -10.682 5.538 -22.335 1.00 98.56 299 THR A CA 1
ATOM 2168 C C . THR A 1 299 ? -12.071 5.894 -21.829 1.00 98.56 299 THR A C 1
ATOM 2170 O O . THR A 1 299 ? -12.506 5.345 -20.821 1.00 98.56 299 THR A O 1
ATOM 2173 N N . LEU A 1 300 ? -12.749 6.793 -22.539 1.00 98.06 300 LEU A N 1
ATOM 2174 C CA . LEU A 1 300 ? -14.173 7.077 -22.393 1.00 98.06 300 LEU A CA 1
ATOM 2175 C C . LEU A 1 300 ? -14.804 6.949 -23.779 1.00 98.06 300 LEU A C 1
ATOM 2177 O O . LEU A 1 300 ? -14.343 7.587 -24.728 1.00 98.06 300 LEU A O 1
ATOM 2181 N N . ASP A 1 301 ? -15.778 6.052 -23.908 1.00 97.81 301 ASP A N 1
ATOM 2182 C CA . ASP A 1 301 ? -16.448 5.710 -25.168 1.00 97.81 301 ASP A CA 1
ATOM 2183 C C . ASP A 1 301 ? -15.451 5.382 -26.299 1.00 97.81 301 ASP A C 1
ATOM 2185 O O . ASP A 1 301 ? -15.584 5.796 -27.450 1.00 97.81 301 ASP A O 1
ATOM 2189 N N . GLY A 1 302 ? -14.388 4.651 -25.942 1.00 95.88 302 GLY A N 1
ATOM 2190 C CA . GLY A 1 302 ? -13.323 4.217 -26.854 1.00 95.88 302 GLY A CA 1
ATOM 2191 C C . GLY A 1 302 ? -12.246 5.268 -27.158 1.00 95.88 302 GLY A C 1
ATOM 2192 O O . GLY A 1 302 ? -11.227 4.933 -27.766 1.00 95.88 302 GLY A O 1
ATOM 2193 N N . THR A 1 303 ? -12.409 6.511 -26.701 1.00 97.44 303 THR A N 1
ATOM 2194 C CA . THR A 1 303 ? -11.433 7.593 -26.913 1.00 97.44 303 THR A CA 1
ATOM 2195 C C . THR A 1 303 ? -10.398 7.625 -25.790 1.00 97.44 303 THR A C 1
ATOM 2197 O O . THR A 1 303 ? -10.760 7.539 -24.624 1.00 97.44 303 THR A O 1
ATOM 2200 N N . ASP A 1 304 ? -9.105 7.755 -26.119 1.00 97.31 304 ASP A N 1
ATOM 2201 C CA . ASP A 1 304 ? -8.038 7.970 -25.124 1.00 97.31 304 ASP A CA 1
ATOM 2202 C C . ASP A 1 304 ? -8.233 9.313 -24.407 1.00 97.31 304 ASP A C 1
ATOM 2204 O O . ASP A 1 304 ? -8.273 10.352 -25.063 1.00 97.31 304 ASP A O 1
ATOM 2208 N N . ILE A 1 305 ? -8.344 9.291 -23.080 1.00 97.06 305 ILE A N 1
ATOM 2209 C CA . ILE A 1 305 ? -8.667 10.486 -22.281 1.00 97.06 305 ILE A CA 1
ATOM 2210 C C . ILE A 1 305 ? -7.635 10.802 -21.205 1.00 97.06 305 ILE A C 1
ATOM 2212 O O . ILE A 1 305 ? -7.421 11.970 -20.887 1.00 97.06 305 ILE A O 1
ATOM 2216 N N . ALA A 1 306 ? -7.006 9.785 -20.620 1.00 97.94 306 ALA A N 1
ATOM 2217 C CA . ALA A 1 306 ? -6.118 9.975 -19.489 1.00 97.94 306 ALA A CA 1
ATOM 2218 C C . ALA A 1 306 ? -5.043 8.900 -19.462 1.00 97.94 306 ALA A C 1
ATOM 2220 O O . ALA A 1 306 ? -5.295 7.717 -19.694 1.00 97.94 306 ALA A O 1
ATOM 2221 N N . ASN A 1 307 ? -3.826 9.338 -19.176 1.00 98.19 307 ASN A N 1
ATOM 2222 C CA . ASN A 1 307 ? -2.640 8.511 -19.190 1.00 98.19 307 ASN A CA 1
ATOM 2223 C C . ASN A 1 307 ? -1.764 8.836 -18.002 1.00 98.19 307 ASN A C 1
ATOM 2225 O O . ASN A 1 307 ? -1.618 9.994 -17.620 1.00 98.19 307 ASN A O 1
ATOM 2229 N N . ILE A 1 308 ? -1.136 7.807 -17.463 1.00 98.38 308 ILE A N 1
ATOM 2230 C CA . ILE A 1 308 ? -0.138 7.945 -16.418 1.00 98.38 308 ILE A CA 1
ATOM 2231 C C . ILE A 1 308 ? 1.005 6.987 -16.699 1.00 98.38 308 ILE A C 1
ATOM 2233 O O . ILE A 1 308 ? 0.802 5.863 -17.166 1.00 98.38 308 ILE A O 1
ATOM 2237 N N . PHE A 1 309 ? 2.213 7.478 -16.470 1.00 97.44 309 PHE A N 1
ATOM 2238 C CA . PHE A 1 309 ? 3.454 6.809 -16.803 1.00 97.44 309 PHE A CA 1
ATOM 2239 C C . PHE A 1 309 ? 4.297 6.714 -15.540 1.00 97.44 309 PHE A C 1
ATOM 2241 O O . PHE A 1 309 ? 4.614 7.734 -14.928 1.00 97.44 309 PHE A O 1
ATOM 2248 N N . PHE A 1 310 ? 4.671 5.495 -15.182 1.00 97.31 310 PHE A N 1
ATOM 2249 C CA . PHE A 1 310 ? 5.545 5.198 -14.058 1.00 97.31 310 PHE A CA 1
ATOM 2250 C C . PHE A 1 310 ? 6.871 4.663 -14.565 1.00 97.31 310 PHE A C 1
ATOM 2252 O O . PHE A 1 310 ? 6.913 3.943 -15.568 1.00 97.31 310 PHE A O 1
ATOM 2259 N N . ASN A 1 311 ? 7.937 4.993 -13.846 1.00 93.25 311 ASN A N 1
ATOM 2260 C CA . ASN A 1 311 ? 9.229 4.387 -14.054 1.00 93.25 311 ASN A CA 1
ATOM 2261 C C . ASN A 1 311 ? 9.183 2.940 -13.548 1.00 93.25 311 ASN A C 1
ATOM 2263 O O . ASN A 1 311 ? 8.971 2.703 -12.363 1.00 93.25 311 ASN A O 1
ATOM 2267 N N . ALA A 1 312 ? 9.368 1.965 -14.430 1.00 84.38 312 ALA A N 1
ATOM 2268 C CA . ALA A 1 312 ? 9.232 0.554 -14.083 1.00 84.38 312 ALA A CA 1
ATOM 2269 C C . ALA A 1 312 ? 10.399 -0.005 -13.250 1.00 84.38 312 ALA A C 1
ATOM 2271 O O . ALA A 1 312 ? 10.291 -1.124 -12.750 1.00 84.38 312 ALA A O 1
ATOM 2272 N N . LEU A 1 313 ? 11.503 0.744 -13.141 1.00 85.00 313 LEU A N 1
ATOM 2273 C CA . LEU A 1 313 ? 12.700 0.383 -12.379 1.00 85.00 313 LEU A CA 1
ATOM 2274 C C . LEU A 1 313 ? 12.694 1.027 -10.990 1.00 85.00 313 LEU A C 1
ATOM 2276 O O . LEU A 1 313 ? 13.020 0.367 -10.008 1.00 85.00 313 LEU A O 1
ATOM 2280 N N . THR A 1 314 ? 12.328 2.311 -10.902 1.00 90.25 314 THR A N 1
ATOM 2281 C CA . THR A 1 314 ? 12.319 3.060 -9.630 1.00 90.25 314 THR A CA 1
ATOM 2282 C C . THR A 1 314 ? 10.944 3.110 -8.966 1.00 90.25 314 THR A C 1
ATOM 2284 O O . THR A 1 314 ? 10.842 3.445 -7.790 1.00 90.25 314 THR A O 1
ATOM 2287 N N . GLY A 1 315 ? 9.874 2.793 -9.698 1.00 89.44 315 GLY A N 1
ATOM 2288 C CA . GLY A 1 315 ? 8.490 2.972 -9.258 1.00 89.44 315 GLY A CA 1
ATOM 2289 C C . GLY A 1 315 ? 8.019 4.430 -9.274 1.00 89.44 315 GLY A C 1
ATOM 2290 O O . GLY A 1 315 ? 6.867 4.700 -8.961 1.00 89.44 315 GLY A O 1
ATOM 2291 N N . GLU A 1 316 ? 8.857 5.400 -9.632 1.00 94.00 316 GLU A N 1
ATOM 2292 C CA . GLU A 1 316 ? 8.497 6.818 -9.532 1.00 94.00 316 GLU A CA 1
ATOM 2293 C C . GLU A 1 316 ? 7.522 7.264 -10.629 1.00 94.00 316 GLU A C 1
ATOM 2295 O O . GLU A 1 316 ? 7.483 6.711 -11.730 1.00 94.00 316 GLU A O 1
ATOM 2300 N N . LEU A 1 317 ? 6.739 8.310 -10.355 1.00 96.69 317 LEU A N 1
ATOM 2301 C CA . LEU A 1 317 ? 5.932 8.951 -11.391 1.00 96.69 317 LEU A CA 1
ATOM 2302 C C . LEU A 1 317 ? 6.847 9.614 -12.436 1.00 96.69 317 LEU A C 1
ATOM 2304 O O . LEU A 1 317 ? 7.717 10.404 -12.086 1.00 96.69 317 LEU A O 1
ATOM 2308 N N . ILE A 1 318 ? 6.571 9.382 -13.721 1.00 96.31 318 ILE A N 1
ATOM 2309 C CA . ILE A 1 318 ? 7.160 10.148 -14.831 1.00 96.31 318 ILE A CA 1
ATOM 2310 C C . ILE A 1 318 ? 6.246 11.318 -15.200 1.00 96.31 318 ILE A C 1
ATOM 2312 O O . ILE A 1 318 ? 6.683 12.462 -15.284 1.00 96.31 318 ILE A O 1
ATOM 2316 N N . SER A 1 319 ? 4.969 11.036 -15.470 1.00 96.94 319 SER A N 1
ATOM 2317 C CA . SER A 1 319 ? 3.961 12.057 -15.785 1.00 96.94 319 SER A CA 1
ATOM 2318 C C . SER A 1 319 ? 2.546 11.487 -15.701 1.00 96.94 319 SER A C 1
ATOM 2320 O O . SER A 1 319 ? 2.348 10.280 -15.842 1.00 96.94 319 SER A O 1
ATOM 2322 N N . ALA A 1 320 ? 1.559 12.362 -15.503 1.00 98.00 320 ALA A N 1
ATOM 2323 C CA . ALA A 1 320 ? 0.142 12.017 -15.484 1.00 98.00 320 ALA A CA 1
ATOM 2324 C C . ALA A 1 320 ? -0.693 13.098 -16.180 1.00 98.00 320 ALA A C 1
ATOM 2326 O 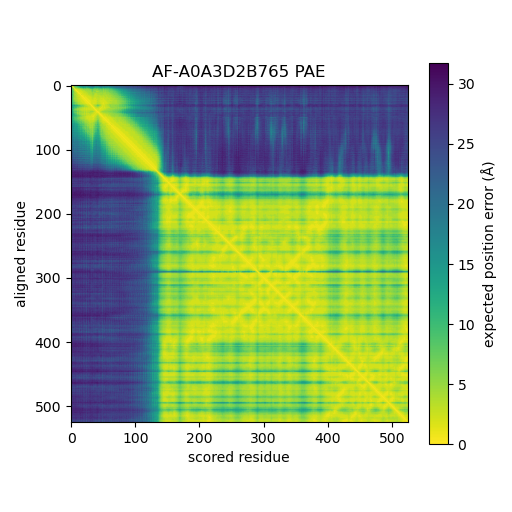O . ALA A 1 320 ? -0.384 14.288 -16.093 1.00 98.00 320 ALA A O 1
ATOM 2327 N N . THR A 1 321 ? -1.779 12.690 -16.837 1.00 98.19 321 THR A N 1
ATOM 2328 C CA . THR A 1 321 ? -2.843 13.602 -17.260 1.00 98.19 321 THR A CA 1
ATOM 2329 C C . THR A 1 321 ? -3.423 14.313 -16.037 1.00 98.19 321 THR A C 1
ATOM 2331 O O . THR A 1 321 ? -3.698 13.686 -15.013 1.00 98.19 321 THR A O 1
ATOM 2334 N N . THR A 1 322 ? -3.618 15.629 -16.144 1.00 96.12 322 THR A N 1
ATOM 2335 C CA . THR A 1 322 ? -4.200 16.452 -15.077 1.00 96.12 322 THR A CA 1
ATOM 2336 C C . THR A 1 322 ? -5.546 15.893 -14.614 1.00 96.12 322 THR A C 1
ATOM 2338 O O . THR A 1 322 ? -6.397 15.562 -15.435 1.00 96.12 322 THR A O 1
ATOM 2341 N N . GLY A 1 323 ? -5.746 15.824 -13.297 1.00 92.12 323 GLY A N 1
ATOM 2342 C CA . GLY A 1 323 ? -6.992 15.352 -12.684 1.00 92.12 323 GLY A CA 1
ATOM 2343 C C . GLY A 1 323 ? -7.002 13.872 -12.295 1.00 92.12 323 GLY A C 1
ATOM 2344 O O . GLY A 1 323 ? -7.911 13.465 -11.579 1.00 92.12 323 GLY A O 1
ATOM 2345 N N . LEU A 1 324 ? -5.997 13.083 -12.693 1.00 97.00 324 LEU A N 1
ATOM 2346 C CA . LEU A 1 324 ? -5.792 11.748 -12.126 1.00 97.00 324 LEU A CA 1
ATOM 2347 C C . LEU A 1 324 ? -5.249 11.850 -10.696 1.00 97.00 324 LEU A C 1
ATOM 2349 O O . LEU A 1 324 ? -4.324 12.622 -10.432 1.00 97.00 324 LEU A O 1
ATOM 2353 N N . THR A 1 325 ? -5.766 11.018 -9.795 1.00 95.81 325 THR A N 1
ATOM 2354 C CA . THR A 1 325 ? -5.085 10.693 -8.535 1.00 95.81 325 THR A CA 1
ATOM 2355 C C . THR A 1 325 ? -4.346 9.369 -8.697 1.00 95.81 325 THR A C 1
ATOM 2357 O O . THR A 1 325 ? -4.712 8.544 -9.533 1.00 95.81 325 THR A O 1
ATOM 2360 N N . TYR A 1 326 ? -3.257 9.175 -7.960 1.00 96.44 326 TYR A N 1
ATOM 2361 C CA . TYR A 1 326 ? -2.431 7.978 -8.086 1.00 96.44 326 TYR A CA 1
ATOM 2362 C C . TYR A 1 326 ? -1.666 7.705 -6.796 1.00 96.44 326 TYR A C 1
ATOM 2364 O O . TYR A 1 326 ? -1.405 8.614 -6.005 1.00 96.44 326 TYR A O 1
ATOM 2372 N N . THR A 1 327 ? -1.263 6.453 -6.619 1.00 95.19 327 THR A N 1
ATOM 2373 C CA . THR A 1 327 ? -0.281 6.058 -5.609 1.00 95.19 327 THR A CA 1
ATOM 2374 C C . THR A 1 327 ? 0.808 5.229 -6.268 1.00 95.19 327 THR A C 1
ATOM 2376 O O . THR A 1 327 ? 0.564 4.517 -7.245 1.00 95.19 327 THR A O 1
ATOM 2379 N N . THR A 1 328 ? 2.027 5.350 -5.750 1.00 95.31 328 THR A N 1
ATOM 2380 C CA . THR A 1 328 ? 3.119 4.464 -6.135 1.00 95.31 328 THR A CA 1
ATOM 2381 C C . THR A 1 328 ? 4.048 4.186 -4.961 1.00 95.31 328 THR A C 1
ATOM 2383 O O . THR A 1 328 ? 4.353 5.092 -4.182 1.00 95.31 328 THR A O 1
ATOM 2386 N N . SER A 1 329 ? 4.491 2.939 -4.827 1.00 92.62 329 SER A N 1
ATOM 2387 C CA . SER A 1 329 ? 5.535 2.545 -3.882 1.00 92.62 329 SER A CA 1
ATOM 2388 C C . SER A 1 329 ? 6.357 1.377 -4.424 1.00 92.62 329 SER A C 1
ATOM 2390 O O . SER A 1 329 ? 5.814 0.376 -4.891 1.00 92.62 329 SER A O 1
ATOM 2392 N N . LEU A 1 330 ? 7.686 1.489 -4.369 1.00 94.44 330 LEU A N 1
ATOM 2393 C CA . LEU A 1 330 ? 8.582 0.413 -4.790 1.00 94.44 330 LEU A CA 1
ATOM 2394 C C . LEU A 1 330 ? 8.702 -0.645 -3.683 1.00 94.44 330 LEU A C 1
ATOM 2396 O O . LEU A 1 330 ? 9.089 -0.338 -2.556 1.00 94.44 330 LEU A O 1
ATOM 2400 N N . GLY A 1 331 ? 8.377 -1.894 -4.010 1.00 92.12 331 GLY A N 1
ATOM 2401 C CA . GLY A 1 331 ? 8.582 -3.048 -3.142 1.00 92.12 331 GLY A CA 1
ATOM 2402 C C . GLY A 1 331 ? 10.038 -3.514 -3.123 1.00 92.12 331 GLY A C 1
ATOM 2403 O O . GLY A 1 331 ? 10.792 -3.321 -4.076 1.00 92.12 331 GLY A O 1
ATOM 2404 N N . SER A 1 332 ? 10.432 -4.191 -2.043 1.00 91.62 332 SER A N 1
ATOM 2405 C CA . SER A 1 332 ? 11.784 -4.749 -1.882 1.00 91.62 332 SER A CA 1
ATOM 2406 C C . SER A 1 332 ? 12.121 -5.870 -2.875 1.00 91.62 332 SER A C 1
ATOM 2408 O O . SER A 1 332 ? 13.293 -6.168 -3.085 1.00 91.62 332 SER A O 1
ATOM 2410 N N . ASP A 1 333 ? 11.115 -6.473 -3.510 1.00 93.25 333 ASP A N 1
ATOM 2411 C CA . ASP A 1 333 ? 11.239 -7.484 -4.570 1.00 93.25 333 ASP A CA 1
ATOM 2412 C C . ASP A 1 333 ? 11.313 -6.880 -5.989 1.00 93.25 333 ASP A C 1
ATOM 2414 O O . ASP A 1 333 ? 11.246 -7.600 -6.993 1.00 93.25 333 ASP A O 1
ATOM 2418 N N . GLY A 1 334 ? 11.435 -5.551 -6.077 1.00 93.06 334 GLY A N 1
ATOM 2419 C CA . GLY A 1 334 ? 11.551 -4.794 -7.319 1.00 93.06 334 GLY A CA 1
ATOM 2420 C C . GLY A 1 334 ? 10.226 -4.536 -8.038 1.00 93.06 334 GLY A C 1
ATOM 2421 O O . GLY A 1 334 ? 10.236 -3.877 -9.071 1.00 93.06 334 GLY A O 1
ATOM 2422 N N . TYR A 1 335 ? 9.092 -5.028 -7.529 1.00 95.38 335 TYR A N 1
ATOM 2423 C CA . TYR A 1 335 ? 7.775 -4.655 -8.049 1.00 95.38 335 TYR A CA 1
ATOM 2424 C C . TYR A 1 335 ? 7.301 -3.348 -7.421 1.00 95.38 335 TYR A C 1
ATOM 2426 O O . TYR A 1 335 ? 7.243 -3.232 -6.198 1.00 95.38 335 TYR A O 1
ATOM 2434 N N . ALA A 1 336 ? 6.875 -2.396 -8.245 1.00 95.56 336 ALA A N 1
ATOM 2435 C CA . ALA A 1 336 ? 6.168 -1.216 -7.772 1.00 95.56 336 ALA A CA 1
ATOM 2436 C C . ALA A 1 336 ? 4.671 -1.518 -7.619 1.00 95.56 336 ALA A C 1
ATOM 2438 O O . ALA A 1 336 ? 4.059 -2.075 -8.531 1.00 95.56 336 ALA A O 1
ATOM 2439 N N . TYR A 1 337 ? 4.081 -1.148 -6.484 1.00 95.19 337 TYR A N 1
ATOM 2440 C CA . TYR A 1 337 ? 2.634 -1.067 -6.311 1.00 95.19 337 TYR A CA 1
ATOM 2441 C C . TYR A 1 337 ? 2.162 0.222 -6.964 1.00 95.19 337 TYR A C 1
ATOM 2443 O O . TYR A 1 337 ? 2.561 1.299 -6.539 1.00 95.19 337 TYR A O 1
ATOM 2451 N N . LEU A 1 338 ? 1.338 0.111 -7.997 1.00 97.50 338 LEU A N 1
ATOM 2452 C CA . LEU A 1 338 ? 0.876 1.232 -8.802 1.00 97.50 338 LEU A CA 1
ATOM 2453 C C . LEU A 1 338 ? -0.644 1.301 -8.723 1.00 97.50 338 LEU A C 1
ATOM 2455 O O . LEU A 1 338 ? -1.316 0.288 -8.922 1.00 97.50 338 LEU A O 1
ATOM 2459 N N . SER A 1 339 ? -1.192 2.493 -8.509 1.00 97.75 339 SER A N 1
ATOM 2460 C CA . SER A 1 339 ? -2.613 2.753 -8.728 1.00 97.75 339 SER A CA 1
ATOM 2461 C C . SER A 1 339 ? -2.833 4.090 -9.418 1.00 97.75 339 SER A C 1
ATOM 2463 O O . SER A 1 339 ? -2.032 5.012 -9.273 1.00 97.75 339 SER A O 1
ATOM 2465 N N . ALA A 1 340 ? -3.920 4.198 -10.171 1.00 98.44 340 ALA A N 1
ATOM 2466 C CA . ALA A 1 340 ? -4.396 5.463 -10.702 1.00 98.44 340 ALA A CA 1
ATOM 2467 C C . ALA A 1 340 ? -5.919 5.472 -10.758 1.00 98.44 340 ALA A C 1
ATOM 2469 O O . ALA A 1 340 ? -6.529 4.469 -11.125 1.00 98.44 340 ALA A O 1
ATOM 2470 N N . THR A 1 341 ? -6.519 6.614 -10.456 1.00 98.50 341 THR A N 1
ATOM 2471 C CA . THR A 1 341 ? -7.966 6.795 -10.415 1.00 98.50 341 THR A CA 1
ATOM 2472 C C . THR A 1 341 ? -8.369 7.925 -11.345 1.00 98.50 341 THR A C 1
ATOM 2474 O O . THR A 1 341 ? -7.847 9.040 -11.275 1.00 98.50 341 THR A O 1
ATOM 2477 N N . TYR A 1 342 ? -9.322 7.619 -12.216 1.00 98.38 342 TYR A N 1
ATOM 2478 C CA . TYR A 1 342 ? -9.978 8.559 -13.108 1.00 98.38 342 TYR A CA 1
ATOM 2479 C C . TYR A 1 342 ? -11.396 8.841 -12.614 1.00 98.38 342 TYR A C 1
ATOM 2481 O O . TYR A 1 342 ? -12.159 7.905 -12.392 1.00 98.38 342 TYR A O 1
ATOM 2489 N N . THR A 1 343 ? -11.760 10.118 -12.500 1.00 97.38 343 THR A N 1
ATOM 2490 C CA . THR A 1 343 ? -13.133 10.550 -12.202 1.00 97.38 343 THR A CA 1
ATOM 2491 C C . THR A 1 343 ? -13.805 11.027 -13.482 1.00 97.38 343 THR A C 1
ATOM 2493 O O . THR A 1 343 ? -13.330 11.966 -14.124 1.00 97.38 343 THR A O 1
ATOM 2496 N N . ALA A 1 344 ? -14.912 10.390 -13.856 1.00 96.88 344 ALA A N 1
ATOM 2497 C CA . ALA A 1 344 ? -15.612 10.677 -15.098 1.00 96.88 344 ALA A CA 1
ATOM 2498 C C . ALA A 1 344 ? -16.279 12.069 -15.054 1.00 96.88 344 ALA A C 1
ATOM 2500 O O . ALA A 1 344 ? -17.050 12.346 -14.137 1.00 96.88 344 ALA A O 1
ATOM 2501 N N . PRO A 1 345 ? -16.030 12.972 -16.021 1.00 95.62 345 PRO A N 1
ATOM 2502 C CA . PRO A 1 345 ? -16.677 14.281 -16.078 1.00 95.62 345 PRO A CA 1
ATOM 2503 C C . PRO A 1 345 ? -18.105 14.201 -16.643 1.00 95.62 345 PRO A C 1
ATOM 2505 O O . PRO A 1 345 ? -18.891 15.127 -16.463 1.00 95.62 345 PRO A O 1
ATOM 2508 N N . SER A 1 346 ? -18.442 13.109 -17.329 1.00 96.69 346 SER A N 1
ATOM 2509 C CA . SER A 1 346 ? -19.746 12.830 -17.926 1.00 96.69 346 SER A CA 1
ATOM 2510 C C . SER A 1 346 ? -20.049 11.337 -17.837 1.00 96.69 346 SER A C 1
ATOM 2512 O O . SER A 1 346 ? -19.137 10.530 -17.657 1.00 96.69 346 SER A O 1
ATOM 2514 N N . ALA A 1 347 ? -21.319 10.968 -18.005 1.00 98.25 347 ALA A N 1
ATOM 2515 C CA . ALA A 1 347 ? -21.692 9.568 -18.153 1.00 98.25 347 ALA A CA 1
ATOM 2516 C C . ALA A 1 347 ? -21.096 8.959 -19.435 1.00 98.25 347 ALA A C 1
ATOM 2518 O O . ALA A 1 347 ? -20.885 9.675 -20.417 1.00 98.25 347 ALA A O 1
ATOM 2519 N N . GLY A 1 348 ? -20.845 7.650 -19.424 1.00 98.31 348 GLY A N 1
ATOM 2520 C CA . GLY A 1 348 ? -20.309 6.915 -20.571 1.00 98.31 348 GLY A CA 1
ATOM 2521 C C . GLY A 1 348 ? -19.746 5.549 -20.191 1.00 98.31 348 GLY A C 1
ATOM 2522 O O . GLY A 1 348 ? -20.043 5.000 -19.125 1.00 98.31 348 GLY A O 1
ATOM 2523 N N . VAL A 1 349 ? -18.929 4.986 -21.079 1.00 98.69 349 VAL A N 1
ATOM 2524 C CA . VAL A 1 349 ? -18.261 3.699 -20.873 1.00 98.69 349 VAL A CA 1
ATOM 2525 C C . VAL A 1 349 ? -16.760 3.898 -20.741 1.00 98.69 349 VAL A C 1
ATOM 2527 O O . VAL A 1 349 ? -16.082 4.284 -21.692 1.00 98.69 349 VAL A O 1
ATOM 2530 N N . VAL A 1 350 ? -16.231 3.575 -19.565 1.00 98.75 350 VAL A N 1
ATOM 2531 C CA . VAL A 1 350 ? -14.799 3.612 -19.281 1.00 98.75 350 VAL A CA 1
ATOM 2532 C C . VAL A 1 350 ? -14.180 2.231 -19.463 1.00 98.75 350 VAL A C 1
ATOM 2534 O O . VAL A 1 350 ? -14.757 1.212 -19.083 1.00 98.75 350 VAL A O 1
ATOM 2537 N N . THR A 1 351 ? -12.967 2.200 -20.008 1.00 98.69 351 THR A N 1
ATOM 2538 C CA . THR A 1 351 ? -12.046 1.066 -19.840 1.00 98.69 351 THR A CA 1
ATOM 2539 C C . THR A 1 351 ? -10.701 1.579 -19.353 1.00 98.69 351 THR A C 1
ATOM 2541 O O . THR A 1 351 ? -10.313 2.708 -19.665 1.00 98.69 351 THR A O 1
ATOM 2544 N N . ALA A 1 352 ? -9.980 0.752 -18.603 1.00 98.69 352 ALA A N 1
ATOM 2545 C CA . ALA A 1 352 ? -8.610 1.030 -18.199 1.00 98.69 352 ALA A CA 1
ATOM 2546 C C . ALA A 1 352 ? -7.723 -0.180 -18.488 1.00 98.69 352 ALA A C 1
ATOM 2548 O O . ALA A 1 352 ? -8.183 -1.321 -18.477 1.00 98.69 352 ALA A O 1
ATOM 2549 N N . GLY A 1 353 ? -6.444 0.046 -18.753 1.00 98.12 353 GLY A N 1
ATOM 2550 C CA . GLY A 1 353 ? -5.512 -1.050 -18.989 1.00 98.12 353 GLY A CA 1
ATOM 2551 C C . GLY A 1 353 ? -4.069 -0.682 -18.715 1.00 98.12 353 GLY A C 1
ATOM 2552 O O . GLY A 1 353 ? -3.754 0.445 -18.322 1.00 98.12 353 GLY A O 1
ATOM 2553 N N . VAL A 1 354 ? -3.193 -1.638 -18.992 1.00 98.00 354 VAL A N 1
ATOM 2554 C CA . VAL A 1 354 ? -1.758 -1.525 -18.749 1.00 98.00 354 VAL A CA 1
ATOM 2555 C C . VAL A 1 354 ? -0.958 -1.835 -20.008 1.00 98.00 354 VAL A C 1
ATOM 2557 O O . VAL A 1 354 ? -1.240 -2.778 -20.755 1.00 98.00 354 VAL A O 1
ATOM 2560 N N . TRP A 1 355 ? 0.052 -1.003 -20.245 1.00 96.50 355 TRP A N 1
ATOM 2561 C CA . TRP A 1 355 ? 0.942 -1.068 -21.393 1.00 96.50 355 TRP A CA 1
ATOM 2562 C C . TRP A 1 355 ? 2.400 -1.054 -20.944 1.00 96.50 355 TRP A C 1
ATOM 2564 O O . TRP A 1 355 ? 2.785 -0.295 -20.053 1.00 96.50 355 TRP A O 1
ATOM 2574 N N . LEU A 1 356 ? 3.216 -1.842 -21.639 1.00 95.75 356 LEU A N 1
ATOM 2575 C CA . LEU A 1 356 ? 4.663 -1.687 -21.665 1.00 95.75 356 LEU A CA 1
ATOM 2576 C C . LEU A 1 356 ? 5.017 -0.631 -22.713 1.00 95.75 356 LEU A C 1
ATOM 2578 O O . LEU A 1 356 ? 4.597 -0.752 -23.870 1.00 95.75 356 LEU A O 1
ATOM 2582 N N . ARG A 1 357 ? 5.766 0.405 -22.331 1.00 93.25 357 ARG A N 1
ATOM 2583 C CA . ARG A 1 357 ? 6.077 1.526 -23.222 1.00 93.25 357 ARG A CA 1
ATOM 2584 C C . ARG A 1 357 ? 7.567 1.878 -23.214 1.00 93.25 357 ARG A C 1
ATOM 2586 O O . ARG A 1 357 ? 8.260 1.707 -22.220 1.00 93.25 357 ARG A O 1
ATOM 2593 N N . GLY A 1 358 ? 8.045 2.406 -24.334 1.00 91.25 358 GLY A N 1
ATOM 2594 C CA . GLY A 1 358 ? 9.328 3.089 -24.465 1.00 91.25 358 GLY A CA 1
ATOM 2595 C C . GLY A 1 358 ? 9.159 4.483 -25.072 1.00 91.25 358 GLY A C 1
ATOM 2596 O O . GLY A 1 358 ? 8.113 4.820 -25.629 1.00 91.25 358 GLY A O 1
ATOM 2597 N N . ASN A 1 359 ? 10.207 5.303 -24.985 1.00 89.06 359 ASN A N 1
ATOM 2598 C CA . ASN A 1 359 ? 10.282 6.573 -25.724 1.00 89.06 359 ASN A CA 1
ATOM 2599 C C . ASN A 1 359 ? 10.536 6.362 -27.229 1.00 89.06 359 ASN A C 1
ATOM 2601 O O . ASN A 1 359 ? 10.291 7.254 -28.035 1.00 89.06 359 ASN A O 1
ATOM 2605 N N . ALA A 1 360 ? 10.997 5.169 -27.597 1.00 91.31 360 ALA A N 1
ATOM 2606 C CA . ALA A 1 360 ? 11.164 4.682 -28.958 1.00 91.31 360 ALA A CA 1
ATOM 2607 C C . ALA A 1 360 ? 10.684 3.225 -29.028 1.00 91.31 360 ALA A C 1
ATOM 2609 O O . ALA A 1 360 ? 10.256 2.662 -28.013 1.00 91.31 360 ALA A O 1
ATOM 2610 N N . ASN A 1 361 ? 10.754 2.618 -30.216 1.00 94.31 361 ASN A N 1
ATOM 2611 C CA . ASN A 1 361 ? 10.438 1.203 -30.376 1.00 94.31 361 ASN A CA 1
ATOM 2612 C C . ASN A 1 361 ? 11.255 0.361 -29.397 1.00 94.31 361 ASN A C 1
ATOM 2614 O O . ASN A 1 361 ? 12.473 0.522 -29.294 1.00 94.31 361 ASN A O 1
ATOM 2618 N N . LEU A 1 362 ? 10.572 -0.522 -28.675 1.00 94.00 362 LEU A N 1
ATOM 2619 C CA . LEU A 1 362 ? 11.219 -1.335 -27.661 1.00 94.00 362 LEU A CA 1
ATOM 2620 C C . LEU A 1 362 ? 12.010 -2.471 -28.327 1.00 94.00 362 LEU A C 1
ATOM 2622 O O . LEU A 1 362 ? 11.490 -3.121 -29.239 1.00 94.00 362 LEU A O 1
ATOM 2626 N N . PRO A 1 363 ? 13.256 -2.738 -27.899 1.00 94.56 363 PRO A N 1
ATOM 2627 C CA . PRO A 1 363 ? 14.028 -3.858 -28.418 1.00 94.56 363 PRO A CA 1
ATOM 2628 C C . PRO A 1 363 ? 13.343 -5.205 -28.157 1.00 94.56 363 PRO A C 1
ATOM 2630 O O . PRO A 1 363 ? 12.704 -5.405 -27.118 1.00 94.56 363 PRO A O 1
ATOM 2633 N N . VAL A 1 364 ? 13.533 -6.156 -29.075 1.00 96.12 364 VAL A N 1
ATOM 2634 C CA . VAL A 1 364 ? 13.160 -7.564 -28.861 1.00 96.12 364 VAL A CA 1
ATOM 2635 C C . VAL A 1 364 ? 13.835 -8.082 -27.591 1.00 96.12 364 VAL A C 1
ATOM 2637 O O . VAL A 1 364 ? 15.011 -7.816 -27.357 1.00 96.12 364 VAL A O 1
ATOM 2640 N N . GLY A 1 365 ? 13.085 -8.812 -26.768 1.00 95.44 365 GLY A N 1
ATOM 2641 C CA . GLY A 1 365 ? 13.543 -9.319 -25.475 1.00 95.44 365 GLY A CA 1
ATOM 2642 C C . GLY A 1 365 ? 13.230 -8.406 -24.288 1.00 95.44 365 GLY A C 1
ATOM 2643 O O . GLY A 1 365 ? 13.378 -8.851 -23.156 1.00 95.44 365 GLY A O 1
ATOM 2644 N N . THR A 1 366 ? 12.742 -7.178 -24.503 1.00 95.69 366 THR A N 1
ATOM 2645 C CA . THR A 1 366 ? 12.224 -6.334 -23.409 1.00 95.69 366 THR A CA 1
ATOM 2646 C C . THR A 1 366 ? 11.046 -7.028 -22.720 1.00 95.69 366 THR A C 1
ATOM 2648 O O . THR A 1 366 ? 10.162 -7.536 -23.408 1.00 95.69 366 THR A O 1
ATOM 2651 N N . VAL A 1 367 ? 11.001 -7.038 -21.384 1.00 95.00 367 VAL A N 1
ATOM 2652 C CA . VAL A 1 367 ? 9.982 -7.759 -20.603 1.00 95.00 367 VAL A CA 1
ATOM 2653 C C . VAL A 1 367 ? 9.212 -6.832 -19.664 1.00 95.00 367 VAL A C 1
ATOM 2655 O O . VAL A 1 367 ? 9.801 -5.952 -19.040 1.00 95.00 367 VAL A O 1
ATOM 2658 N N . ILE A 1 368 ? 7.909 -7.073 -19.518 1.00 96.31 368 ILE A N 1
ATOM 2659 C CA . ILE A 1 368 ? 7.068 -6.565 -18.426 1.00 96.31 368 ILE A CA 1
ATOM 2660 C C . ILE A 1 368 ? 6.548 -7.719 -17.570 1.00 96.31 368 ILE A C 1
ATOM 2662 O O . ILE A 1 368 ? 6.191 -8.773 -18.099 1.00 96.31 368 ILE A O 1
ATOM 2666 N N . TYR A 1 369 ? 6.466 -7.484 -16.264 1.00 96.81 369 TYR A N 1
ATOM 2667 C CA . TYR A 1 369 ? 5.863 -8.364 -15.274 1.00 96.81 369 TYR A CA 1
ATOM 2668 C C . TYR A 1 369 ? 4.713 -7.637 -14.587 1.00 96.81 369 TYR A C 1
ATOM 2670 O O . TYR A 1 369 ? 4.877 -6.485 -14.180 1.00 96.81 369 TYR A O 1
ATOM 2678 N N . ILE A 1 370 ? 3.557 -8.291 -14.460 1.00 97.19 370 ILE A N 1
ATOM 2679 C CA . ILE A 1 370 ? 2.355 -7.692 -13.864 1.00 97.19 370 ILE A CA 1
ATOM 2680 C C . ILE A 1 370 ? 1.694 -8.706 -12.932 1.00 97.19 370 ILE A C 1
ATOM 2682 O O . ILE A 1 370 ? 1.400 -9.825 -13.349 1.00 97.19 370 ILE A O 1
ATOM 2686 N N . GLN A 1 371 ? 1.427 -8.304 -11.692 1.00 96.62 371 GLN A N 1
ATOM 2687 C CA . GLN A 1 371 ? 0.666 -9.073 -10.707 1.00 96.62 371 GLN A CA 1
ATOM 2688 C C . GLN A 1 371 ? -0.543 -8.273 -10.239 1.00 96.62 371 GLN A C 1
ATOM 2690 O O . GLN A 1 371 ? -0.543 -7.042 -10.301 1.00 96.62 371 GLN A O 1
ATOM 2695 N N . THR A 1 372 ? -1.552 -8.998 -9.748 1.00 96.50 372 THR A N 1
ATOM 2696 C CA . THR A 1 372 ? -2.729 -8.437 -9.063 1.00 96.50 372 THR A CA 1
ATOM 2697 C C . THR A 1 372 ? -3.405 -7.295 -9.828 1.00 96.50 372 THR A C 1
ATOM 2699 O O . THR A 1 372 ? -3.919 -6.362 -9.216 1.00 96.50 372 THR A O 1
ATOM 2702 N N . LEU A 1 373 ? -3.364 -7.338 -11.166 1.00 97.94 373 LEU A N 1
ATOM 2703 C CA . LEU A 1 373 ? -3.959 -6.302 -12.001 1.00 97.94 373 LEU A CA 1
ATOM 2704 C C . LEU A 1 373 ? -5.475 -6.313 -11.827 1.00 97.94 373 LEU A C 1
ATOM 2706 O O . LEU A 1 373 ? -6.132 -7.343 -12.014 1.00 97.94 373 LEU A O 1
ATOM 2710 N N . GLN A 1 374 ? -6.017 -5.146 -11.525 1.00 98.06 374 GLN A N 1
ATOM 2711 C CA . GLN A 1 374 ? -7.426 -4.969 -11.251 1.00 98.06 374 GLN A CA 1
ATOM 2712 C C . GLN A 1 374 ? -7.891 -3.589 -11.708 1.00 98.06 374 GLN A C 1
ATOM 2714 O O . GLN A 1 374 ? -7.142 -2.615 -11.665 1.00 98.06 374 GLN A O 1
ATOM 2719 N N . VAL A 1 375 ? -9.135 -3.523 -12.185 1.00 98.81 375 VAL A N 1
ATOM 2720 C CA . VAL A 1 375 ? -9.822 -2.266 -12.494 1.00 98.81 375 VAL A CA 1
ATOM 2721 C C . VAL A 1 375 ? -11.169 -2.279 -11.793 1.00 98.81 375 VAL A C 1
ATOM 2723 O O . VAL A 1 375 ? -11.943 -3.215 -11.984 1.00 98.81 375 VAL A O 1
ATOM 2726 N N . GLU A 1 376 ? -11.440 -1.254 -10.994 1.00 98.56 376 GLU A N 1
ATOM 2727 C CA . GLU A 1 376 ? -12.581 -1.160 -10.084 1.00 98.56 376 GLU A CA 1
ATOM 2728 C C . GLU A 1 376 ? -13.359 0.124 -10.341 1.00 98.56 376 GLU A C 1
ATOM 2730 O O . GLU A 1 376 ? -12.767 1.185 -10.529 1.00 98.56 376 GLU A O 1
ATOM 2735 N N . LYS A 1 377 ? -14.690 0.062 -10.270 1.00 98.31 377 LYS A N 1
ATOM 2736 C CA . LYS A 1 377 ? -15.552 1.253 -10.262 1.00 98.31 377 LYS A CA 1
ATOM 2737 C C . LYS A 1 377 ? -15.639 1.841 -8.846 1.00 98.31 377 LYS A C 1
ATOM 2739 O O . LYS A 1 377 ? -16.710 1.890 -8.254 1.00 98.31 377 LYS A O 1
ATOM 2744 N N . ASN A 1 378 ? -14.485 2.194 -8.292 1.00 97.25 378 ASN A N 1
ATOM 2745 C CA . ASN A 1 378 ? -14.312 2.753 -6.956 1.00 97.25 378 ASN A CA 1
ATOM 2746 C C . ASN A 1 378 ? -13.228 3.840 -6.987 1.00 97.25 378 ASN A C 1
ATOM 2748 O O . ASN A 1 378 ? -12.331 3.779 -7.831 1.00 97.25 378 ASN A O 1
ATOM 2752 N N . PRO A 1 379 ? -13.259 4.823 -6.067 1.00 97.06 379 PRO A N 1
ATOM 2753 C CA . PRO A 1 379 ? -12.272 5.904 -6.024 1.00 97.06 379 PRO A CA 1
ATOM 2754 C C . PRO A 1 379 ? -10.945 5.504 -5.358 1.00 97.06 379 PRO A C 1
ATOM 2756 O O . PRO A 1 379 ? -10.068 6.347 -5.197 1.00 97.06 379 PRO A O 1
ATOM 2759 N N . VAL A 1 380 ? -10.808 4.245 -4.939 1.00 97.31 380 VAL A N 1
ATOM 2760 C CA . VAL A 1 380 ? -9.589 3.670 -4.365 1.00 97.31 380 VAL A CA 1
ATOM 2761 C C . VAL A 1 380 ? -9.378 2.260 -4.900 1.00 97.31 380 VAL A C 1
ATOM 2763 O O . VAL A 1 380 ? -10.333 1.602 -5.317 1.00 97.31 380 VAL A O 1
ATOM 2766 N N . ALA A 1 381 ? -8.132 1.798 -4.856 1.00 97.25 381 ALA A N 1
ATOM 2767 C CA . ALA A 1 381 ? -7.811 0.397 -5.071 1.00 97.25 381 ALA A CA 1
ATOM 2768 C C . ALA A 1 381 ? -8.154 -0.406 -3.810 1.00 97.25 381 ALA A C 1
ATOM 2770 O O . ALA A 1 381 ? -7.900 0.063 -2.700 1.00 97.25 381 ALA A O 1
ATOM 2771 N N . THR A 1 382 ? -8.699 -1.608 -3.984 1.00 97.75 382 THR A N 1
ATOM 2772 C CA . THR A 1 382 ? -8.896 -2.565 -2.884 1.00 97.75 382 THR A CA 1
ATOM 2773 C C . THR A 1 382 ? -8.058 -3.818 -3.094 1.00 97.75 382 THR A C 1
ATOM 2775 O O . THR A 1 382 ? -7.378 -3.976 -4.113 1.00 97.75 382 THR A O 1
ATOM 2778 N N . SER A 1 383 ? -8.098 -4.719 -2.117 1.00 97.31 383 SER A N 1
ATOM 2779 C CA . SER A 1 383 ? -7.482 -6.036 -2.218 1.00 97.31 383 SER A CA 1
ATOM 2780 C C . SER A 1 383 ? -7.852 -6.733 -3.521 1.00 97.31 383 SER A C 1
ATOM 2782 O O . SER A 1 383 ? -8.978 -6.636 -4.017 1.00 97.31 383 SER A O 1
ATOM 2784 N N . TYR A 1 384 ? -6.896 -7.481 -4.059 1.00 98.38 384 TYR A N 1
ATOM 2785 C CA . TYR A 1 384 ? -7.044 -8.142 -5.343 1.00 98.38 384 TYR A CA 1
ATOM 2786 C C . TYR A 1 384 ? -8.251 -9.099 -5.369 1.00 98.38 384 TYR A C 1
ATOM 2788 O O . TYR A 1 384 ? -8.468 -9.908 -4.464 1.00 98.38 384 TYR A O 1
ATOM 2796 N N . ILE A 1 385 ? -9.049 -9.022 -6.428 1.00 98.62 385 ILE A N 1
ATOM 2797 C CA . ILE A 1 385 ? -10.212 -9.871 -6.676 1.00 98.62 385 ILE A CA 1
ATOM 2798 C C . ILE A 1 385 ? -9.898 -10.698 -7.925 1.00 98.62 385 ILE A C 1
ATOM 2800 O O . ILE A 1 385 ? -9.972 -10.181 -9.044 1.00 98.62 385 ILE A O 1
ATOM 2804 N N . PRO A 1 386 ? -9.524 -11.978 -7.757 1.00 97.94 386 PRO A N 1
ATOM 2805 C CA . PRO A 1 386 ? -9.261 -12.872 -8.872 1.00 97.94 386 PRO A CA 1
ATOM 2806 C C . PRO A 1 386 ? -10.512 -13.040 -9.741 1.00 97.94 386 PRO A C 1
ATOM 2808 O O . PRO A 1 386 ? -11.577 -13.408 -9.243 1.00 97.94 386 PRO A O 1
ATOM 2811 N N . THR A 1 387 ? -10.379 -12.812 -11.044 1.00 98.12 387 THR A N 1
ATOM 2812 C CA . THR A 1 387 ? -11.439 -13.040 -12.029 1.00 98.12 387 THR A CA 1
ATOM 2813 C C . THR A 1 387 ? -11.089 -14.193 -12.950 1.00 98.12 387 THR A C 1
ATOM 2815 O O . THR A 1 387 ? -9.919 -14.499 -13.166 1.00 98.12 387 THR A O 1
ATOM 2818 N N . THR A 1 388 ? -12.121 -14.788 -13.540 1.00 95.25 388 THR A N 1
ATOM 2819 C CA . THR A 1 388 ? -12.000 -15.723 -14.666 1.00 95.25 388 THR A CA 1
ATOM 2820 C C . THR A 1 388 ? -12.635 -15.071 -15.901 1.00 95.25 388 THR A C 1
ATOM 2822 O O . THR A 1 388 ? -12.498 -13.861 -16.082 1.00 95.25 388 THR A O 1
ATOM 2825 N N . GLY A 1 389 ? -13.368 -15.805 -16.740 1.00 95.38 389 GLY A N 1
ATOM 2826 C CA . GLY A 1 389 ? -13.979 -15.271 -17.964 1.00 95.38 389 GLY A CA 1
ATOM 2827 C C . GLY A 1 389 ? -15.028 -14.162 -17.766 1.00 95.38 389 GLY A C 1
ATOM 2828 O O . GLY A 1 389 ? -15.548 -13.650 -18.753 1.00 95.38 389 GLY A O 1
ATOM 2829 N N . SER A 1 390 ? -15.345 -13.776 -16.527 1.00 97.19 390 SER A N 1
ATOM 2830 C CA . SER A 1 390 ? -16.271 -12.695 -16.181 1.00 97.19 390 SER A CA 1
ATOM 2831 C C . SER A 1 390 ? -15.737 -11.835 -15.033 1.00 97.19 390 SER A C 1
ATOM 2833 O O . SER A 1 390 ? -14.924 -12.294 -14.228 1.00 97.19 390 SER A O 1
ATOM 2835 N N . ALA A 1 391 ? -16.241 -10.602 -14.932 1.00 98.25 391 ALA A N 1
ATOM 2836 C CA . ALA A 1 391 ? -16.006 -9.743 -13.775 1.00 98.25 391 ALA A CA 1
ATOM 2837 C C . ALA A 1 391 ? -16.502 -10.421 -12.485 1.00 98.25 391 ALA A C 1
ATOM 2839 O O . ALA A 1 391 ? -17.478 -11.178 -12.507 1.00 98.25 391 ALA A O 1
ATOM 2840 N N . VAL A 1 392 ? -15.823 -10.157 -11.367 1.00 98.56 392 VAL A N 1
ATOM 2841 C CA . VAL A 1 392 ? -16.128 -10.761 -10.059 1.00 98.56 392 VAL A CA 1
ATOM 2842 C C . VAL A 1 392 ? -16.233 -9.673 -9.002 1.00 98.56 392 VAL A C 1
ATOM 2844 O O . VAL A 1 392 ? -15.393 -8.776 -8.942 1.00 98.56 392 VAL A O 1
ATOM 2847 N N . THR A 1 393 ? -17.255 -9.780 -8.153 1.00 98.44 393 THR A N 1
ATOM 2848 C CA . THR A 1 393 ? -17.510 -8.868 -7.035 1.00 98.44 393 THR A CA 1
ATOM 2849 C C . THR A 1 393 ? -17.101 -9.508 -5.710 1.00 98.44 393 THR A C 1
ATOM 2851 O O . THR A 1 393 ? -17.566 -10.597 -5.372 1.00 98.44 393 THR A O 1
ATOM 2854 N N . ARG A 1 394 ? -16.287 -8.803 -4.920 1.00 98.44 394 ARG A N 1
ATOM 2855 C CA . ARG A 1 394 ? -16.045 -9.092 -3.502 1.00 98.44 394 ARG A CA 1
ATOM 2856 C C . ARG A 1 394 ? -17.050 -8.311 -2.658 1.00 98.44 394 ARG A C 1
ATOM 2858 O O . ARG A 1 394 ? -17.165 -7.096 -2.800 1.00 98.44 394 ARG A O 1
ATOM 2865 N N . SER A 1 395 ? -17.767 -8.999 -1.771 1.00 98.50 395 SER A N 1
ATOM 2866 C CA . SER A 1 395 ? -18.697 -8.364 -0.825 1.00 98.50 395 SER A CA 1
ATOM 2867 C C . SER A 1 395 ? -17.965 -7.530 0.228 1.00 98.50 395 SER A C 1
ATOM 2869 O O . SER A 1 395 ? -16.813 -7.816 0.552 1.00 98.50 395 SER A O 1
ATOM 2871 N N . ALA A 1 396 ? -18.655 -6.524 0.771 1.00 98.25 396 ALA A N 1
ATOM 2872 C CA . ALA A 1 396 ? -18.151 -5.716 1.877 1.00 98.25 396 ALA A CA 1
ATOM 2873 C C . ALA A 1 396 ? -17.871 -6.572 3.120 1.00 98.25 396 ALA A C 1
ATOM 2875 O O . ALA A 1 396 ? -18.604 -7.529 3.391 1.00 98.25 396 ALA A O 1
ATOM 2876 N N . ASP A 1 397 ? -16.830 -6.209 3.863 1.00 98.44 397 ASP A N 1
ATOM 2877 C CA . ASP A 1 397 ? -16.575 -6.777 5.181 1.00 98.44 397 ASP A CA 1
ATOM 2878 C C . ASP A 1 397 ? -17.548 -6.182 6.207 1.00 98.44 397 ASP A C 1
ATOM 2880 O O . ASP A 1 397 ? -17.947 -5.021 6.124 1.00 98.44 397 ASP A O 1
ATOM 2884 N N . ASN A 1 398 ? -17.935 -6.975 7.200 1.00 97.19 398 ASN A N 1
ATOM 2885 C CA . ASN A 1 398 ? -18.766 -6.501 8.297 1.00 97.19 398 ASN A CA 1
ATOM 2886 C C . ASN A 1 398 ? -18.338 -7.188 9.590 1.00 97.19 398 ASN A C 1
ATOM 2888 O O . ASN A 1 398 ? -18.558 -8.390 9.757 1.00 97.19 398 ASN A O 1
ATOM 2892 N N . CYS A 1 399 ? -17.733 -6.413 10.491 1.00 97.69 399 CYS A N 1
ATOM 2893 C CA . CYS A 1 399 ? -17.316 -6.857 11.814 1.00 97.69 399 CYS A CA 1
ATOM 2894 C C . CYS A 1 399 ? -18.170 -6.160 12.874 1.00 97.69 399 CYS A C 1
ATOM 2896 O O . CYS A 1 399 ? -18.294 -4.932 12.883 1.00 97.69 399 CYS A O 1
ATOM 2898 N N . VAL A 1 400 ? -18.779 -6.945 13.759 1.00 97.31 400 VAL A N 1
ATOM 2899 C CA . VAL A 1 400 ? -19.703 -6.444 14.774 1.00 97.31 400 VAL A CA 1
ATOM 2900 C C . VAL A 1 400 ? -19.425 -7.051 16.139 1.00 97.31 400 VAL A C 1
ATOM 2902 O O . VAL A 1 400 ? -19.009 -8.203 16.276 1.00 97.31 400 VAL A O 1
ATOM 2905 N N . LEU A 1 401 ? -19.725 -6.269 17.167 1.00 96.88 401 LEU A N 1
ATOM 2906 C CA . LEU A 1 401 ? -19.750 -6.698 18.554 1.00 96.88 401 LEU A CA 1
ATOM 2907 C C . LEU A 1 401 ? -21.128 -6.390 19.140 1.00 96.88 401 LEU A C 1
ATOM 2909 O O . LEU A 1 401 ? -21.744 -5.368 18.827 1.00 96.88 401 LEU A O 1
ATOM 2913 N N . GLN A 1 402 ? -21.635 -7.275 19.995 1.00 94.44 402 GLN A N 1
ATOM 2914 C CA . GLN A 1 402 ? -22.900 -7.020 20.677 1.00 94.44 402 GLN A CA 1
ATOM 2915 C C . GLN A 1 402 ? -22.797 -5.772 21.573 1.00 94.44 402 GLN A C 1
ATOM 2917 O O . GLN A 1 402 ? -21.734 -5.502 22.131 1.00 94.44 402 GLN A O 1
ATOM 2922 N N . PRO A 1 403 ? -23.877 -4.997 21.744 1.00 94.31 403 PRO A N 1
ATOM 2923 C CA . PRO A 1 403 ? -23.797 -3.716 22.441 1.00 94.31 403 PRO A CA 1
ATOM 2924 C C . PRO A 1 403 ? -23.847 -3.877 23.966 1.00 94.31 403 PRO A C 1
ATOM 2926 O O . PRO A 1 403 ? -23.255 -3.080 24.695 1.00 94.31 403 PRO A O 1
ATOM 2929 N N . SER A 1 404 ? -24.546 -4.909 24.455 1.00 90.25 404 SER A N 1
ATOM 2930 C CA . SER A 1 404 ? -24.740 -5.149 25.887 1.00 90.25 404 SER A CA 1
ATOM 2931 C C . SER A 1 404 ? -23.399 -5.332 26.592 1.00 90.25 404 SER A C 1
ATOM 2933 O O . SER A 1 404 ? -22.577 -6.140 26.161 1.00 90.25 404 SER A O 1
ATOM 2935 N N . CYS A 1 405 ? -23.191 -4.564 27.662 1.00 89.44 405 CYS A N 1
ATOM 2936 C CA . CYS A 1 405 ? -21.948 -4.489 28.439 1.00 89.44 405 CYS A CA 1
ATOM 2937 C C . CYS A 1 405 ? -20.710 -3.964 27.686 1.00 89.44 405 CYS A C 1
ATOM 2939 O O . CYS A 1 405 ? -19.663 -3.856 28.308 1.00 89.44 405 CYS A O 1
ATOM 2941 N N . ASN A 1 406 ? -20.817 -3.596 26.404 1.00 94.50 406 ASN A N 1
ATOM 2942 C CA . ASN A 1 406 ? -19.677 -3.106 25.617 1.00 94.50 406 ASN A CA 1
ATOM 2943 C C . ASN A 1 406 ? -19.812 -1.632 25.201 1.00 94.50 406 ASN A C 1
ATOM 2945 O O . ASN A 1 406 ? -18.813 -0.948 25.020 1.00 94.50 406 ASN A O 1
ATOM 2949 N N . VAL A 1 407 ? -21.038 -1.124 25.021 1.00 92.88 407 VAL A N 1
ATOM 2950 C CA . VAL A 1 407 ? -21.279 0.232 24.477 1.00 92.88 407 VAL A CA 1
ATOM 2951 C C . VAL A 1 407 ? -21.262 1.343 25.539 1.00 92.88 407 VAL A C 1
ATOM 2953 O O . VAL A 1 407 ? -21.093 2.517 25.200 1.00 92.88 407 VAL A O 1
ATOM 2956 N N . GLY A 1 408 ? -21.417 0.974 26.816 1.00 89.44 408 GLY A N 1
ATOM 2957 C CA . GLY A 1 408 ? -21.373 1.880 27.973 1.00 89.44 408 GLY A CA 1
ATOM 2958 C C . GLY A 1 408 ? -22.722 2.446 28.439 1.00 89.44 408 GLY A C 1
ATOM 2959 O O . GLY A 1 408 ? -22.753 3.183 29.417 1.00 89.44 408 GLY A O 1
ATOM 2960 N N . TYR A 1 409 ? -23.836 2.109 27.782 1.00 92.81 409 TYR A N 1
ATOM 2961 C CA . TYR A 1 409 ? -25.179 2.588 28.143 1.00 92.81 409 TYR A CA 1
ATOM 2962 C C . TYR A 1 409 ? -26.286 1.611 27.729 1.00 92.81 409 TYR A C 1
ATOM 2964 O O . TYR A 1 409 ? -26.062 0.714 26.914 1.00 92.81 409 TYR A O 1
ATOM 2972 N N . ARG A 1 410 ? -27.504 1.802 28.259 1.00 91.25 410 ARG A N 1
ATOM 2973 C CA . ARG A 1 410 ? -28.708 1.072 27.822 1.00 91.25 410 ARG A CA 1
ATOM 2974 C C . ARG A 1 410 ? -29.485 1.867 26.776 1.00 91.25 410 ARG A C 1
ATOM 2976 O O . ARG A 1 410 ? -29.908 1.317 25.763 1.00 91.25 410 ARG A O 1
ATOM 2983 N N . THR A 1 411 ? -29.674 3.158 27.021 1.00 92.62 411 THR A N 1
ATOM 2984 C CA . THR A 1 411 ? -30.216 4.118 26.052 1.00 92.62 411 THR A CA 1
ATOM 2985 C C . THR A 1 411 ? -29.211 5.237 25.844 1.00 92.62 411 THR A C 1
ATOM 2987 O O . THR A 1 411 ? -28.493 5.592 26.774 1.00 92.62 411 THR A O 1
ATOM 2990 N N . VAL A 1 412 ? -29.106 5.785 24.633 1.00 90.69 412 VAL A N 1
ATOM 2991 C CA . VAL A 1 412 ? -28.057 6.781 24.329 1.00 90.69 412 VAL A CA 1
ATOM 2992 C C . VAL A 1 412 ? -28.192 8.060 25.172 1.00 90.69 412 VAL A C 1
ATOM 2994 O O . VAL A 1 412 ? -27.214 8.781 25.350 1.00 90.69 412 VAL A O 1
ATOM 2997 N N . GLY A 1 413 ? -29.387 8.320 25.718 1.00 91.12 413 GLY A N 1
ATOM 2998 C CA . GLY A 1 413 ? -29.672 9.384 26.681 1.00 91.12 413 GLY A CA 1
ATOM 2999 C C . GLY A 1 413 ? -29.087 9.176 28.080 1.00 91.12 413 GLY A C 1
ATOM 3000 O O . GLY A 1 413 ? -29.032 10.142 28.838 1.00 91.12 413 GLY A O 1
ATOM 3001 N N . ASP A 1 414 ? -28.642 7.964 28.425 1.00 92.50 414 ASP A N 1
ATOM 3002 C CA . ASP A 1 414 ? -28.001 7.703 29.712 1.00 92.50 414 ASP A CA 1
ATOM 3003 C C . ASP A 1 414 ? -26.683 8.495 29.803 1.00 92.50 414 ASP A C 1
ATOM 3005 O O . ASP A 1 414 ? -25.937 8.633 28.826 1.00 92.50 414 ASP A O 1
ATOM 3009 N N . ALA A 1 415 ? -26.381 9.018 30.992 1.00 90.56 415 ALA A N 1
ATOM 3010 C CA . ALA A 1 415 ? -25.073 9.590 31.282 1.00 90.56 415 ALA A CA 1
ATOM 3011 C C . ALA A 1 415 ? -24.085 8.454 31.578 1.00 90.56 415 ALA A C 1
ATOM 3013 O O . ALA A 1 415 ? -24.367 7.578 32.394 1.00 90.56 415 ALA A O 1
ATOM 3014 N N . PHE A 1 416 ? -22.927 8.471 30.925 1.00 92.44 416 PHE A N 1
ATOM 3015 C CA . PHE A 1 416 ? -21.891 7.457 31.093 1.00 92.44 416 PHE A CA 1
ATOM 3016 C C . PHE A 1 416 ? -20.512 8.059 30.849 1.00 92.44 416 PHE A C 1
ATOM 3018 O O . PHE A 1 416 ? -20.388 9.103 30.212 1.00 92.44 416 PHE A O 1
ATOM 3025 N N . ASN A 1 417 ? -19.480 7.371 31.327 1.00 93.25 417 ASN A N 1
ATOM 3026 C CA . ASN A 1 417 ? -18.106 7.633 30.924 1.00 93.25 417 ASN A CA 1
ATOM 3027 C C . ASN A 1 417 ? -17.671 6.509 29.986 1.00 93.25 417 ASN A C 1
ATOM 3029 O O . ASN A 1 417 ? -17.908 5.339 30.284 1.00 93.25 417 ASN A O 1
ATOM 3033 N N . ARG A 1 418 ? -17.054 6.846 28.857 1.00 93.19 418 ARG A N 1
ATOM 3034 C CA . ARG A 1 418 ? -16.494 5.853 27.934 1.00 93.19 418 ARG A CA 1
ATOM 3035 C C . ARG A 1 418 ? -15.217 6.388 27.321 1.00 93.19 418 ARG A C 1
ATOM 3037 O O . ARG A 1 418 ? -15.170 7.531 26.870 1.00 93.19 418 ARG A O 1
ATOM 3044 N N . THR A 1 419 ? -14.232 5.510 27.236 1.00 94.56 419 THR A N 1
ATOM 3045 C CA . THR A 1 419 ? -13.024 5.719 26.448 1.00 94.56 419 THR A CA 1
ATOM 3046 C C . THR A 1 419 ? -12.963 4.628 25.394 1.00 94.56 419 THR A C 1
ATOM 3048 O O . THR A 1 419 ? -13.092 3.450 25.712 1.00 94.56 419 THR A O 1
ATOM 3051 N N . VAL A 1 420 ? -12.790 5.023 24.138 1.00 94.69 420 VAL A N 1
ATOM 3052 C CA . VAL A 1 420 ? -12.550 4.113 23.017 1.00 94.69 420 VAL A CA 1
ATOM 3053 C C . VAL A 1 420 ? -11.187 4.456 22.456 1.00 94.69 420 VAL A C 1
ATOM 3055 O O . VAL A 1 420 ? -10.945 5.618 22.140 1.00 94.69 420 VAL A O 1
ATOM 3058 N N . SER A 1 421 ? -10.315 3.464 22.325 1.00 94.44 421 SER A N 1
ATOM 3059 C CA . SER A 1 421 ? -9.001 3.631 21.714 1.00 94.44 421 SER A CA 1
ATOM 3060 C C . SER A 1 421 ? -8.762 2.526 20.695 1.00 94.44 421 SER A C 1
ATOM 3062 O O . SER A 1 421 ? -9.173 1.387 20.920 1.00 94.44 421 SER A O 1
ATOM 3064 N N . LEU A 1 422 ? -8.149 2.873 19.567 1.00 93.56 422 LEU A N 1
ATOM 3065 C CA . LEU A 1 422 ? -7.771 1.927 18.523 1.00 93.56 422 LEU A CA 1
ATOM 3066 C C . LEU A 1 422 ? -6.515 2.409 17.793 1.00 93.56 422 LEU A C 1
ATOM 3068 O O . LEU A 1 422 ? -6.330 3.610 17.576 1.00 93.56 422 LEU A O 1
ATOM 3072 N N . GLU A 1 423 ? -5.667 1.463 17.404 1.00 95.12 423 GLU A N 1
ATOM 3073 C CA . GLU A 1 423 ? -4.645 1.701 16.392 1.00 95.12 423 GLU A CA 1
ATOM 3074 C C . GLU A 1 423 ? -5.319 1.656 15.018 1.00 95.12 423 GLU A C 1
ATOM 3076 O O . GLU A 1 423 ? -6.020 0.700 14.693 1.00 95.12 423 GLU A O 1
ATOM 3081 N N . LEU A 1 424 ? -5.171 2.731 14.245 1.00 95.81 424 LEU A N 1
ATOM 3082 C CA . LEU A 1 424 ? -5.812 2.915 12.953 1.00 95.81 424 LEU A CA 1
ATOM 3083 C C . LEU A 1 424 ? -4.769 3.121 11.868 1.00 95.81 424 LEU A C 1
ATOM 3085 O O . LEU A 1 424 ? -3.927 4.021 11.947 1.00 95.81 424 LEU A O 1
ATOM 3089 N N . THR A 1 425 ? -4.925 2.371 10.793 1.00 97.00 425 THR A N 1
ATOM 3090 C CA . THR A 1 425 ? -4.322 2.677 9.505 1.00 97.00 425 THR A CA 1
ATOM 3091 C C . THR A 1 425 ? -5.437 3.069 8.548 1.00 97.00 425 THR A C 1
ATOM 3093 O O . THR A 1 425 ? -6.552 2.591 8.659 1.00 97.00 425 THR A O 1
ATOM 3096 N N . VAL A 1 426 ? -5.173 3.987 7.625 1.00 97.38 426 VAL A N 1
ATOM 3097 C CA . VAL A 1 426 ? -6.043 4.225 6.472 1.00 97.38 426 VAL A CA 1
ATOM 3098 C C . VAL A 1 426 ? -5.162 4.138 5.242 1.00 97.38 426 VAL A C 1
ATOM 3100 O O . VAL A 1 426 ? -4.465 5.094 4.898 1.00 97.38 426 VAL A O 1
ATOM 3103 N N . ASN A 1 427 ? -5.190 2.970 4.604 1.00 94.69 427 ASN A N 1
ATOM 3104 C CA . ASN A 1 427 ? -4.368 2.629 3.446 1.00 94.69 427 ASN A CA 1
ATOM 3105 C C . ASN A 1 427 ? -4.776 3.418 2.204 1.00 94.69 427 ASN A C 1
ATOM 3107 O O . ASN A 1 427 ? -3.939 3.753 1.366 1.00 94.69 427 ASN A O 1
ATOM 3111 N N . SER A 1 428 ? -6.068 3.712 2.052 1.00 94.88 428 SER A N 1
ATOM 3112 C CA . SER A 1 428 ? -6.574 4.459 0.902 1.00 94.88 428 SER A CA 1
ATOM 3113 C C . SER A 1 428 ? -7.820 5.263 1.246 1.00 94.88 428 SER A C 1
ATOM 3115 O O . SER A 1 428 ? -8.708 4.793 1.958 1.00 94.88 428 SER A O 1
ATOM 3117 N N . MET A 1 429 ? -7.885 6.483 0.708 1.00 96.12 429 MET A N 1
ATOM 3118 C CA . MET A 1 429 ? -8.952 7.449 0.954 1.00 96.12 429 MET A CA 1
ATOM 3119 C C . MET A 1 429 ? -9.438 8.056 -0.363 1.00 96.12 429 MET A C 1
ATOM 3121 O O . MET A 1 429 ? -8.715 8.811 -1.005 1.00 96.12 429 MET A O 1
ATOM 3125 N N . GLY A 1 430 ? -10.682 7.755 -0.729 1.00 95.94 430 GLY A N 1
ATOM 3126 C CA . GLY A 1 430 ? -11.363 8.275 -1.917 1.00 95.94 430 GLY A CA 1
ATOM 3127 C C . GLY A 1 430 ? -12.642 9.048 -1.600 1.00 95.94 430 GLY A C 1
ATOM 3128 O O . GLY A 1 430 ? -13.435 9.322 -2.498 1.00 95.94 430 GLY A O 1
ATOM 3129 N N . LEU A 1 431 ? -12.886 9.381 -0.327 1.00 96.06 431 LEU A N 1
ATOM 3130 C CA . LEU A 1 431 ? -13.996 10.256 0.051 1.00 96.06 431 LEU A CA 1
ATOM 3131 C C . LEU A 1 431 ? -13.763 11.671 -0.495 1.00 96.06 431 LEU A C 1
ATOM 3133 O O . LEU A 1 431 ? -12.648 12.190 -0.478 1.00 96.06 431 LEU A O 1
ATOM 3137 N N . THR A 1 432 ? -14.836 12.326 -0.928 1.00 92.31 432 THR A N 1
ATOM 3138 C CA . THR A 1 432 ? -14.814 13.688 -1.476 1.00 92.31 432 THR A CA 1
ATOM 3139 C C . THR A 1 432 ? -15.919 14.538 -0.855 1.00 92.31 432 THR A C 1
ATOM 3141 O O . THR A 1 432 ? -16.951 14.023 -0.420 1.00 92.31 432 THR A O 1
ATOM 3144 N N . GLY A 1 433 ? -15.711 15.857 -0.797 1.00 90.19 433 GLY A N 1
ATOM 3145 C CA . GLY A 1 433 ? -16.713 16.800 -0.296 1.00 90.19 433 GLY A CA 1
ATOM 3146 C C . GLY A 1 433 ? -17.230 16.437 1.100 1.00 90.19 433 GLY A C 1
ATOM 3147 O O . GLY A 1 433 ? -16.465 16.381 2.059 1.00 90.19 433 GLY A O 1
ATOM 3148 N N . SER A 1 434 ? -18.540 16.206 1.212 1.00 91.69 434 SER A N 1
ATOM 3149 C CA . SER A 1 434 ? -19.216 15.852 2.471 1.00 91.69 434 SER A CA 1
ATOM 3150 C C . SER A 1 434 ? -19.436 14.347 2.665 1.00 91.69 434 SER A C 1
ATOM 3152 O O . SER A 1 434 ? -20.105 13.959 3.623 1.00 91.69 434 SER 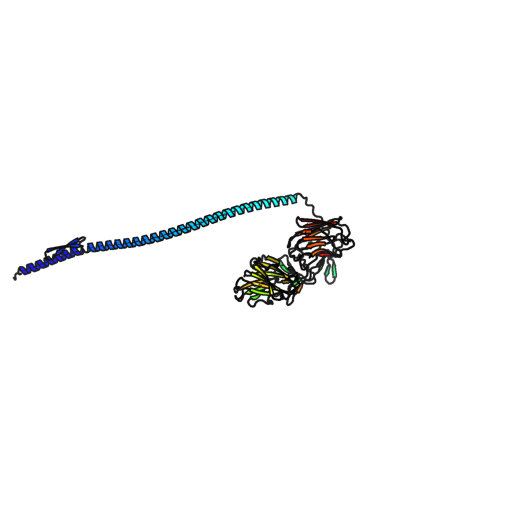A O 1
ATOM 3154 N N . ASN A 1 435 ? -18.887 13.504 1.785 1.00 95.19 435 ASN A N 1
ATOM 3155 C CA . ASN A 1 435 ? -18.962 12.052 1.929 1.00 95.19 435 ASN A CA 1
ATOM 3156 C C . ASN A 1 435 ? -18.159 11.593 3.153 1.00 95.19 435 ASN A C 1
ATOM 3158 O O . ASN A 1 435 ? -17.136 12.185 3.506 1.00 95.19 435 ASN A O 1
ATOM 3162 N N . TYR A 1 436 ? -18.620 10.521 3.793 1.00 96.31 436 TYR A N 1
ATOM 3163 C CA . TYR A 1 436 ? -18.038 10.020 5.032 1.00 96.31 436 TYR A CA 1
ATOM 3164 C C . TYR A 1 436 ? -18.032 8.493 5.100 1.00 96.31 436 TYR A C 1
ATOM 3166 O O . TYR A 1 436 ? -18.826 7.829 4.436 1.00 96.31 436 TYR A O 1
ATOM 3174 N N . ASN A 1 437 ? -17.184 7.948 5.976 1.00 97.56 437 ASN A N 1
ATOM 3175 C CA . ASN A 1 437 ? -17.253 6.555 6.416 1.00 97.56 437 ASN A CA 1
ATOM 3176 C C . ASN A 1 437 ? -17.356 6.481 7.946 1.00 97.56 437 ASN A C 1
ATOM 3178 O O . ASN A 1 437 ? -16.557 7.101 8.645 1.00 97.56 437 ASN A O 1
ATOM 3182 N N . ASN A 1 438 ? -18.320 5.725 8.474 1.00 96.44 438 ASN A N 1
ATOM 3183 C CA . ASN A 1 438 ? -18.428 5.463 9.913 1.00 96.44 438 ASN A CA 1
ATOM 3184 C C . ASN A 1 438 ? -17.560 4.250 10.260 1.00 96.44 438 ASN A C 1
ATOM 3186 O O . ASN A 1 438 ? -18.064 3.134 10.259 1.00 96.44 438 ASN A O 1
ATOM 3190 N N . VAL A 1 439 ? -16.276 4.464 10.549 1.00 97.06 439 VAL A N 1
ATOM 3191 C CA . VAL A 1 439 ? -15.351 3.365 10.870 1.00 97.06 439 VAL A CA 1
ATOM 3192 C C . VAL A 1 439 ? -15.792 2.611 12.111 1.00 97.06 439 VAL A C 1
ATOM 3194 O O . VAL A 1 439 ? -15.736 1.393 12.103 1.00 97.06 439 VAL A O 1
ATOM 3197 N N . LEU A 1 440 ? -16.255 3.310 13.151 1.00 97.31 440 LEU A N 1
ATOM 3198 C CA . LEU A 1 440 ? -16.756 2.681 14.370 1.00 97.31 440 LEU A CA 1
ATOM 3199 C C . LEU A 1 440 ? -17.988 3.430 14.875 1.00 97.31 440 LEU A C 1
ATOM 3201 O O . LEU A 1 440 ? -17.943 4.643 15.094 1.00 97.31 440 LEU A O 1
ATOM 3205 N N . ALA A 1 441 ? -19.100 2.723 15.057 1.00 96.19 441 ALA A N 1
ATOM 3206 C CA . ALA A 1 441 ? -20.359 3.324 15.490 1.00 96.19 441 ALA A CA 1
ATOM 3207 C C . ALA A 1 441 ? -21.214 2.358 16.311 1.00 96.19 441 ALA A C 1
ATOM 3209 O O . ALA A 1 441 ? -21.153 1.144 16.113 1.00 96.19 441 ALA A O 1
ATOM 3210 N N . ALA A 1 442 ? -22.059 2.905 17.185 1.00 95.62 442 ALA A N 1
ATOM 3211 C CA . ALA A 1 442 ? -23.169 2.153 17.753 1.00 95.62 442 ALA A CA 1
ATOM 3212 C C . ALA A 1 442 ? -24.354 2.199 16.773 1.00 95.62 442 ALA A C 1
ATOM 3214 O O . ALA A 1 442 ? -24.929 3.256 16.513 1.00 95.62 442 ALA A O 1
ATOM 3215 N N . ALA A 1 443 ? -24.715 1.054 16.199 1.00 94.31 443 ALA A N 1
ATOM 3216 C CA . ALA A 1 443 ? -25.851 0.945 15.292 1.00 94.31 443 ALA A CA 1
ATOM 3217 C C . ALA A 1 443 ? -27.179 0.925 16.063 1.00 94.31 443 ALA A C 1
ATOM 3219 O O . ALA A 1 443 ? -27.243 0.499 17.215 1.00 94.31 443 ALA A O 1
ATOM 3220 N N . GLY A 1 444 ? -28.274 1.336 15.420 1.00 91.31 444 GLY A N 1
ATOM 3221 C CA . GLY A 1 444 ? -29.611 1.395 16.035 1.00 91.31 444 GLY A CA 1
ATOM 3222 C C . GLY A 1 444 ? -29.896 2.672 16.836 1.00 91.31 444 GLY A C 1
ATOM 3223 O O . GLY A 1 444 ? -31.031 2.889 17.255 1.00 91.31 444 GLY A O 1
ATOM 3224 N N . VAL A 1 445 ? -28.904 3.553 16.992 1.00 91.06 445 VAL A N 1
ATOM 3225 C CA . VAL A 1 445 ? -29.068 4.895 17.566 1.00 91.06 445 VAL A CA 1
ATOM 3226 C C . VAL A 1 445 ? -28.577 5.955 16.586 1.00 91.06 445 VAL A C 1
ATOM 3228 O O . VAL A 1 445 ? -27.692 5.698 15.768 1.00 91.06 445 VAL A O 1
ATOM 3231 N N . SER A 1 446 ? -29.133 7.162 16.669 1.00 89.12 446 SER A N 1
ATOM 3232 C CA . SER A 1 446 ? -28.624 8.282 15.883 1.00 89.12 446 SER A CA 1
ATOM 3233 C C . SER A 1 446 ? -27.412 8.894 16.565 1.00 89.12 446 SER A C 1
ATOM 3235 O O . SER A 1 446 ? -27.403 9.125 17.773 1.00 89.12 446 SER A O 1
ATOM 3237 N N . SER A 1 447 ? -26.410 9.214 15.754 1.00 88.06 447 SER A N 1
ATOM 3238 C CA . SER A 1 447 ? -25.290 10.063 16.140 1.00 88.06 447 SER A CA 1
ATOM 3239 C C . SER A 1 447 ? -24.382 9.553 17.263 1.00 88.06 447 SER A C 1
ATOM 3241 O O . SER A 1 447 ? -23.564 10.354 17.671 1.00 88.06 447 SER A O 1
ATOM 3243 N N . ASP A 1 448 ? -24.419 8.292 17.723 1.00 92.81 448 ASP A N 1
ATOM 3244 C CA . ASP A 1 448 ? -23.312 7.718 18.525 1.00 92.81 448 ASP A CA 1
ATOM 3245 C C . ASP A 1 448 ? -22.245 7.120 17.598 1.00 92.81 448 ASP A C 1
ATOM 3247 O O . ASP A 1 448 ? -22.183 5.915 17.331 1.00 92.81 448 ASP A O 1
ATOM 3251 N N . LEU A 1 449 ? -21.437 8.017 17.035 1.00 95.12 449 LEU A N 1
ATOM 3252 C CA . LEU A 1 449 ? -20.400 7.692 16.064 1.00 95.12 449 LEU A CA 1
ATOM 3253 C C . LEU A 1 449 ? -19.052 7.807 16.759 1.00 95.12 449 LEU A C 1
ATOM 3255 O O . LEU A 1 449 ? -18.566 8.911 17.017 1.00 95.12 449 LEU A O 1
ATOM 3259 N N . MET A 1 450 ? -18.465 6.653 17.068 1.00 96.06 450 MET A N 1
ATOM 3260 C CA . MET A 1 450 ? -17.209 6.567 17.803 1.00 96.06 450 MET A CA 1
ATOM 3261 C C . MET A 1 450 ? -16.033 7.050 16.960 1.00 96.06 450 MET A C 1
ATOM 3263 O O . MET A 1 450 ? -15.130 7.674 17.498 1.00 96.06 450 MET A O 1
ATOM 3267 N N . LEU A 1 451 ? -16.060 6.809 15.648 1.00 97.62 451 LEU A N 1
ATOM 3268 C CA . LEU A 1 451 ? -15.103 7.337 14.682 1.00 97.62 451 LEU A CA 1
ATOM 3269 C C . LEU A 1 451 ? -15.755 7.442 13.300 1.00 97.62 451 LEU A C 1
ATOM 3271 O O . LEU A 1 451 ? -16.272 6.464 12.757 1.00 97.62 451 LEU A O 1
ATOM 3275 N N . ARG A 1 452 ? -15.681 8.632 12.707 1.00 97.31 452 ARG A N 1
ATOM 3276 C CA . ARG A 1 452 ? -16.074 8.918 11.329 1.00 97.31 452 ARG A CA 1
ATOM 3277 C C . ARG A 1 452 ? -14.915 9.556 10.577 1.00 97.31 452 ARG A C 1
ATOM 3279 O O . ARG A 1 452 ? -14.346 10.541 11.042 1.00 97.31 452 ARG A O 1
ATOM 3286 N N . LEU A 1 453 ? -14.638 9.050 9.383 1.00 98.06 453 LEU A N 1
ATOM 3287 C CA . LEU A 1 453 ? -13.680 9.633 8.452 1.00 98.06 453 LEU A CA 1
ATOM 3288 C C . LEU A 1 453 ? -14.394 10.553 7.459 1.00 98.06 453 LEU A C 1
ATOM 3290 O O . LEU A 1 453 ? -15.458 10.211 6.940 1.00 98.06 453 LEU A O 1
ATOM 3294 N N . PHE A 1 454 ? -13.771 11.692 7.184 1.00 97.38 454 PHE A N 1
ATOM 3295 C CA . PHE A 1 454 ? -14.007 12.565 6.035 1.00 97.38 454 PHE A CA 1
ATOM 3296 C C . PHE A 1 454 ? -12.714 12.672 5.223 1.00 97.38 454 PHE A C 1
ATOM 3298 O O . PHE A 1 454 ? -11.660 12.226 5.667 1.00 97.38 454 PHE A O 1
ATOM 3305 N N . ASN A 1 455 ? -12.774 13.322 4.062 1.00 95.69 455 ASN A N 1
ATOM 3306 C CA . ASN A 1 455 ? -11.638 13.468 3.149 1.00 95.69 455 ASN A CA 1
ATOM 3307 C C . ASN A 1 455 ? -10.410 14.207 3.728 1.00 95.69 455 ASN A C 1
ATOM 3309 O O . ASN A 1 455 ? -9.303 13.992 3.250 1.00 95.69 455 ASN A O 1
ATOM 3313 N N . THR A 1 456 ? -10.579 15.077 4.732 1.00 95.94 456 THR A N 1
ATOM 3314 C CA . THR A 1 456 ? -9.483 15.884 5.325 1.00 95.94 456 THR A CA 1
ATOM 3315 C C . THR A 1 456 ? -9.454 15.879 6.851 1.00 95.94 456 THR A C 1
ATOM 3317 O O . THR A 1 456 ? -8.649 16.568 7.478 1.00 95.94 456 THR A O 1
ATOM 3320 N N . ASN A 1 457 ? -10.388 15.173 7.480 1.00 96.44 457 ASN A N 1
ATOM 3321 C CA . ASN A 1 457 ? -10.547 15.190 8.925 1.00 96.44 457 ASN A CA 1
ATOM 3322 C C . ASN A 1 457 ? -11.209 13.909 9.420 1.00 96.44 457 ASN A C 1
ATOM 3324 O O . ASN A 1 457 ? -11.852 13.181 8.662 1.00 96.44 457 ASN A O 1
ATOM 3328 N N . ILE A 1 458 ? -11.064 13.671 10.712 1.00 97.31 458 ILE A N 1
ATOM 3329 C CA . ILE A 1 458 ? -11.822 12.687 11.465 1.00 97.31 458 ILE A CA 1
ATOM 3330 C C . ILE A 1 458 ? -12.741 13.397 12.442 1.00 97.31 458 ILE A C 1
ATOM 3332 O O . ILE A 1 458 ? -12.481 14.521 12.889 1.00 97.31 458 ILE A O 1
ATOM 3336 N N . ARG A 1 459 ? -13.840 12.730 12.767 1.00 96.75 459 ARG A N 1
ATOM 3337 C CA . ARG A 1 459 ? -14.860 13.242 13.668 1.00 96.75 459 ARG A CA 1
ATOM 3338 C C . ARG A 1 459 ? -15.403 12.132 14.534 1.00 96.75 459 ARG A C 1
ATOM 3340 O O . ARG A 1 459 ? -15.353 10.956 14.185 1.00 96.75 459 ARG A O 1
ATOM 3347 N N . ALA A 1 460 ? -16.034 12.551 15.608 1.00 96.06 460 ALA A N 1
ATOM 3348 C CA . ALA A 1 460 ? -16.965 11.734 16.343 1.00 96.06 460 ALA A CA 1
ATOM 3349 C C . ALA A 1 460 ? -18.217 12.538 16.612 1.00 96.06 460 ALA A C 1
ATOM 3351 O O . ALA A 1 460 ? -18.207 13.767 16.555 1.00 96.06 460 ALA A O 1
ATOM 3352 N N . TYR A 1 461 ? -19.301 11.831 16.880 1.00 94.25 461 TYR A N 1
ATOM 3353 C CA . TYR A 1 461 ? -20.581 12.454 17.127 1.00 94.25 461 TYR A CA 1
ATOM 3354 C C . TYR A 1 461 ? -21.230 11.817 18.337 1.00 94.25 461 TYR A C 1
ATOM 3356 O O . TYR A 1 461 ? -21.077 10.622 18.591 1.00 94.25 461 TYR A O 1
ATOM 3364 N N . ARG A 1 462 ? -21.972 12.663 19.049 1.00 89.31 462 ARG A N 1
ATOM 3365 C CA . ARG A 1 462 ? -23.079 12.280 19.932 1.00 89.31 462 ARG A CA 1
ATOM 3366 C C . ARG A 1 462 ? -24.396 12.918 19.495 1.00 89.31 462 ARG A C 1
ATOM 3368 O O . ARG A 1 462 ? -25.467 12.459 19.865 1.00 89.31 462 ARG A O 1
ATOM 3375 N N . SER A 1 463 ? -24.316 13.987 18.705 1.00 89.44 463 SER A N 1
ATOM 3376 C CA . SER A 1 463 ? -25.440 14.800 18.245 1.00 89.44 463 SER A CA 1
ATOM 3377 C C . SER A 1 463 ? -25.248 15.169 16.765 1.00 89.44 463 SER A C 1
ATOM 3379 O O . SER A 1 463 ? -24.511 14.495 16.046 1.00 89.44 463 SER A O 1
ATOM 3381 N N . ASN A 1 464 ? -25.875 16.245 16.286 1.00 86.50 464 ASN A N 1
ATOM 3382 C CA . ASN A 1 464 ? -25.605 16.797 14.951 1.00 86.50 464 ASN A CA 1
ATOM 3383 C C . ASN A 1 464 ? -24.271 17.568 14.873 1.00 86.50 464 ASN A C 1
ATOM 3385 O O . ASN A 1 464 ? -23.835 17.944 13.787 1.00 86.50 464 ASN A O 1
ATOM 3389 N N . VAL A 1 465 ? -23.617 17.788 16.016 1.00 89.00 465 VAL A N 1
ATOM 3390 C CA . VAL A 1 465 ? -22.291 18.402 16.140 1.00 89.00 465 VAL A CA 1
ATOM 3391 C C . VAL A 1 465 ? -21.345 17.482 16.911 1.00 89.00 465 VAL A C 1
ATOM 3393 O O . VAL A 1 465 ? -21.781 16.604 17.664 1.00 89.00 465 VAL A O 1
ATOM 3396 N N . GLY A 1 466 ? -20.045 17.678 16.705 1.00 93.06 466 GLY A N 1
ATOM 3397 C CA . GLY A 1 466 ? -19.010 16.908 17.376 1.00 93.06 466 GLY A CA 1
ATOM 3398 C C . GLY A 1 466 ? -17.605 17.465 17.130 1.00 93.06 466 GLY A C 1
ATOM 3399 O O . GLY A 1 466 ? -17.438 18.358 16.292 1.00 93.06 466 GLY A O 1
ATOM 3400 N N . PRO A 1 467 ? -16.605 16.981 17.882 1.00 97.12 467 PRO A N 1
ATOM 3401 C CA . PRO A 1 467 ? -15.211 17.388 17.722 1.00 97.12 467 PRO A CA 1
ATOM 3402 C C . PRO A 1 467 ? -14.649 16.986 16.350 1.00 97.12 467 PRO A C 1
ATOM 3404 O O . PRO A 1 467 ? -15.035 15.966 15.775 1.00 97.12 467 PRO A O 1
ATOM 3407 N N . ILE A 1 468 ? -13.716 17.793 15.837 1.00 97.00 468 ILE A N 1
ATOM 3408 C CA . ILE A 1 468 ? -13.084 17.606 14.522 1.00 97.00 468 ILE A CA 1
ATOM 3409 C C . ILE A 1 468 ? -11.567 17.658 14.682 1.00 97.00 468 ILE A C 1
ATOM 3411 O O . ILE A 1 468 ? -11.046 18.615 15.255 1.00 97.00 468 ILE A O 1
ATOM 3415 N N . LEU A 1 469 ? -10.859 16.677 14.130 1.00 97.31 469 LEU A N 1
ATOM 3416 C CA . LEU A 1 469 ? -9.404 16.712 13.994 1.00 97.31 469 LEU A CA 1
ATOM 3417 C C . LEU A 1 469 ? -9.022 16.604 12.524 1.00 97.31 469 LEU A C 1
ATOM 3419 O O . LEU A 1 469 ? -9.449 15.679 11.839 1.00 97.31 469 LEU A O 1
ATOM 3423 N N . ASN A 1 470 ? -8.227 17.554 12.037 1.00 96.19 470 ASN A N 1
ATOM 3424 C CA . ASN A 1 470 ? -7.702 17.498 10.677 1.00 96.19 470 ASN A CA 1
ATOM 3425 C C . ASN A 1 470 ? -6.601 16.442 10.596 1.00 96.19 470 ASN A C 1
ATOM 3427 O O . ASN A 1 470 ? -5.753 16.364 11.483 1.00 96.19 470 ASN A O 1
ATOM 3431 N N . VAL A 1 471 ? -6.613 15.660 9.522 1.00 95.56 471 VAL A N 1
ATOM 3432 C CA . VAL A 1 471 ? -5.625 14.612 9.259 1.00 95.56 471 VAL A CA 1
ATOM 3433 C C . VAL A 1 471 ? -5.271 14.604 7.778 1.00 95.56 471 VAL A C 1
ATOM 3435 O O . VAL A 1 471 ? -6.059 15.038 6.935 1.00 95.56 471 VAL A O 1
ATOM 3438 N N . THR A 1 472 ? -4.099 14.067 7.463 1.00 95.06 472 THR A N 1
ATOM 3439 C CA . THR A 1 472 ? -3.676 13.811 6.085 1.00 95.06 472 THR A CA 1
ATOM 3440 C C . THR A 1 472 ? -3.721 12.313 5.837 1.00 95.06 472 THR A C 1
ATOM 3442 O O . THR A 1 472 ? -3.160 11.551 6.620 1.00 95.06 472 THR A O 1
ATOM 3445 N N . TYR A 1 473 ? -4.382 11.904 4.757 1.00 94.38 473 TYR A N 1
ATOM 3446 C CA . TYR A 1 473 ? -4.431 10.513 4.311 1.00 94.38 473 TYR A CA 1
ATOM 3447 C C . TYR A 1 473 ? -3.469 10.278 3.134 1.00 94.38 473 TYR A C 1
ATOM 3449 O O . TYR A 1 473 ? -3.213 11.219 2.376 1.00 94.38 473 TYR A O 1
ATOM 3457 N N . PRO A 1 474 ? -3.002 9.035 2.921 1.00 94.44 474 PRO A N 1
ATOM 3458 C CA . PRO A 1 474 ? -3.111 7.901 3.843 1.00 94.44 474 PRO A CA 1
ATOM 3459 C C . PRO A 1 474 ? -2.246 8.106 5.098 1.00 94.44 474 PRO A C 1
ATOM 3461 O O . PRO A 1 474 ? -1.344 8.943 5.113 1.00 94.44 474 PRO A O 1
ATOM 3464 N N . PHE A 1 475 ? -2.519 7.343 6.153 1.00 95.38 475 PHE A N 1
ATOM 3465 C CA . PHE A 1 475 ? -1.662 7.281 7.340 1.00 95.38 475 PHE A CA 1
ATOM 3466 C C . PHE A 1 475 ? -1.622 5.859 7.892 1.00 95.38 475 PHE A C 1
ATOM 3468 O O . PHE A 1 475 ? -2.547 5.082 7.670 1.00 95.38 475 PHE A O 1
ATOM 3475 N N . THR A 1 476 ? -0.581 5.540 8.657 1.00 94.50 476 THR A N 1
ATOM 3476 C CA . THR A 1 476 ? -0.333 4.187 9.173 1.00 94.50 476 THR A CA 1
ATOM 3477 C C . THR A 1 476 ? -0.090 4.215 10.677 1.00 94.50 476 THR A C 1
ATOM 3479 O O . THR A 1 476 ? 0.641 5.086 11.156 1.00 94.50 476 THR A O 1
ATOM 3482 N N . GLY A 1 477 ? -0.683 3.260 11.400 1.00 93.56 477 GLY A N 1
ATOM 3483 C CA . GLY A 1 477 ? -0.372 2.961 12.805 1.00 93.56 477 GLY A CA 1
ATOM 3484 C C . GLY A 1 477 ? -0.631 4.116 13.773 1.00 93.56 477 GLY A C 1
ATOM 3485 O O . GLY A 1 477 ? 0.172 4.384 14.665 1.00 93.56 477 GLY A O 1
ATOM 3486 N N . LYS A 1 478 ? -1.710 4.875 13.566 1.00 95.38 478 LYS A N 1
ATOM 3487 C CA . LYS A 1 478 ? -2.040 6.035 14.398 1.00 95.38 478 LYS A CA 1
ATOM 3488 C C . LYS A 1 478 ? -2.950 5.639 15.548 1.00 95.38 478 LYS A C 1
ATOM 3490 O O . LYS A 1 478 ? -3.979 5.011 15.332 1.00 95.38 478 LYS A O 1
ATOM 3495 N N . ILE A 1 479 ? -2.626 6.080 16.761 1.00 94.62 479 ILE A N 1
ATOM 3496 C CA . ILE A 1 479 ? -3.494 5.863 17.921 1.00 94.62 479 ILE A CA 1
ATOM 3497 C C . ILE A 1 479 ? -4.590 6.925 17.933 1.00 94.62 479 ILE A C 1
ATOM 3499 O O . ILE A 1 479 ? -4.328 8.110 18.143 1.00 94.62 479 ILE A O 1
ATOM 3503 N N . TYR A 1 480 ? -5.825 6.484 17.718 1.00 96.44 480 TYR A N 1
ATOM 3504 C CA . TYR A 1 480 ? -7.023 7.291 17.885 1.00 96.44 480 TYR A CA 1
ATOM 3505 C C . TYR A 1 480 ? -7.644 7.007 19.247 1.00 96.44 480 TYR A C 1
ATOM 3507 O O . TYR A 1 480 ? -7.807 5.850 19.626 1.00 96.44 480 TYR A O 1
ATOM 3515 N N . THR A 1 481 ? -8.036 8.054 19.972 1.00 96.56 481 THR A N 1
ATOM 3516 C CA . THR A 1 481 ? -8.814 7.913 21.206 1.00 96.56 481 THR A CA 1
ATOM 3517 C C . THR A 1 481 ? -9.989 8.881 21.224 1.00 96.56 481 THR A C 1
ATOM 3519 O O . THR A 1 481 ? -9.833 10.076 20.989 1.00 96.56 481 THR A O 1
ATOM 3522 N N . GLN A 1 482 ? -11.168 8.369 21.560 1.00 96.69 482 GLN A N 1
ATOM 3523 C CA . GLN A 1 482 ? -12.336 9.153 21.938 1.00 96.69 482 GLN A CA 1
ATOM 3524 C C . GLN A 1 482 ? -12.574 8.991 23.435 1.00 96.69 482 GLN A C 1
ATOM 3526 O O . GLN A 1 482 ? -12.650 7.867 23.928 1.00 96.69 482 GLN A O 1
ATOM 3531 N N . THR A 1 483 ? -12.819 10.095 24.132 1.00 95.81 483 THR A N 1
ATOM 3532 C CA . THR A 1 483 ? -13.438 10.080 25.458 1.00 95.81 483 THR A CA 1
ATOM 3533 C C . THR A 1 483 ? -14.809 10.732 25.412 1.00 95.81 483 THR A C 1
ATOM 3535 O O . THR A 1 483 ? -15.057 11.644 24.620 1.00 95.81 483 THR A O 1
ATOM 3538 N N . ILE A 1 484 ? -15.702 10.266 26.273 1.00 94.69 484 ILE A N 1
ATOM 3539 C CA . ILE A 1 484 ? -16.941 10.942 26.627 1.00 94.69 484 ILE A CA 1
ATOM 3540 C C . ILE A 1 484 ? -17.149 10.847 28.132 1.00 94.69 484 ILE A C 1
ATOM 3542 O O . ILE A 1 484 ? -16.944 9.780 28.713 1.00 94.69 484 ILE A O 1
ATOM 3546 N N . ASP A 1 485 ? -17.549 11.958 28.743 1.00 94.69 485 ASP A N 1
ATOM 3547 C CA . ASP A 1 485 ? -17.911 12.015 30.155 1.00 94.69 485 ASP A CA 1
ATOM 3548 C C . ASP A 1 485 ? -19.429 12.096 30.387 1.00 94.69 485 ASP A C 1
ATOM 3550 O O . ASP A 1 485 ? -20.232 12.351 29.481 1.00 94.69 485 ASP A O 1
ATOM 3554 N N . ALA A 1 486 ? -19.825 11.926 31.649 1.00 92.81 486 ALA A N 1
ATOM 3555 C CA . ALA A 1 486 ? -21.217 12.009 32.086 1.00 92.81 486 ALA A CA 1
ATOM 3556 C C . ALA A 1 486 ? -21.877 13.388 31.847 1.00 92.81 486 ALA A C 1
ATOM 3558 O O . ALA A 1 486 ? -23.101 13.495 31.917 1.00 92.81 486 ALA A O 1
ATOM 3559 N N . ALA A 1 487 ? -21.102 14.434 31.534 1.00 93.81 487 ALA A N 1
ATOM 3560 C CA . ALA A 1 487 ? -21.605 15.751 31.142 1.00 93.81 487 ALA A CA 1
ATOM 3561 C C . ALA A 1 487 ? -21.813 15.881 29.618 1.00 93.81 487 ALA A C 1
ATOM 3563 O O . ALA A 1 487 ? -22.142 16.962 29.125 1.00 93.81 487 ALA A O 1
ATOM 3564 N N . ASN A 1 488 ? -21.674 14.783 28.868 1.00 92.69 488 ASN A N 1
ATOM 3565 C CA . ASN A 1 488 ? -21.708 14.726 27.407 1.00 92.69 488 ASN A CA 1
ATOM 3566 C C . ASN A 1 488 ? -20.574 15.508 26.724 1.00 92.69 488 ASN A C 1
ATOM 3568 O O . ASN A 1 488 ? -20.709 15.880 25.553 1.00 92.69 488 ASN A O 1
ATOM 3572 N N . LYS A 1 489 ? -19.463 15.774 27.421 1.00 95.81 489 LYS A N 1
ATOM 3573 C CA . LYS A 1 489 ? -18.269 16.325 26.784 1.00 95.81 489 LYS A CA 1
ATOM 3574 C C . LYS A 1 489 ? -17.519 15.190 26.109 1.00 95.81 489 LYS A C 1
ATOM 3576 O O . LYS A 1 489 ? -17.035 14.271 26.761 1.00 95.81 489 LYS A O 1
ATOM 3581 N N . MET A 1 490 ? -17.412 15.282 24.794 1.00 95.88 490 MET A N 1
ATOM 3582 C CA . MET A 1 490 ? -16.648 14.365 23.967 1.00 95.88 490 MET A CA 1
ATOM 3583 C C . MET A 1 490 ? -15.323 14.996 23.577 1.00 95.88 490 MET A C 1
ATOM 3585 O O . MET A 1 490 ? -15.307 16.147 23.141 1.00 95.88 490 MET A O 1
ATOM 3589 N N . THR A 1 491 ? -14.230 14.244 23.673 1.00 97.50 491 THR A N 1
ATOM 3590 C CA . THR A 1 491 ? -12.909 14.693 23.222 1.00 97.50 491 THR A CA 1
ATOM 3591 C C . THR A 1 491 ? -12.277 13.650 22.314 1.00 97.50 491 THR A C 1
ATOM 3593 O O . THR A 1 491 ? -12.344 12.458 22.598 1.00 97.50 491 THR A O 1
ATOM 3596 N N . LEU A 1 492 ? -11.678 14.106 21.217 1.00 97.81 492 LEU A N 1
ATOM 3597 C CA . LEU A 1 492 ? -10.837 13.290 20.349 1.00 97.81 492 LEU A CA 1
ATOM 3598 C C . LEU A 1 492 ? -9.380 13.579 20.623 1.00 97.81 492 LEU A C 1
ATOM 3600 O O . LEU A 1 492 ? -9.013 14.736 20.825 1.00 97.81 492 LEU A O 1
ATOM 3604 N N . TYR A 1 493 ? -8.577 12.533 20.528 1.00 96.50 493 TYR A N 1
ATOM 3605 C CA . TYR A 1 493 ? -7.132 12.573 20.585 1.00 96.50 493 TYR A CA 1
ATOM 3606 C C . TYR A 1 493 ? -6.582 11.746 19.433 1.00 96.50 493 TYR A C 1
ATOM 3608 O O . TYR A 1 493 ? -7.046 10.632 19.177 1.00 96.50 493 TYR A O 1
ATOM 3616 N N . MET A 1 494 ? -5.594 12.296 18.745 1.00 94.94 494 MET A N 1
ATOM 3617 C CA . MET A 1 494 ? -4.802 11.570 17.765 1.00 94.94 494 MET A CA 1
ATOM 3618 C C . MET A 1 494 ? -3.435 12.237 17.688 1.00 94.94 494 MET A C 1
ATOM 3620 O O . MET A 1 494 ? -3.349 13.453 17.498 1.00 94.94 494 MET A O 1
ATOM 3624 N N . ASP A 1 495 ? -2.375 11.454 17.877 1.00 85.44 495 ASP A N 1
ATOM 3625 C CA . ASP A 1 495 ? -1.024 11.975 18.106 1.00 85.44 495 ASP A CA 1
ATOM 3626 C C . ASP A 1 495 ? -1.005 13.023 19.247 1.00 85.44 495 ASP A C 1
ATOM 3628 O O . ASP A 1 495 ? -1.474 12.757 20.352 1.00 85.44 495 ASP A O 1
ATOM 3632 N N . SER A 1 496 ? -0.479 14.226 18.994 1.00 84.06 496 SER A N 1
ATOM 3633 C CA . SER A 1 496 ? -0.455 15.353 19.936 1.00 84.06 496 SER A CA 1
ATOM 3634 C C . SER A 1 496 ? -1.665 16.289 19.817 1.00 84.06 496 SER A C 1
ATOM 3636 O O . SER A 1 496 ? -1.762 17.267 20.561 1.00 84.06 496 SER A O 1
ATOM 3638 N N . ALA A 1 497 ? -2.584 16.027 18.883 1.00 92.69 497 ALA A N 1
ATOM 3639 C CA . ALA A 1 497 ? -3.736 16.879 18.630 1.00 92.69 497 ALA A CA 1
ATOM 3640 C C . ALA A 1 497 ? -4.957 16.424 19.437 1.00 92.69 497 ALA A C 1
ATOM 3642 O O . ALA A 1 497 ? -5.208 15.231 19.611 1.00 92.69 497 ALA A O 1
ATOM 3643 N N . SER A 1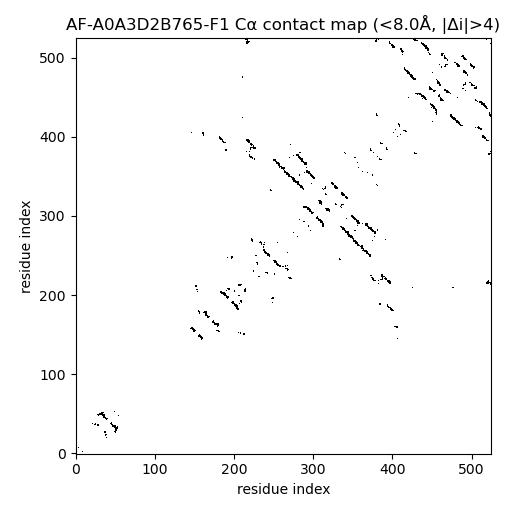 498 ? -5.758 17.391 19.892 1.00 96.81 498 SER A N 1
ATOM 3644 C CA . SER A 1 498 ? -7.049 17.112 20.516 1.00 96.81 498 SER A CA 1
ATOM 3645 C C . SER A 1 498 ? -8.091 18.180 20.204 1.00 96.81 498 SER A C 1
ATOM 3647 O O . SER A 1 498 ? -7.764 19.334 19.926 1.00 96.81 498 SER A O 1
ATOM 3649 N N . ASN A 1 499 ? -9.360 17.779 20.211 1.00 98.00 499 ASN A N 1
ATOM 3650 C CA . ASN A 1 499 ? -10.494 18.690 20.080 1.00 98.00 499 ASN A CA 1
ATOM 3651 C C . ASN A 1 499 ? -11.683 18.139 20.867 1.00 98.00 499 ASN A C 1
ATOM 3653 O O . ASN A 1 499 ? -11.874 16.926 20.927 1.00 98.00 499 ASN A O 1
ATOM 3657 N N . SER A 1 500 ? -12.491 19.021 21.454 1.00 97.31 500 SER A N 1
ATOM 3658 C CA . SER A 1 500 ? -13.636 18.640 22.275 1.00 97.31 500 SER A CA 1
ATOM 3659 C C . SER A 1 500 ? -14.908 19.383 21.891 1.00 97.31 500 SER A C 1
ATOM 3661 O O . SER A 1 500 ? -14.877 20.512 21.404 1.00 97.31 500 SER A O 1
ATOM 3663 N N . ASN A 1 501 ? -16.045 18.743 22.130 1.00 96.81 501 ASN A N 1
ATOM 3664 C CA . ASN A 1 501 ? -17.362 19.343 21.991 1.00 96.81 501 ASN A CA 1
ATOM 3665 C C . ASN A 1 501 ? -18.299 18.767 23.055 1.00 96.81 501 ASN A C 1
ATOM 3667 O O . ASN A 1 501 ? -18.215 17.584 23.376 1.00 96.81 501 ASN A O 1
ATOM 3671 N N . THR A 1 502 ? -19.205 19.592 23.571 1.00 95.81 502 THR A N 1
ATOM 3672 C CA . THR A 1 502 ? -20.221 19.160 24.535 1.00 95.81 502 THR A CA 1
ATOM 3673 C C . THR A 1 502 ? -21.592 19.264 23.894 1.00 95.81 502 THR A C 1
ATOM 3675 O O . THR A 1 502 ? -22.028 20.362 23.548 1.00 95.81 502 THR A O 1
ATOM 3678 N N . ALA A 1 503 ? -22.273 18.129 23.738 1.00 93.38 503 ALA A N 1
ATOM 3679 C CA . ALA A 1 503 ? -23.609 18.088 23.157 1.00 93.38 503 ALA A CA 1
ATOM 3680 C C . ALA A 1 503 ? -24.403 16.867 23.634 1.00 93.38 503 ALA A C 1
ATOM 3682 O O . ALA A 1 503 ? -23.907 15.741 23.624 1.00 93.38 503 ALA A O 1
ATOM 3683 N N . ALA A 1 504 ? -25.663 17.093 24.006 1.00 91.62 504 ALA A N 1
ATOM 3684 C CA . ALA A 1 504 ? -26.598 16.030 24.360 1.00 91.62 504 ALA A CA 1
ATOM 3685 C C . ALA A 1 504 ? -27.001 15.196 23.124 1.00 91.62 504 ALA A C 1
ATOM 3687 O O . ALA A 1 504 ? -26.994 15.717 22.003 1.00 91.62 504 ALA A O 1
ATOM 3688 N N . PRO A 1 505 ? -27.375 13.916 23.302 1.00 91.69 505 PRO A N 1
ATOM 3689 C CA . PRO A 1 505 ? -27.793 13.066 22.195 1.00 91.69 505 PRO A CA 1
ATOM 3690 C C . PRO A 1 505 ? -29.095 13.549 21.553 1.00 91.69 505 PRO A C 1
ATOM 3692 O O . PRO A 1 505 ? -30.023 13.977 22.238 1.00 91.69 505 PRO A O 1
ATOM 3695 N N . SER A 1 506 ? -29.181 13.444 20.226 1.00 85.19 506 SER A N 1
ATOM 3696 C CA . SER A 1 506 ? -30.357 13.871 19.451 1.00 85.19 506 SER A CA 1
ATOM 3697 C C . SER A 1 506 ? -31.548 12.913 19.574 1.00 85.19 506 SER A C 1
ATOM 3699 O O . SER A 1 506 ? -32.687 13.327 19.373 1.00 85.19 506 SER A O 1
ATOM 3701 N N . THR A 1 507 ? -31.306 11.646 19.928 1.00 86.38 507 THR A N 1
ATOM 3702 C CA . THR A 1 507 ? -32.338 10.604 20.068 1.00 86.38 507 THR A CA 1
ATOM 3703 C C . THR A 1 507 ? -32.216 9.861 21.404 1.00 86.38 507 THR A C 1
ATOM 3705 O O . THR A 1 507 ? -31.900 8.673 21.415 1.00 86.38 507 THR A O 1
ATOM 3708 N N . PRO A 1 508 ? -32.449 10.520 22.554 1.00 90.62 508 PRO A N 1
ATOM 3709 C CA . PRO A 1 508 ? -32.091 9.990 23.875 1.00 90.62 508 PRO A CA 1
ATOM 3710 C C . PRO A 1 508 ? -32.759 8.653 24.236 1.00 90.62 508 PRO A C 1
ATOM 3712 O O . PRO A 1 508 ? -32.201 7.890 25.017 1.00 90.62 508 PRO A O 1
ATOM 3715 N N . ALA A 1 509 ? -33.918 8.337 23.652 1.00 94.00 509 ALA A N 1
ATOM 3716 C CA . ALA A 1 509 ? -34.647 7.095 23.917 1.00 94.00 509 ALA A CA 1
ATOM 3717 C C . ALA A 1 509 ? -34.157 5.878 23.104 1.00 94.00 509 ALA A C 1
ATOM 3719 O O . ALA A 1 509 ? -34.636 4.770 23.330 1.00 94.00 509 ALA A O 1
ATOM 3720 N N . SER A 1 510 ? -33.247 6.058 22.140 1.00 93.62 510 SER A N 1
ATOM 3721 C CA . SER A 1 510 ? -32.800 4.970 21.264 1.00 93.62 510 SER A CA 1
ATOM 3722 C C . SER A 1 510 ? -31.844 4.006 21.976 1.00 93.62 510 SER A C 1
ATOM 3724 O O . SER A 1 510 ? -31.000 4.415 22.779 1.00 93.62 510 SER A O 1
ATOM 3726 N N . THR A 1 511 ? -31.950 2.722 21.626 1.00 94.81 511 THR A N 1
ATOM 3727 C CA . THR A 1 511 ? -31.142 1.621 22.172 1.00 94.81 511 THR A CA 1
ATOM 3728 C C . THR A 1 511 ? -30.214 1.063 21.090 1.00 94.81 511 THR A C 1
ATOM 3730 O O . THR A 1 511 ? -30.655 0.871 19.954 1.00 94.81 511 THR A O 1
ATOM 3733 N N . PRO A 1 512 ? -28.940 0.787 21.411 1.00 95.06 512 PRO A N 1
ATOM 3734 C CA . PRO A 1 512 ? -27.988 0.271 20.444 1.00 95.06 512 PRO A CA 1
ATOM 3735 C C . PRO A 1 512 ? -28.263 -1.204 20.146 1.00 95.06 512 PRO A C 1
ATOM 3737 O O . PRO A 1 512 ? -28.653 -1.976 21.020 1.00 95.06 512 PRO A O 1
ATOM 3740 N N . THR A 1 513 ? -28.032 -1.595 18.899 1.00 95.94 513 THR A N 1
ATOM 3741 C CA . THR A 1 513 ? -28.234 -2.963 18.391 1.00 95.94 513 THR A CA 1
ATOM 3742 C C . THR A 1 513 ? -26.916 -3.705 18.191 1.00 95.94 513 THR A C 1
ATOM 3744 O O . THR A 1 513 ? -26.869 -4.922 18.353 1.00 95.94 513 THR A O 1
ATOM 3747 N N . SER A 1 514 ? -25.833 -2.975 17.925 1.00 96.12 514 SER A N 1
ATOM 3748 C CA . SER A 1 514 ? -24.464 -3.485 17.823 1.00 96.12 514 SER A CA 1
ATOM 3749 C C . SER A 1 514 ? -23.454 -2.338 17.868 1.00 96.12 514 SER A C 1
ATOM 3751 O O . SER A 1 514 ? -23.806 -1.173 17.684 1.00 96.12 514 SER A O 1
ATOM 3753 N N . ILE A 1 515 ? -22.191 -2.677 18.099 1.00 97.06 515 ILE A N 1
ATOM 3754 C CA . ILE A 1 515 ? -21.035 -1.851 17.751 1.00 97.06 515 ILE A CA 1
ATOM 3755 C C . ILE A 1 515 ? -20.518 -2.388 16.416 1.00 97.06 515 ILE A C 1
ATOM 3757 O O . ILE A 1 515 ? -20.300 -3.593 16.292 1.00 97.06 515 ILE A O 1
ATOM 3761 N N . VAL A 1 516 ? -20.371 -1.525 15.414 1.00 97.00 516 VAL A N 1
ATOM 3762 C CA . VAL A 1 516 ? -20.097 -1.926 14.026 1.00 97.00 516 VAL A CA 1
ATOM 3763 C C . VAL A 1 516 ? -18.839 -1.254 13.515 1.00 97.00 516 VAL A C 1
ATOM 3765 O O . VAL A 1 516 ? -18.683 -0.041 13.673 1.00 97.00 516 VAL A O 1
ATOM 3768 N N . PHE A 1 517 ? -18.002 -2.045 12.846 1.00 97.25 517 PHE A N 1
ATOM 3769 C CA . PHE A 1 517 ? -16.925 -1.557 12.002 1.00 97.25 517 PHE A CA 1
ATOM 3770 C C . PHE A 1 517 ? -17.468 -1.329 10.591 1.00 97.25 517 PHE A C 1
ATOM 3772 O O . PHE A 1 517 ? -17.755 -2.288 9.874 1.00 97.25 517 PHE A O 1
ATOM 3779 N N . GLY A 1 518 ? -17.691 -0.067 10.221 1.00 95.50 518 GLY A N 1
ATOM 3780 C CA . GLY A 1 518 ? -18.365 0.282 8.973 1.00 95.50 518 GLY A CA 1
ATOM 3781 C C . GLY A 1 518 ? -17.409 0.451 7.796 1.00 95.50 518 GLY A C 1
ATOM 3782 O O . GLY A 1 518 ? -16.446 1.214 7.852 1.00 95.50 518 GLY A O 1
ATOM 3783 N N . THR A 1 519 ? -17.733 -0.207 6.688 1.00 97.00 519 THR A N 1
ATOM 3784 C CA . THR A 1 519 ? -16.945 -0.158 5.453 1.00 97.00 519 THR A CA 1
ATOM 3785 C C . THR A 1 519 ? -17.544 0.768 4.401 1.00 97.00 519 THR A C 1
ATOM 3787 O O . THR A 1 519 ? -18.764 0.907 4.304 1.00 97.00 519 THR A O 1
ATOM 3790 N N . SER A 1 520 ? -16.693 1.295 3.523 1.00 96.38 520 SER A N 1
ATOM 3791 C CA . SER A 1 520 ? -17.089 2.052 2.335 1.00 96.38 520 SER A CA 1
ATOM 3792 C C . SER A 1 520 ? -16.275 1.583 1.127 1.00 96.38 520 SER A C 1
ATOM 3794 O O . SER A 1 520 ? -15.087 1.312 1.290 1.00 96.38 520 SER A O 1
ATOM 3796 N N . PRO A 1 521 ? -16.844 1.526 -0.092 1.00 96.38 521 PRO A N 1
ATOM 3797 C CA . PRO A 1 521 ? -16.064 1.286 -1.312 1.00 96.38 521 PRO A CA 1
ATOM 3798 C C . PRO A 1 521 ? -15.000 2.362 -1.593 1.00 96.38 521 PRO A C 1
ATOM 3800 O O . PRO A 1 521 ? -14.153 2.186 -2.461 1.00 96.38 521 PRO A O 1
ATOM 3803 N N . ALA A 1 522 ? -15.043 3.487 -0.870 1.00 97.19 522 ALA A N 1
ATOM 3804 C CA . ALA A 1 522 ? -14.109 4.597 -1.001 1.00 97.19 522 ALA A CA 1
ATOM 3805 C C . ALA A 1 522 ? -12.994 4.621 0.061 1.00 97.19 522 ALA A C 1
ATOM 3807 O O . ALA A 1 522 ? -12.221 5.578 0.087 1.00 97.19 522 ALA A O 1
ATOM 3808 N N . VAL A 1 523 ? -12.927 3.639 0.969 1.00 97.69 523 VAL A N 1
ATOM 3809 C CA . VAL A 1 523 ? -11.929 3.607 2.051 1.00 97.69 523 VAL A CA 1
ATOM 3810 C C . VAL A 1 523 ? -11.422 2.183 2.267 1.00 97.69 523 VAL A C 1
ATOM 3812 O O . VAL A 1 523 ? -12.218 1.251 2.337 1.00 97.69 523 VAL A O 1
ATOM 3815 N N . VAL A 1 524 ? -10.107 2.049 2.432 1.00 97.75 524 VAL A N 1
ATOM 3816 C CA . VAL A 1 524 ? -9.440 0.835 2.927 1.00 97.75 524 VAL A CA 1
ATOM 3817 C C . VAL A 1 524 ? -8.716 1.209 4.215 1.00 97.75 524 VAL A C 1
ATOM 3819 O O . VAL A 1 524 ? -7.932 2.168 4.202 1.00 97.75 524 VAL A O 1
ATOM 3822 N N . TYR A 1 525 ? -9.004 0.509 5.311 1.00 96.94 525 TYR A N 1
ATOM 3823 C CA . TYR A 1 525 ? -8.468 0.815 6.637 1.00 96.94 525 TYR A CA 1
ATOM 3824 C C . TYR A 1 525 ? -8.208 -0.442 7.468 1.00 96.94 525 TYR A C 1
ATOM 3826 O O . TYR A 1 525 ? -8.825 -1.491 7.157 1.00 96.94 525 TYR A O 1
#

pLDDT: mean 93.07, std 7.47, range [43.31, 98.88]

Solvent-accessible surface area (backbone atoms only — not comparable to full-atom values): 27186 Å² total; per-residue (Å²): 135,86,76,79,55,70,67,59,57,47,52,52,50,49,52,53,53,48,52,52,42,51,52,50,35,48,45,34,38,59,69,27,74,45,73,31,71,34,64,47,98,88,68,49,77,50,76,45,70,5,50,42,33,53,50,51,53,52,48,54,50,50,52,50,51,52,51,52,55,50,50,53,51,51,52,54,50,51,53,52,50,53,54,51,52,53,51,51,53,52,52,50,53,54,51,54,53,51,50,54,53,52,50,51,52,50,54,54,51,52,54,51,51,53,52,52,50,53,51,49,54,52,52,50,52,52,52,50,54,54,52,53,59,60,70,74,50,82,87,68,80,73,78,84,59,72,58,36,66,79,38,51,88,54,53,48,43,84,31,57,51,51,68,60,36,74,46,77,55,97,87,42,78,44,78,43,98,50,26,42,52,49,55,45,24,91,33,54,47,41,43,48,32,73,84,44,31,62,43,77,33,51,59,44,46,81,47,46,32,81,90,14,58,58,40,34,24,48,49,41,19,34,24,49,21,47,65,44,47,68,73,43,75,45,34,89,48,40,50,73,37,70,50,69,52,62,67,34,60,40,57,23,31,35,36,29,28,72,46,60,82,44,30,68,39,46,52,36,57,32,48,84,38,82,42,47,57,71,40,28,40,12,41,30,28,35,34,28,34,78,43,60,30,38,31,43,42,35,26,51,74,83,40,83,75,41,44,35,34,29,28,19,73,72,28,43,81,72,50,65,42,89,82,56,50,71,50,63,45,63,42,98,68,53,35,14,44,40,38,39,28,45,59,33,88,50,62,50,37,33,35,45,32,40,28,48,32,47,99,47,56,38,56,60,70,40,36,37,39,40,26,65,55,37,31,27,82,22,49,31,75,73,68,51,59,75,13,44,98,45,65,34,70,36,52,36,44,41,42,36,38,54,24,68,86,59,69,63,62,73,30,64,53,55,72,35,66,48,75,50,74,46,78,41,43,33,78,34,75,35,47,54,87,87,39,70,37,49,45,29,28,40,38,69,39,64,39,43,29,66,29,30,42,43,58,53,29,38,34,35,29,37,23,100,58,54,26,64,46,80,52,75,78,60,44,73,76,39,55,39,34,35,40,34,37,61,83,35,40,30,36,41,38,42,84,94,47,72,32,65,36,71,45,68,46,77,46,36,85,29,43,59,68,24,35,36,44,44,53,33,48,31,37,32,58

Foldseek 3Di:
DDDDDVVVVVVVVLVVVVVVLVVVQVCCQAPNQAWGWGQDSVRDIDTDGHPNNVVVVVVVVVVVVVVVVVVVVVVVVVVVVVVVVVVVVVVVVVVVVVVVVVVVVVVVVVVVVVVVVVVVVVVVVVVVVVVVVVVVDPDDPDPDDQWDAPQAPFFWIPHDDAQFDWDADPNDIDGDPIGGWFKAWQAKAWDQDQQREIDIAGGRGFDHHVQGTKFAAKWKFQFAQQQPLCPADKAPQWDWDWDQADSHSGIKIKTFGADLPDQKIFSHKGDKDWDFAFWKKKKKWWKAWPAQWKKKWKDFQNHTDWMWIAGRQQQHTPDIDPPKDKDWDQDPRRTITIMIMDGHRGTGIMMMGIIRGDPHRDDGGIMMMIGLIGMIRFQDDDGRDRHHRGMDMTHGMKIWDFCPSPVQDFFLQAQGKDKDKDFDFWQFARADDPDKWQQKAQPQFPQQRQWMDHQFWIFGTQAPDTWIDGDDPGDGGWMWMWIAGSQQWIKIDIDPDMTIDRDGHPGRGTGGGIIIRTHDSRTMD

Nearest PDB structures (foldseek):
  8env-assembly1_K  TM=5.268E-01  e=2.650E-07  Pseudomonas phage vB_PaeM_E217
  6zt0-assembly1_A  TM=3.137E-01  e=2.272E-02  Drosophila melanogaster
  6gjt-assembly1_C  TM=2.779E-01  e=4.829E-02  Chlamydia trachomatis
  6gjt-assembly1_B  TM=2.287E-01  e=7.219E-02  Chlamydia trachomatis
  4jdn-assembly1_C  TM=2.545E-01  e=5.339E-02  Chlamydia trachomatis D-LC

Radius of gyration: 50.92 Å; Cα contacts (8 Å, |Δi|>4): 1160; chains: 1; bounding box: 166×59×123 Å

Mean predicted aligned error: 12.76 Å

Secondary structure (DSSP, 8-state):
--PPPHHHHHHHHHHHHHHHHHHHHHHHHHH-SSEEEEEPTTS-EEEEE-HHHHHHHHHHHHHHHHHHHHHHHHHHHHHHHHHHHHHHHHHHHHHHHHHHHHHHHHHHHHHHHHHHHHHHHHHHHHHHHHHHHHHTS--PPPPPPS-B---SS--B-SBS--PEEEEEETTEEEEEEEEB-EEE-SS-EEEE-TTS-EEEE-TT---EETTEE--B--EEE-STTTT-GGGS---TTEEEEEEEETTTTEEEEEEEE--TT-SEEEEEEPPPEEE-TT-EEEEEEEEEESSSEEEEEEEETTEEEEEEEEETTT--EEEE-TT-EEEEEE-TTSPEEEEEEEE-SSSEEEEEEEEEE-SSPPPTT-EEEEEEEEEESSSS--S----SSS-EEEPPPEEEE-STTTSS-SSTTS---EEEEEEEEE-EE---TT--EEEEEEETSSS-EEEEE-SSEEEEESSS---EEE--SSEEEEEEEEEE-TT-EEEEEETTEEEEEE---S-TT----EEEE--BTTEE-

Sequence (525 aa):
MATLDDDLAKAVTEGFRQAQIDIVNQDLILSGTDDVTVTLADGSKKTGPSWSKLSAQAMSAG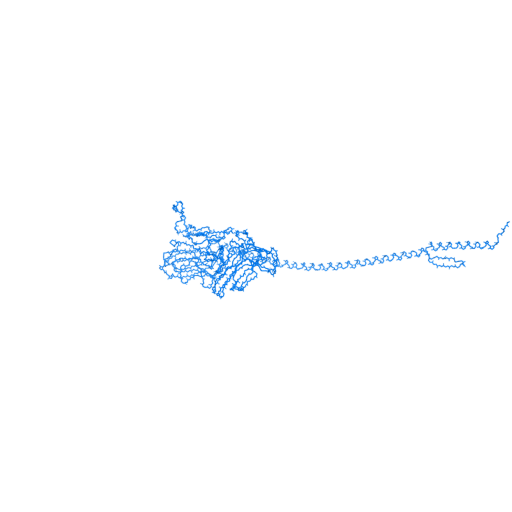DSAAAAATSATNAKTSETNANSAKTAAATSASNAKTSETNAKTSETNAKTSENNAKTSETNAAASLAAAQQLTSVPYEAAPFPDVWAPLNDDLRLLAGSAPYDKLTISGQVLELPTKSMTFTRSTIATYIDKSGVLKTAAVNEPRFEREGLLMEGQSTNYVLNSNDPSLWLSNGTLTKGSIVDGTTQAVTYTGTVNAATSANHQATVSSNITVDAGEAVTISARAKASSDIVRFRFTLDGTDIANIFFNALTGELISATTGLTYTTSLGSDGYAYLSATYTAPSAGVVTAGVWLRGNANLPVGTVIYIQTLQVEKNPVATSYIPTTGSAVTRSADNCVLQPSCNVGYRTVGDAFNRTVSLELTVNSMGLTGSNYNNVLAAAGVSSDLMLRLFNTNIRAYRSNVGPILNVTYPFTGKIYTQTIDAANKMTLYMDSASNSNTAAPSTPASTPTSIVFGTSPAVVY